Protein AF-0000000077091545 (afdb_homodimer)

Secondary structure (DSSP, 8-state):
-TTSGGGHHHHHHHHHHHHHHHHT-EEEEE--SHHHHHHHHHHHHHT-SEEEEE---B--GGGGGT-TT--GGGTTSBHHHHHHHHHHHH-TTSEEEEE-S---HHHHHHHHHSS--SEEEE----HHHHHHHHHHHHHTT-EEEEE---TT---GGGEEEEEGGG--S-HHHHHHHHHHHHTT--TTSEEEEEE-SPPPPPBP----TTS-----B----TTHHHHHHHHHHHHHHHHHH-HHHHHHHHHHHHHHHHHHHHHHHHHHHH--/-TT-GGGHHHHHHHHHHHHHHHHT-EEEEE--SHHHHHHHHHHHHHT-SEEEEE---B--GGGGGT-TT--GGGTTSBHHHHHHHHHHHH-TTSEEEEE-S---HHHHHHHHHSS--SEEEE----HHHHHHHHHHHHHTT-EEEEE---TT---GGGEEEEEGGG--S-HHHHHHHHHHHHTT--TTSEEEEEE-SPPPPPB-----TTS-----B----TTHHHHHHHHHHHHHHHHHH-HHHHHHHHHHHHHHHHHHHHHHHHHHHH--

Organism: NCBI:txid85056

Nearest PDB structures (foldseek):
  8ide-assembly1_B  TM=8.668E-01  e=9.452E-16  Pandoravirus salinus
  8ide-assembly1_A  TM=8.712E-01  e=4.465E-15  Pandoravirus salinus
  1r4m-assembly2_C  TM=7.824E-01  e=2.640E-10  Homo sapiens
  3dbr-assembly1_E  TM=8.454E-01  e=1.584E-09  Homo sapiens
  3dbh-assembly1_C  TM=7.817E-01  e=9.823E-10  Homo sapiens

Radius of gyration: 22.78 Å; Cα contacts (8 Å, |Δi|>4): 1185; chains: 2; bounding box: 59×64×58 Å

pLDDT: mean 92.62, std 12.32, range [38.78, 99.0]

Foldseek 3Di:
DCPDPLCVVLCVVQNSVLLVLQLPAAEEEEDQAQQNVLLVLLSLSNRHAEYEYEEADAADQVRVQGGPQHDPVRGGHQSQVSSQVVSCVNPVRHHYHYHNDDQDLVCQLVVPPVDPHQEYEEEDQDLRRRLSNLLNCLVVPHQYEYEFDLFQDDDCVQKDKAWLQLDPLGPSSVSSQVVNVVSVDDTLRYIYIHGNDNGDDFDFQDPDVVPDPSDGDTHHGHVRSSSRSNNRSVLVSVCSSPVPVSSVVRVVRVVVSVVVVVVVVVVVVPPD/DCPDPLCVVLCVVQNSVLLVLQLPAAEEEEDQAQQNLLLVLLSLSNRHAEYEYEEADAADQVRVQGGPQHDPVRGGHQSQVSSQVVSCVNPVRHHYHYHNDDQDLVCQLVVPPVDPHQEYEEEDQDLRRRLSNLLNCLVVVHQYEYEFDLFQDDDCVQKDKAWLQLDPLGPSSVSSQVVNVVSVDDTLRYIYIHGNDNGDDFDAQDPDVVPDPSDGDTHHGHVRSSSRSNNRSVLVSVCSSPVPVSSVVRVVRVVVSVVVVVVVVVVVVPPD

Solvent-accessible surface area (backbone atoms only — not comparable to full-atom values): 27493 Å² total; per-residue (Å²): 125,84,78,42,48,41,40,51,30,36,30,53,59,56,32,68,66,38,48,52,47,31,40,67,37,27,34,41,37,34,27,56,46,29,30,25,32,35,15,50,47,29,36,46,29,56,37,33,20,31,38,37,40,31,25,60,53,55,29,44,59,55,38,26,20,38,21,79,69,26,30,66,89,36,54,71,36,49,40,36,57,55,43,45,54,50,46,43,37,49,31,76,78,35,48,74,42,65,39,79,38,74,75,44,61,87,49,42,62,59,61,63,65,74,50,84,52,57,32,39,38,39,38,49,88,47,62,66,43,39,42,40,44,54,50,49,35,53,73,74,69,30,52,36,36,35,47,43,64,48,51,21,48,85,66,72,86,41,51,47,76,44,44,56,75,70,64,50,60,37,72,63,44,51,53,37,50,57,54,35,44,77,72,71,50,65,77,85,58,39,41,22,33,42,34,61,50,70,53,50,72,48,48,74,55,51,79,45,84,87,71,54,78,61,49,61,53,58,8,35,47,20,41,43,27,32,49,48,8,30,51,48,31,45,54,53,51,48,31,65,67,33,52,67,59,41,50,51,48,52,49,47,52,51,51,50,51,50,50,52,52,52,51,51,55,50,51,59,72,66,53,131,125,86,79,42,48,43,40,52,32,37,30,54,59,54,32,69,68,37,47,51,44,32,39,68,36,28,36,41,35,35,26,54,44,30,30,25,33,35,16,51,48,29,36,45,30,57,37,31,20,31,38,37,39,31,24,60,53,55,30,44,60,56,38,26,20,38,20,78,69,27,29,68,89,36,52,71,36,48,40,35,57,55,44,45,54,51,46,42,37,50,31,78,78,35,48,73,42,65,40,79,38,75,74,46,62,87,48,42,62,59,62,62,64,73,50,84,52,58,32,38,40,38,37,50,88,47,61,66,43,39,42,39,44,54,51,47,36,53,72,72,69,30,52,36,36,36,49,44,64,47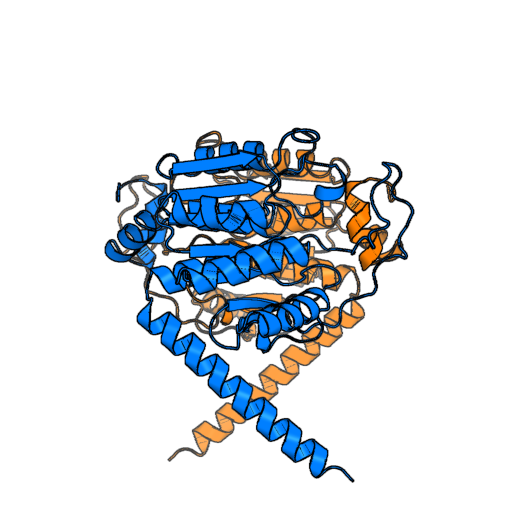,51,23,47,85,66,72,87,41,50,46,76,44,44,57,76,72,64,50,62,35,72,62,45,51,53,37,50,58,54,33,43,78,72,72,48,64,76,86,58,39,42,22,31,42,36,62,52,71,53,50,73,48,47,74,54,52,78,46,84,87,70,53,77,62,49,61,54,58,8,37,47,20,41,45,28,31,48,47,8,31,50,47,30,45,53,53,50,48,30,66,69,33,51,67,59,41,50,51,47,53,51,48,51,50,49,50,48,52,50,52,52,52,50,50,55,52,52,58,69,66,52,129

InterPro domains:
  IPR000594 THIF-type NAD/FAD binding fold [PF00899] (9-159)
  IPR035985 Ubiquitin-activating enzyme-like [SSF69572] (5-239)
  IPR045886 ThiF/MoeB/HesA family [PTHR43267] (7-268)

Structure (mmCIF, N/CA/C/O backbone):
data_AF-0000000077091545-model_v1
#
loop_
_entity.id
_entity.type
_entity.pdbx_description
1 polymer 'Ubiquitin-activating enzyme, putative'
#
loop_
_atom_site.group_PDB
_atom_site.id
_atom_site.type_symbol
_atom_site.label_atom_id
_atom_site.label_alt_id
_atom_site.label_comp_id
_atom_site.label_asym_id
_atom_site.label_entity_id
_atom_site.label_seq_id
_atom_site.pdbx_PDB_ins_code
_atom_site.Cartn_x
_atom_site.Cartn_y
_atom_site.Cartn_z
_atom_site.occupancy
_atom_site.B_iso_or_equiv
_atom_site.auth_seq_id
_atom_site.auth_comp_id
_atom_site.auth_asym_id
_atom_site.auth_atom_id
_atom_site.pdbx_PDB_model_num
ATOM 1 N N . MET A 1 1 ? -21.516 15.031 -2.164 1 63.88 1 MET A N 1
ATOM 2 C CA . MET A 1 1 ? -22.516 14.234 -2.875 1 63.88 1 MET A CA 1
ATOM 3 C C . MET A 1 1 ? -22.328 12.75 -2.59 1 63.88 1 MET A C 1
ATOM 5 O O . MET A 1 1 ? -21.344 12.148 -3.023 1 63.88 1 MET A O 1
ATOM 9 N N . LEU A 1 2 ? -23.188 12.242 -1.733 1 72.62 2 LEU A N 1
ATOM 10 C CA . LEU A 1 2 ? -23.188 10.898 -1.17 1 72.62 2 LEU A CA 1
ATOM 11 C C . LEU A 1 2 ? -23.5 9.859 -2.246 1 72.62 2 LEU A C 1
ATOM 13 O O . LEU A 1 2 ? -23.125 8.688 -2.104 1 72.62 2 LEU A O 1
ATOM 17 N N . ASN A 1 3 ? -23.906 10.352 -3.426 1 76.31 3 ASN A N 1
ATOM 18 C CA . ASN A 1 3 ? -24.469 9.359 -4.336 1 76.31 3 ASN A CA 1
ATOM 19 C C . ASN A 1 3 ? -23.531 9.078 -5.508 1 76.31 3 ASN A C 1
ATOM 21 O O . ASN A 1 3 ? -23.906 8.359 -6.438 1 76.31 3 ASN A O 1
ATOM 25 N N . ALA A 1 4 ? -22.469 9.508 -5.387 1 86.75 4 ALA A N 1
ATOM 26 C CA . ALA A 1 4 ? -21.547 9.227 -6.484 1 86.75 4 ALA A CA 1
ATOM 27 C C . ALA A 1 4 ? -21.016 7.797 -6.41 1 86.75 4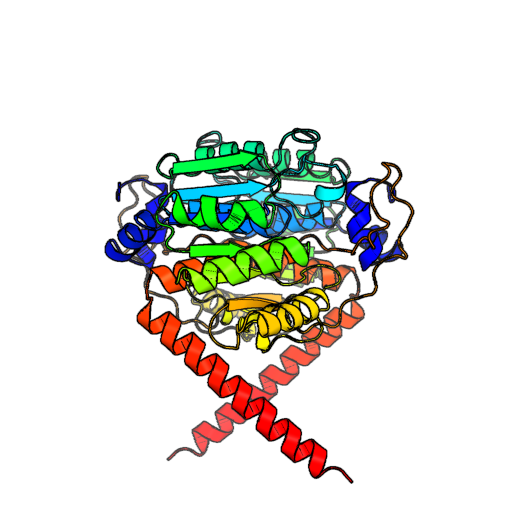 ALA A C 1
ATOM 29 O O . ALA A 1 4 ? -20.828 7.258 -5.316 1 86.75 4 ALA A O 1
ATOM 30 N N . ALA A 1 5 ? -20.75 7.219 -7.574 1 91.38 5 ALA A N 1
ATOM 31 C CA . ALA A 1 5 ? -20.359 5.82 -7.707 1 91.38 5 ALA A CA 1
ATOM 32 C C . ALA A 1 5 ? -19.062 5.539 -6.949 1 91.38 5 ALA A C 1
ATOM 34 O O . ALA A 1 5 ? -18.875 4.445 -6.41 1 91.38 5 ALA A O 1
ATOM 35 N N . ILE A 1 6 ? -18.203 6.508 -6.828 1 94.81 6 ILE A N 1
ATOM 36 C CA . ILE A 1 6 ? -16.922 6.324 -6.184 1 94.81 6 ILE A CA 1
ATOM 37 C C . ILE A 1 6 ? -17.109 6.031 -4.695 1 94.81 6 ILE A C 1
ATOM 39 O O . ILE A 1 6 ? -16.266 5.406 -4.062 1 94.81 6 ILE A O 1
ATOM 43 N N . TYR A 1 7 ? -18.25 6.371 -4.176 1 94.38 7 TYR A N 1
ATOM 44 C CA . TYR A 1 7 ? -18.484 6.242 -2.738 1 94.38 7 TYR A CA 1
ATOM 45 C C . TYR A 1 7 ? -19.219 4.953 -2.41 1 94.38 7 TYR A C 1
ATOM 47 O O . TYR A 1 7 ? -19.344 4.582 -1.241 1 94.38 7 TYR A O 1
ATOM 55 N N . GLU A 1 8 ? -19.688 4.246 -3.4 1 93.56 8 GLU A N 1
ATOM 56 C CA . GLU A 1 8 ? -20.609 3.127 -3.227 1 93.56 8 GLU A CA 1
ATOM 57 C C . GLU A 1 8 ? -20.016 2.064 -2.305 1 93.56 8 GLU A C 1
ATOM 59 O O . GLU A 1 8 ? -20.641 1.673 -1.318 1 93.56 8 GLU A O 1
ATOM 64 N N . ARG A 1 9 ? -18.844 1.664 -2.643 1 94.31 9 ARG A N 1
ATOM 65 C CA . ARG A 1 9 ? -18.234 0.58 -1.878 1 94.31 9 ARG A CA 1
ATOM 66 C C . ARG A 1 9 ? -17.828 1.052 -0.485 1 94.31 9 ARG A C 1
ATOM 68 O O . ARG A 1 9 ? -17.953 0.307 0.489 1 94.31 9 ARG A O 1
ATOM 75 N N . THR A 1 10 ? -17.328 2.262 -0.381 1 96.69 10 THR A N 1
ATOM 76 C CA . THR A 1 10 ? -16.953 2.846 0.903 1 96.69 10 THR A CA 1
ATOM 77 C C . THR A 1 10 ? -18.188 2.998 1.802 1 96.69 10 THR A C 1
ATOM 79 O O . THR A 1 10 ? -18.125 2.715 3 1 96.69 10 THR A O 1
ATOM 82 N N . GLN A 1 11 ? -19.297 3.373 1.232 1 95.06 11 GLN A N 1
ATOM 83 C CA . GLN A 1 11 ? -20.547 3.584 1.958 1 95.06 11 GLN A CA 1
ATOM 84 C C . GLN A 1 11 ? -21.016 2.293 2.615 1 95.06 11 GLN A C 1
ATOM 86 O O . GLN A 1 11 ? -21.562 2.318 3.721 1 95.06 11 GLN A O 1
ATOM 91 N N . ILE A 1 12 ? -20.844 1.227 1.939 1 93.81 12 ILE A N 1
ATOM 92 C CA . ILE A 1 12 ? -21.234 -0.07 2.471 1 93.81 12 ILE A CA 1
ATOM 93 C C . ILE A 1 12 ? -20.453 -0.371 3.748 1 93.81 12 ILE A C 1
ATOM 95 O O . ILE A 1 12 ? -21 -0.938 4.699 1 93.81 12 ILE A O 1
ATOM 99 N N . LEU A 1 13 ? -19.281 0.072 3.807 1 95 13 LEU A N 1
ATOM 100 C CA . LEU A 1 13 ? -18.375 -0.28 4.898 1 95 13 LEU A CA 1
ATOM 101 C C . LEU A 1 13 ? -18.562 0.662 6.082 1 95 13 LEU A C 1
ATOM 103 O O . LEU A 1 13 ? -18.641 0.216 7.23 1 95 13 LEU A O 1
ATOM 107 N N . ILE A 1 14 ? -18.703 1.98 5.805 1 95.81 14 ILE A N 1
ATOM 108 C CA . ILE A 1 14 ? -18.641 2.924 6.914 1 95.81 14 ILE A CA 1
ATOM 109 C C . ILE A 1 14 ? -19.953 3.699 7.02 1 95.81 14 ILE A C 1
ATOM 111 O O . ILE A 1 14 ? -20.094 4.566 7.883 1 95.81 14 ILE A O 1
ATOM 115 N N . GLY A 1 15 ? -20.922 3.461 6.148 1 94.19 15 GLY A N 1
ATOM 116 C CA . GLY A 1 15 ? -22.234 4.094 6.184 1 94.19 15 GLY A CA 1
ATOM 117 C C . GLY A 1 15 ? -22.219 5.512 5.648 1 94.19 15 GLY A C 1
ATOM 118 O O . GLY A 1 15 ? -21.156 6.062 5.348 1 94.19 15 GLY A O 1
ATOM 119 N N . ASP A 1 16 ? -23.391 6.098 5.574 1 95.25 16 ASP A N 1
ATOM 120 C CA . ASP A 1 16 ? -23.562 7.457 5.078 1 95.25 16 ASP A CA 1
ATOM 121 C C . ASP A 1 16 ? -22.828 8.461 5.961 1 95.25 16 ASP A C 1
ATOM 123 O O . ASP A 1 16 ? -22.219 9.414 5.457 1 95.25 16 ASP A O 1
ATOM 127 N N . GLU A 1 17 ? -22.922 8.25 7.211 1 96.19 17 GLU A N 1
ATOM 128 C CA . GLU A 1 17 ? -22.281 9.164 8.148 1 96.19 17 GLU A CA 1
ATOM 129 C C . GLU A 1 17 ? -20.766 9.172 7.977 1 96.19 17 GLU A C 1
ATOM 131 O O . GLU A 1 17 ? -20.141 10.227 8.023 1 96.19 17 GLU A O 1
ATOM 136 N N . GLY A 1 18 ? -20.219 7.996 7.793 1 97.06 18 GLY A N 1
ATOM 137 C CA . GLY A 1 18 ? -18.797 7.906 7.559 1 97.06 18 GLY A CA 1
ATOM 138 C C . GLY A 1 18 ? -18.344 8.633 6.309 1 97.06 18 GLY A C 1
ATOM 139 O O . GLY A 1 18 ? -17.344 9.352 6.324 1 97.06 18 GLY A O 1
ATOM 140 N N . VAL A 1 19 ? -19.109 8.484 5.27 1 97.56 19 VAL A N 1
ATOM 141 C CA . VAL A 1 19 ? -18.781 9.141 4.008 1 97.56 19 VAL A CA 1
ATOM 142 C C . VAL A 1 19 ? -18.875 10.656 4.176 1 97.56 19 VAL A C 1
ATOM 144 O O . VAL A 1 19 ? -17.984 11.391 3.723 1 97.56 19 VAL A O 1
ATOM 147 N N . ARG A 1 20 ? -19.859 11.117 4.848 1 97.44 20 ARG A N 1
ATOM 148 C CA . ARG A 1 20 ? -20.016 12.547 5.086 1 97.44 20 ARG A CA 1
ATOM 149 C C . ARG A 1 20 ? -18.859 13.102 5.898 1 97.44 20 ARG A C 1
ATOM 151 O O . ARG A 1 20 ? -18.359 14.195 5.613 1 97.44 20 ARG A O 1
ATOM 158 N N . LYS A 1 21 ? -18.484 12.344 6.895 1 97.75 21 LYS A N 1
ATOM 159 C CA . LYS A 1 21 ? -17.344 12.766 7.703 1 97.75 21 LYS A CA 1
ATOM 160 C C . LYS A 1 21 ? -16.094 12.953 6.844 1 97.75 21 LYS A C 1
ATOM 162 O O . LYS A 1 21 ? -15.406 13.969 6.949 1 97.75 21 LYS A O 1
ATOM 167 N N . LEU A 1 22 ? -15.844 12.023 5.992 1 98.38 22 LEU A N 1
ATOM 168 C CA . LEU A 1 22 ? -14.656 12.094 5.145 1 98.38 22 LEU A CA 1
ATOM 169 C C . LEU A 1 22 ? -14.758 13.25 4.156 1 98.38 22 LEU A C 1
ATOM 171 O O . LEU A 1 22 ? -13.773 13.938 3.9 1 98.38 22 LEU A O 1
ATOM 175 N N . GLN A 1 23 ? -15.906 13.469 3.635 1 97.94 23 GLN A N 1
ATOM 176 C CA . GLN A 1 23 ? -16.109 14.555 2.686 1 97.94 23 GLN A CA 1
ATOM 177 C C . GLN A 1 23 ? -15.867 15.906 3.34 1 97.94 23 GLN A C 1
ATOM 179 O O . GLN A 1 23 ? -15.562 16.891 2.654 1 97.94 23 GLN A O 1
ATOM 184 N N . GLY A 1 24 ? -15.945 15.93 4.609 1 97.88 24 GLY A N 1
ATOM 185 C CA . GLY A 1 24 ? -15.773 17.172 5.352 1 97.88 24 GLY A CA 1
ATOM 186 C C . GLY A 1 24 ? -14.336 17.406 5.777 1 97.88 24 GLY A C 1
ATOM 187 O O . GLY A 1 24 ? -14.008 18.469 6.305 1 97.88 24 GLY A O 1
ATOM 188 N N . VAL A 1 25 ? -13.484 16.516 5.535 1 98.5 25 VAL A N 1
ATOM 189 C CA . VAL A 1 25 ? -12.102 16.562 5.996 1 98.5 25 VAL A CA 1
ATOM 190 C C . VAL A 1 25 ? -11.266 17.422 5.055 1 98.5 25 VAL A C 1
ATOM 192 O O . VAL A 1 25 ? -11.445 17.375 3.838 1 98.5 25 VAL A O 1
ATOM 195 N N . ASN A 1 26 ? -10.383 18.266 5.609 1 98.81 26 ASN A N 1
ATOM 196 C CA . ASN A 1 26 ? -9.414 19.109 4.918 1 98.81 26 ASN A CA 1
ATOM 197 C C . ASN A 1 26 ? -7.984 18.766 5.332 1 98.81 26 ASN A C 1
ATOM 199 O O . ASN A 1 26 ? -7.598 18.984 6.48 1 98.81 26 ASN A O 1
ATOM 203 N N . VAL A 1 27 ? -7.199 18.281 4.332 1 98.94 27 VAL A N 1
ATOM 204 C CA . VAL A 1 27 ? -5.867 17.766 4.637 1 98.94 27 VAL A CA 1
ATOM 205 C C . VAL A 1 27 ? -4.809 18.656 3.99 1 98.94 27 VAL A C 1
ATOM 207 O O . VAL A 1 27 ? -4.953 19.062 2.834 1 98.94 27 VAL A O 1
ATOM 210 N N . PHE A 1 28 ? -3.779 19.031 4.75 1 98.94 28 PHE A N 1
ATOM 211 C CA . PHE A 1 28 ? -2.547 19.578 4.195 1 98.94 28 PHE A CA 1
ATOM 212 C C . PHE A 1 28 ? -1.453 18.516 4.16 1 98.94 28 PHE A C 1
ATOM 214 O O . PHE A 1 28 ? -0.997 18.047 5.207 1 98.94 28 PHE A O 1
ATOM 221 N N . LEU A 1 29 ? -1.061 18.078 2.963 1 98.94 29 LEU A N 1
ATOM 222 C CA . LEU A 1 29 ? -0.075 17.016 2.779 1 98.94 29 LEU A CA 1
ATOM 223 C C . LEU A 1 29 ? 1.183 17.562 2.105 1 98.94 29 LEU A C 1
ATOM 225 O O . LEU A 1 29 ? 1.111 18.125 1.018 1 98.94 29 LEU A O 1
ATOM 229 N N . VAL A 1 30 ? 2.375 17.344 2.75 1 98.88 30 VAL A N 1
ATOM 230 C CA . VAL A 1 30 ? 3.629 17.891 2.244 1 98.88 30 VAL A CA 1
ATOM 231 C C . VAL A 1 30 ? 4.574 16.75 1.863 1 98.88 30 VAL A C 1
ATOM 233 O O . VAL A 1 30 ? 4.828 15.844 2.67 1 98.88 30 VAL A O 1
ATOM 236 N N . GLY A 1 31 ? 5.141 16.812 0.679 1 98.56 31 GLY A N 1
ATOM 237 C CA . GLY A 1 31 ? 5.918 15.719 0.098 1 98.56 31 GLY A CA 1
ATOM 238 C C . GLY A 1 31 ? 5.066 14.719 -0.66 1 98.56 31 GLY A C 1
ATOM 239 O O . GLY A 1 31 ? 4.273 13.992 -0.061 1 98.56 31 GLY A O 1
ATOM 240 N N . VAL A 1 32 ? 5.27 14.672 -2.025 1 98.62 32 VAL A N 1
ATOM 241 C CA . VAL A 1 32 ? 4.406 13.789 -2.801 1 98.62 32 VAL A CA 1
ATOM 242 C C . VAL A 1 32 ? 5.258 12.758 -3.539 1 98.62 32 VAL A C 1
ATOM 244 O O . VAL A 1 32 ? 4.949 12.391 -4.672 1 98.62 32 VAL A O 1
ATOM 247 N N . GLY A 1 33 ? 6.359 12.352 -2.875 1 97.88 33 GLY A N 1
ATOM 248 C CA . GLY A 1 33 ? 7.184 11.281 -3.414 1 97.88 33 GLY A CA 1
ATOM 249 C C . GLY A 1 33 ? 6.559 9.906 -3.252 1 97.88 33 GLY A C 1
ATOM 250 O O . GLY A 1 33 ? 5.367 9.727 -3.51 1 97.88 33 GLY A O 1
ATOM 251 N N . GLY A 1 34 ? 7.391 8.914 -2.875 1 98.31 34 GLY A N 1
ATOM 252 C CA . GLY A 1 34 ? 6.945 7.539 -2.754 1 98.31 34 GLY A CA 1
ATOM 253 C C . GLY A 1 34 ? 5.898 7.34 -1.676 1 98.31 34 GLY A C 1
ATOM 254 O O . GLY A 1 34 ? 4.969 6.547 -1.843 1 98.31 34 GLY A O 1
ATOM 255 N N . VAL A 1 35 ? 6.023 8.047 -0.626 1 98.81 35 VAL A N 1
ATOM 256 C CA . VAL A 1 35 ? 5.09 7.902 0.486 1 98.81 35 VAL A CA 1
ATOM 257 C C . VAL A 1 35 ? 3.883 8.812 0.267 1 98.81 35 VAL A C 1
ATOM 259 O O . VAL A 1 35 ? 2.75 8.328 0.16 1 98.81 35 VAL A O 1
ATOM 262 N N . GLY A 1 36 ? 4.137 10.055 0.034 1 98.88 36 GLY A N 1
ATOM 263 C CA . GLY A 1 36 ? 3.084 11.055 0.007 1 98.88 36 GLY A CA 1
ATOM 264 C C . GLY A 1 36 ? 2.145 10.906 -1.176 1 98.88 36 GLY A C 1
ATOM 265 O O . GLY A 1 36 ? 0.947 11.172 -1.062 1 98.88 36 GLY A O 1
ATOM 266 N N . GLY A 1 37 ? 2.703 10.531 -2.312 1 98.94 37 GLY A N 1
ATOM 267 C CA . GLY A 1 37 ? 1.854 10.305 -3.471 1 98.94 37 GLY A CA 1
ATOM 268 C C . GLY A 1 37 ? 0.812 9.227 -3.24 1 98.94 37 GLY A C 1
ATOM 269 O O . GLY A 1 37 ? -0.363 9.406 -3.566 1 98.94 37 GLY A O 1
ATOM 270 N N . ASN A 1 38 ? 1.238 8.109 -2.709 1 98.94 38 ASN A N 1
ATOM 271 C CA . ASN A 1 38 ? 0.336 7 -2.426 1 98.94 38 ASN A CA 1
ATOM 272 C C . ASN A 1 38 ? -0.642 7.344 -1.306 1 98.94 38 ASN A C 1
ATOM 274 O O . ASN A 1 38 ? -1.803 6.93 -1.341 1 98.94 38 ASN A O 1
ATOM 278 N N . CYS A 1 39 ? -0.203 8.117 -0.325 1 98.94 39 CYS A N 1
ATOM 279 C CA . CYS A 1 39 ? -1.077 8.57 0.75 1 98.94 39 CYS A CA 1
ATOM 280 C C . CYS A 1 39 ? -2.184 9.469 0.209 1 98.94 39 CYS A C 1
ATOM 282 O O . CYS A 1 39 ? -3.363 9.242 0.485 1 98.94 39 CYS A O 1
ATOM 284 N N . ALA A 1 40 ? -1.792 10.406 -0.57 1 99 40 ALA A N 1
ATOM 285 C CA . ALA A 1 40 ? -2.748 11.352 -1.145 1 99 40 ALA A CA 1
ATOM 286 C C . ALA A 1 40 ? -3.799 10.625 -1.981 1 99 40 ALA A C 1
ATOM 288 O O . ALA A 1 40 ? -4.992 10.906 -1.865 1 99 40 ALA A O 1
ATOM 289 N N . GLU A 1 41 ? -3.336 9.734 -2.801 1 98.94 41 GLU A N 1
ATOM 290 C CA . GLU A 1 41 ? -4.273 9 -3.646 1 98.94 41 GLU A CA 1
ATOM 291 C C . GLU A 1 41 ? -5.262 8.195 -2.809 1 98.94 41 GLU A C 1
ATOM 293 O O . GLU A 1 41 ? -6.461 8.195 -3.078 1 98.94 41 GLU A O 1
ATOM 298 N N . ALA A 1 42 ? -4.754 7.523 -1.788 1 98.94 42 ALA A N 1
ATOM 299 C CA . ALA A 1 42 ? -5.637 6.723 -0.942 1 98.94 42 ALA A CA 1
ATOM 300 C C . ALA A 1 42 ? -6.648 7.609 -0.217 1 98.94 42 ALA A C 1
ATOM 302 O O . ALA A 1 42 ? -7.812 7.227 -0.054 1 98.94 42 ALA A O 1
ATOM 303 N N . LEU A 1 43 ? -6.234 8.773 0.209 1 98.94 43 LEU A N 1
ATOM 304 C CA . LEU A 1 43 ? -7.133 9.703 0.892 1 98.94 43 LEU A CA 1
ATOM 305 C C . LEU A 1 43 ? -8.234 10.18 -0.046 1 98.94 43 LEU A C 1
ATOM 307 O O . LEU A 1 43 ? -9.414 10.164 0.319 1 98.94 43 LEU A O 1
ATOM 311 N N . VAL A 1 44 ? -7.867 10.523 -1.227 1 98.94 44 VAL A N 1
ATOM 312 C CA . VAL A 1 44 ? -8.844 11.039 -2.188 1 98.94 44 VAL A CA 1
ATOM 313 C C . VAL A 1 44 ? -9.805 9.922 -2.586 1 98.94 44 VAL A C 1
ATOM 315 O O . VAL A 1 44 ? -11.016 10.141 -2.686 1 98.94 44 VAL A O 1
ATOM 318 N N . ARG A 1 45 ? -9.305 8.719 -2.777 1 98.88 45 ARG A N 1
ATOM 319 C CA . ARG A 1 45 ? -10.141 7.57 -3.107 1 98.88 45 ARG A CA 1
ATOM 320 C C . ARG A 1 45 ? -11.086 7.234 -1.96 1 98.88 45 ARG A C 1
ATOM 322 O O . ARG A 1 45 ? -12.172 6.695 -2.182 1 98.88 45 ARG A O 1
ATOM 329 N N . SER A 1 46 ? -10.688 7.594 -0.737 1 98.62 46 SER A N 1
ATOM 330 C CA . SER A 1 46 ? -11.516 7.289 0.423 1 98.62 46 SER A CA 1
ATOM 331 C C . SER A 1 46 ? -12.711 8.227 0.506 1 98.62 46 SER A C 1
ATOM 333 O O . SER A 1 46 ? -13.703 7.926 1.181 1 98.62 46 SER A O 1
ATOM 335 N N . GLY A 1 47 ? -12.531 9.438 -0.127 1 98.31 47 GLY A N 1
ATOM 336 C CA . GLY A 1 47 ? -13.641 10.383 -0.135 1 98.31 47 GLY A CA 1
ATOM 337 C C . GLY A 1 47 ? -13.336 11.672 0.606 1 98.31 47 GLY A C 1
ATOM 338 O O . GLY A 1 47 ? -14.242 12.461 0.873 1 98.31 47 GLY A O 1
ATOM 339 N N . VAL A 1 48 ? -12.102 11.898 0.933 1 98.44 48 VAL A N 1
ATOM 340 C CA . VAL A 1 48 ? -11.727 13.156 1.565 1 98.44 48 VAL A CA 1
ATOM 341 C C . VAL A 1 48 ? -12.172 14.328 0.695 1 98.44 48 VAL A C 1
ATOM 343 O O . VAL A 1 48 ? -12.07 14.273 -0.532 1 98.44 48 VAL A O 1
ATOM 346 N N . GLY A 1 49 ? -12.609 15.375 1.331 1 98.25 49 GLY A N 1
ATOM 347 C CA . GLY A 1 49 ? -13.242 16.469 0.603 1 98.25 49 GLY A CA 1
ATOM 348 C C . GLY A 1 49 ? -12.242 17.469 0.043 1 98.25 49 GLY A C 1
ATOM 349 O O . GLY A 1 49 ? -12.484 18.062 -1.006 1 98.25 49 GLY A O 1
ATOM 350 N N . ARG A 1 50 ? -11.195 17.703 0.814 1 98.81 50 ARG A N 1
ATOM 351 C CA . ARG A 1 50 ? -10.211 18.703 0.422 1 98.81 50 ARG A CA 1
ATOM 352 C C . ARG A 1 50 ? -8.797 18.234 0.751 1 98.81 50 ARG A C 1
ATOM 354 O O . ARG A 1 50 ? -8.562 17.641 1.801 1 98.81 50 ARG A O 1
ATOM 361 N N . ILE A 1 51 ? -7.926 18.562 -0.189 1 98.94 51 ILE A N 1
ATOM 362 C CA . ILE A 1 51 ? -6.523 18.25 0.06 1 98.94 51 ILE A CA 1
ATOM 363 C C . ILE A 1 51 ? -5.637 19.297 -0.609 1 98.94 51 ILE A C 1
ATOM 365 O O . ILE A 1 51 ? -5.867 19.672 -1.762 1 98.94 51 ILE A O 1
ATOM 369 N N . THR A 1 52 ? -4.738 19.875 0.129 1 98.88 52 THR A N 1
ATOM 370 C CA . THR A 1 52 ? -3.666 20.719 -0.376 1 98.88 52 THR A CA 1
ATOM 371 C C . THR A 1 52 ? -2.334 19.984 -0.373 1 98.88 52 THR A C 1
ATOM 373 O O . THR A 1 52 ? -1.888 19.5 0.672 1 98.88 52 THR A O 1
ATOM 376 N N . LEU A 1 53 ? -1.779 19.875 -1.557 1 98.88 53 LEU A N 1
ATOM 377 C CA . LEU A 1 53 ? -0.507 19.188 -1.752 1 98.88 53 LEU A CA 1
ATOM 378 C C . LEU A 1 53 ? 0.633 20.203 -1.903 1 98.88 53 LEU A C 1
ATOM 380 O O . LEU A 1 53 ? 0.477 21.219 -2.562 1 98.88 53 LEU A O 1
ATOM 384 N N . CYS A 1 54 ? 1.782 19.875 -1.294 1 98.69 54 CYS A N 1
ATOM 385 C CA . CYS A 1 54 ? 2.943 20.75 -1.402 1 98.69 54 CYS A CA 1
ATOM 386 C C . CYS A 1 54 ? 4.203 19.953 -1.711 1 98.69 54 CYS A C 1
ATOM 388 O O . CYS A 1 54 ? 4.539 19.016 -0.989 1 98.69 54 CYS A O 1
ATOM 390 N N . ASP A 1 55 ? 4.844 20.203 -2.713 1 98.06 55 ASP A N 1
ATOM 391 C CA . ASP A 1 55 ? 6.098 19.641 -3.188 1 98.06 55 ASP A CA 1
ATOM 392 C C . ASP A 1 55 ? 6.719 20.5 -4.281 1 98.06 55 ASP A C 1
ATOM 394 O O . ASP A 1 55 ? 6.004 21.141 -5.051 1 98.06 55 ASP A O 1
ATOM 398 N N . TYR A 1 56 ? 8.062 20.469 -4.43 1 97.25 56 TYR A N 1
ATOM 399 C CA . TYR A 1 56 ? 8.695 21.359 -5.387 1 97.25 56 TYR A CA 1
ATOM 400 C C . TYR A 1 56 ? 9.453 20.578 -6.457 1 97.25 56 TYR A C 1
ATOM 402 O O . TYR A 1 56 ? 9.984 21.156 -7.402 1 97.25 56 TYR A O 1
ATOM 410 N N . ASP A 1 57 ? 9.508 19.25 -6.363 1 97.12 57 ASP A N 1
ATOM 411 C CA . ASP A 1 57 ? 10.336 18.438 -7.242 1 97.12 57 ASP A CA 1
ATOM 412 C C . ASP A 1 57 ? 9.625 18.141 -8.555 1 97.12 57 ASP A C 1
ATOM 414 O O . ASP A 1 57 ? 8.391 18.203 -8.633 1 97.12 57 ASP A O 1
ATOM 418 N N . VAL A 1 58 ? 10.461 17.812 -9.477 1 98.44 58 VAL A N 1
ATOM 419 C CA . VAL A 1 58 ? 9.984 17.266 -10.742 1 98.44 58 VAL A CA 1
ATOM 420 C C . VAL A 1 58 ? 10.234 15.758 -10.797 1 98.44 58 VAL A C 1
ATOM 422 O O . VAL A 1 58 ? 11.102 15.25 -10.086 1 98.44 58 VAL A O 1
ATOM 425 N N . VAL A 1 59 ? 9.5 15.078 -11.625 1 98.62 59 VAL A N 1
ATOM 426 C CA . VAL A 1 59 ? 9.633 13.633 -11.742 1 98.62 59 VAL A CA 1
ATOM 427 C C . VAL A 1 59 ? 10.961 13.289 -12.414 1 98.62 59 VAL A C 1
ATOM 429 O O . VAL A 1 59 ? 11.305 13.852 -13.453 1 98.62 59 VAL A O 1
ATOM 432 N N . SER A 1 60 ? 11.688 12.414 -11.781 1 97.56 60 SER A N 1
ATOM 433 C CA . SER A 1 60 ? 12.914 11.891 -12.359 1 97.56 60 SER A CA 1
ATOM 434 C C . SER A 1 60 ? 12.805 10.391 -12.625 1 97.56 60 SER A C 1
ATOM 436 O O . SER A 1 60 ? 11.938 9.719 -12.078 1 97.56 60 SER A O 1
ATOM 438 N N . ALA A 1 61 ? 13.688 9.891 -13.461 1 96.94 61 ALA A N 1
ATOM 439 C CA . ALA A 1 61 ? 13.664 8.484 -13.836 1 96.94 61 ALA A CA 1
ATOM 440 C C . ALA A 1 61 ? 13.914 7.586 -12.633 1 96.94 61 ALA A C 1
ATOM 442 O O . ALA A 1 61 ? 13.359 6.488 -12.539 1 96.94 61 ALA A O 1
ATOM 443 N N . SER A 1 62 ? 14.727 8.094 -11.688 1 95.56 62 SER A N 1
ATOM 444 C CA . SER A 1 62 ? 15.078 7.297 -10.516 1 95.56 62 SER A CA 1
ATOM 445 C C . SER A 1 62 ? 13.883 7.145 -9.578 1 95.56 62 SER A C 1
ATOM 447 O O . SER A 1 62 ? 13.906 6.312 -8.664 1 95.56 62 SER A O 1
ATOM 449 N N . ASN A 1 63 ? 12.797 7.949 -9.82 1 97.81 63 ASN A N 1
ATOM 450 C CA . ASN A 1 63 ? 11.594 7.891 -8.992 1 97.81 63 ASN A CA 1
ATOM 451 C C . ASN A 1 63 ? 10.711 6.703 -9.367 1 97.81 63 ASN A C 1
ATOM 453 O O . ASN A 1 63 ? 9.828 6.32 -8.609 1 97.81 63 ASN A O 1
ATOM 457 N N . LYS A 1 64 ? 10.945 6.043 -10.508 1 98.5 64 LYS A N 1
ATOM 458 C CA . LYS A 1 64 ? 10.008 5.105 -11.125 1 98.5 64 LYS A CA 1
ATOM 459 C C . LYS A 1 64 ? 9.898 3.82 -10.312 1 98.5 64 LYS A C 1
ATOM 461 O O . LYS A 1 64 ? 8.898 3.104 -10.398 1 98.5 64 LYS A O 1
ATOM 466 N N . ASN A 1 65 ? 10.828 3.574 -9.477 1 98 65 ASN A N 1
ATOM 467 C CA . ASN A 1 65 ? 10.758 2.322 -8.727 1 98 65 ASN A CA 1
ATOM 468 C C . ASN A 1 65 ? 9.75 2.404 -7.59 1 98 65 ASN A C 1
ATOM 470 O O . ASN A 1 65 ? 9.414 1.39 -6.98 1 98 65 ASN A O 1
ATOM 474 N N . ARG A 1 66 ? 9.211 3.715 -7.332 1 98.31 66 ARG A N 1
ATOM 475 C CA . ARG A 1 66 ? 8.406 3.689 -6.117 1 98.31 66 ARG A CA 1
ATOM 476 C C . ARG A 1 66 ? 7.344 4.785 -6.141 1 98.31 66 ARG A C 1
ATOM 478 O O . ARG A 1 66 ? 6.406 4.766 -5.34 1 98.31 66 ARG A O 1
ATOM 485 N N . GLN A 1 67 ? 7.43 5.797 -6.938 1 98.81 67 GLN A N 1
ATOM 486 C CA . GLN A 1 67 ? 6.52 6.934 -6.867 1 98.81 67 GLN A CA 1
ATOM 487 C C . GLN A 1 67 ? 5.359 6.777 -7.844 1 98.81 67 GLN A C 1
ATOM 489 O O . GLN A 1 67 ? 5.574 6.523 -9.031 1 98.81 67 GLN A O 1
ATOM 494 N N . ILE A 1 68 ? 4.172 7.004 -7.418 1 98.81 68 ILE A N 1
ATOM 495 C CA . ILE A 1 68 ? 2.941 6.723 -8.148 1 98.81 68 ILE A CA 1
ATOM 496 C C . ILE A 1 68 ? 2.893 7.574 -9.422 1 98.81 68 ILE A C 1
ATOM 498 O O . ILE A 1 68 ? 2.365 7.137 -10.445 1 98.81 68 ILE A O 1
ATOM 502 N N . VAL A 1 69 ? 3.51 8.727 -9.445 1 98.69 69 VAL A N 1
ATOM 503 C CA . VAL A 1 69 ? 3.391 9.641 -10.578 1 98.69 69 VAL A CA 1
ATOM 504 C C . VAL A 1 69 ? 4.547 9.414 -11.555 1 98.69 69 VAL A C 1
ATOM 506 O O . VAL A 1 69 ? 4.59 10.016 -12.625 1 98.69 69 VAL A O 1
ATOM 509 N N . ALA A 1 70 ? 5.5 8.609 -11.156 1 98.81 70 ALA A N 1
ATOM 510 C CA . ALA A 1 70 ? 6.707 8.453 -11.969 1 98.81 70 ALA A CA 1
ATOM 511 C C . ALA A 1 70 ? 6.492 7.434 -13.078 1 98.81 70 ALA A C 1
ATOM 513 O O . ALA A 1 70 ? 6.512 6.227 -12.828 1 98.81 70 ALA A O 1
ATOM 514 N N . LEU A 1 71 ? 6.246 7.879 -14.203 1 98.75 71 LEU A N 1
ATOM 515 C CA . LEU A 1 71 ? 6.125 7.164 -15.469 1 98.75 71 LEU A CA 1
ATOM 516 C C . LEU A 1 71 ? 7.066 7.75 -16.516 1 98.75 71 LEU A C 1
ATOM 518 O O . LEU A 1 71 ? 7.551 8.875 -16.359 1 98.75 71 LEU A O 1
ATOM 522 N N . ASN A 1 72 ? 7.359 6.926 -17.516 1 98.62 72 ASN A N 1
ATOM 523 C CA . ASN A 1 72 ? 8.133 7.48 -18.609 1 98.62 72 ASN A CA 1
ATOM 524 C C . ASN A 1 72 ? 7.465 8.719 -19.203 1 98.62 72 ASN A C 1
ATOM 526 O O . ASN A 1 72 ? 8.141 9.695 -19.531 1 98.62 72 ASN A O 1
ATOM 530 N N . SER A 1 73 ? 6.172 8.82 -19.234 1 98.69 73 SER A N 1
ATOM 531 C CA . SER A 1 73 ? 5.402 9.883 -19.875 1 98.69 73 SER A CA 1
ATOM 532 C C . SER A 1 73 ? 5.34 11.125 -18.984 1 98.69 73 SER A C 1
ATOM 534 O O . SER A 1 73 ? 4.93 12.195 -19.453 1 98.69 73 SER A O 1
ATOM 536 N N . THR A 1 74 ? 5.793 11.031 -17.719 1 98.75 74 THR A N 1
ATOM 537 C CA . THR A 1 74 ? 5.648 12.18 -16.828 1 98.75 74 THR A CA 1
ATOM 538 C C . THR A 1 74 ? 7.016 12.711 -16.406 1 98.75 74 THR A C 1
ATOM 540 O O . THR A 1 74 ? 7.102 13.688 -15.656 1 98.75 74 THR A O 1
ATOM 543 N N . ILE A 1 75 ? 8.094 12.07 -16.859 1 98.62 75 ILE A N 1
ATOM 544 C CA . ILE A 1 75 ? 9.438 12.523 -16.516 1 98.62 75 ILE A CA 1
ATOM 545 C C . ILE A 1 75 ? 9.594 14 -16.859 1 98.62 75 ILE A C 1
ATOM 547 O O . ILE A 1 75 ? 9.195 14.43 -17.953 1 98.62 75 ILE A O 1
ATOM 551 N N . GLY A 1 76 ? 10.078 14.82 -15.898 1 98.62 76 GLY A N 1
ATOM 552 C CA . GLY A 1 76 ? 10.344 16.234 -16.125 1 98.62 76 GLY A CA 1
ATOM 553 C C . GLY A 1 76 ? 9.195 17.141 -15.719 1 98.62 76 GLY A C 1
ATOM 554 O O . GLY A 1 76 ? 9.344 18.359 -15.672 1 98.62 76 GLY A O 1
ATOM 555 N N . LYS A 1 77 ? 8.07 16.562 -15.406 1 98.81 77 LYS A N 1
ATOM 556 C CA . LYS A 1 77 ? 6.891 17.328 -15.016 1 98.81 77 LYS A CA 1
ATOM 557 C C . LYS A 1 77 ? 6.859 17.547 -13.5 1 98.81 77 LYS A C 1
ATOM 559 O O . LYS A 1 77 ? 7.477 16.797 -12.75 1 98.81 77 LYS A O 1
ATOM 564 N N . SER A 1 78 ? 6.152 18.547 -13.078 1 98.81 78 SER A N 1
ATOM 565 C CA . SER A 1 78 ? 5.957 18.812 -11.656 1 98.81 78 SER A CA 1
ATOM 566 C C . SER A 1 78 ? 5.238 17.656 -10.969 1 98.81 78 SER A C 1
ATOM 568 O O . SER A 1 78 ? 4.141 17.281 -11.375 1 98.81 78 SER A O 1
ATOM 570 N N . LYS A 1 79 ? 5.871 17.109 -9.883 1 98.69 79 LYS A N 1
ATOM 571 C CA . LYS A 1 79 ? 5.262 15.984 -9.18 1 98.69 79 LYS A CA 1
ATOM 572 C C . LYS A 1 79 ? 3.871 16.344 -8.664 1 98.69 79 LYS A C 1
ATOM 574 O O . LYS A 1 79 ? 2.924 15.578 -8.82 1 98.69 79 LYS A O 1
ATOM 579 N N . VAL A 1 80 ? 3.789 17.5 -8.094 1 98.75 80 VAL A N 1
ATOM 580 C CA . VAL A 1 80 ? 2.553 17.875 -7.418 1 98.75 80 VAL A CA 1
ATOM 581 C C . VAL A 1 80 ? 1.46 18.141 -8.445 1 98.75 80 VAL A C 1
ATOM 583 O O . VAL A 1 80 ? 0.288 17.844 -8.211 1 98.75 80 VAL A O 1
ATOM 586 N N . GLU A 1 81 ? 1.799 18.688 -9.594 1 98.81 81 GLU A N 1
ATOM 587 C CA . GLU A 1 81 ? 0.815 18.953 -10.641 1 98.81 81 GLU A CA 1
ATOM 588 C C . GLU A 1 81 ? 0.329 17.641 -11.273 1 98.81 81 GLU A C 1
ATOM 590 O O . GLU A 1 81 ? -0.867 17.484 -11.523 1 98.81 81 GLU A O 1
ATOM 595 N N . VAL A 1 82 ? 1.271 16.766 -11.562 1 98.88 82 VAL A N 1
ATOM 596 C CA . VAL A 1 82 ? 0.909 15.469 -12.117 1 98.88 82 VAL A CA 1
ATOM 597 C C . VAL A 1 82 ? -0.021 14.734 -11.148 1 98.88 82 VAL A C 1
ATOM 599 O O . VAL A 1 82 ? -1.025 14.148 -11.57 1 98.88 82 VAL A O 1
ATOM 602 N N . LEU A 1 83 ? 0.277 14.805 -9.875 1 98.94 83 LEU A N 1
ATOM 603 C CA . LEU A 1 83 ? -0.542 14.125 -8.883 1 98.94 83 LEU A CA 1
ATOM 604 C C . LEU A 1 83 ? -1.921 14.766 -8.781 1 98.94 83 LEU A C 1
ATOM 606 O O . LEU A 1 83 ? -2.934 14.062 -8.719 1 98.94 83 LEU A O 1
ATOM 610 N N . ALA A 1 84 ? -1.918 16.062 -8.766 1 98.94 84 ALA A N 1
ATOM 611 C CA . ALA A 1 84 ? -3.193 16.766 -8.672 1 98.94 84 ALA A CA 1
ATOM 612 C C . ALA A 1 84 ? -4.117 16.375 -9.82 1 98.94 84 ALA A C 1
ATOM 614 O O . ALA A 1 84 ? -5.309 16.141 -9.617 1 98.94 84 ALA A O 1
ATOM 615 N N . GLN A 1 85 ? -3.578 16.328 -11.008 1 98.88 85 GLN A N 1
ATOM 616 C CA . GLN A 1 85 ? -4.363 15.938 -12.172 1 98.88 85 GLN A CA 1
ATOM 617 C C . GLN A 1 85 ? -4.91 14.523 -12.023 1 98.88 85 GLN A C 1
ATOM 619 O O . GLN A 1 85 ? -6.074 14.266 -12.328 1 98.88 85 GLN A O 1
ATOM 624 N N . ARG A 1 86 ? -4.094 13.656 -11.523 1 98.88 86 ARG A N 1
ATOM 625 C CA . ARG A 1 86 ? -4.516 12.273 -11.32 1 98.88 86 ARG A CA 1
ATOM 626 C C . ARG A 1 86 ? -5.617 12.188 -10.266 1 98.88 86 ARG A C 1
ATOM 628 O O . ARG A 1 86 ? -6.621 11.5 -10.461 1 98.88 86 ARG A O 1
ATOM 635 N N . LEU A 1 87 ? -5.426 12.898 -9.203 1 98.94 87 LEU A N 1
ATOM 636 C CA . LEU A 1 87 ? -6.395 12.852 -8.117 1 98.94 87 LEU A CA 1
ATOM 637 C C . LEU A 1 87 ? -7.75 13.383 -8.578 1 98.94 87 LEU A C 1
ATOM 639 O O . LEU A 1 87 ? -8.789 12.82 -8.227 1 98.94 87 LEU A O 1
ATOM 643 N N . LEU A 1 88 ? -7.719 14.398 -9.391 1 98.81 88 LEU A N 1
ATOM 644 C CA . LEU A 1 88 ? -8.961 14.945 -9.93 1 98.81 88 LEU A CA 1
ATOM 645 C C . LEU A 1 88 ? -9.609 13.969 -10.898 1 98.81 88 LEU A C 1
ATOM 647 O O . LEU A 1 88 ? -10.844 13.914 -10.992 1 98.81 88 LEU A O 1
ATOM 651 N N . ASP A 1 89 ? -8.773 13.211 -11.617 1 98.81 89 ASP A N 1
ATOM 652 C CA . ASP A 1 89 ? -9.273 12.18 -12.523 1 98.81 89 ASP A CA 1
ATOM 653 C C . ASP A 1 89 ? -9.891 11.023 -11.75 1 98.81 89 ASP A C 1
ATOM 655 O O . ASP A 1 89 ? -10.688 10.258 -12.297 1 98.81 89 ASP A O 1
ATOM 659 N N . ILE A 1 90 ? -9.602 10.914 -10.477 1 98.69 90 ILE A N 1
ATOM 660 C CA . ILE A 1 90 ? -10.141 9.875 -9.609 1 98.69 90 ILE A CA 1
ATOM 661 C C . ILE A 1 90 ? -11.438 10.359 -8.969 1 98.69 90 ILE A C 1
ATOM 663 O O . ILE A 1 90 ? -12.461 9.68 -9.039 1 98.69 90 ILE A O 1
ATOM 667 N N . ASN A 1 91 ? -11.391 11.531 -8.391 1 98.5 91 ASN A N 1
ATOM 668 C CA . ASN A 1 91 ? -12.531 12.062 -7.652 1 98.5 91 ASN A CA 1
ATOM 669 C C . ASN A 1 91 ? -12.758 13.539 -7.957 1 98.5 91 ASN A C 1
ATOM 671 O O . ASN A 1 91 ? -12.133 14.406 -7.34 1 98.5 91 ASN A O 1
ATOM 675 N N . THR A 1 92 ? -13.695 13.82 -8.75 1 97.56 92 THR A N 1
ATOM 676 C CA . THR A 1 92 ? -13.969 15.18 -9.188 1 97.56 92 THR A CA 1
ATOM 677 C C . THR A 1 92 ? -14.594 16 -8.062 1 97.56 92 THR A C 1
ATOM 679 O O . THR A 1 92 ? -14.664 17.234 -8.148 1 97.56 92 THR A O 1
ATOM 682 N N . HIS A 1 93 ? -15 15.312 -7.039 1 97.31 93 HIS A N 1
ATOM 683 C CA . HIS A 1 93 ? -15.68 16 -5.941 1 97.31 93 HIS A CA 1
ATOM 684 C C . HIS A 1 93 ? -14.68 16.469 -4.887 1 97.31 93 HIS A C 1
ATOM 686 O O . HIS A 1 93 ? -15.031 17.25 -4.004 1 97.31 93 HIS A O 1
ATOM 692 N N . CYS A 1 94 ? -13.5 15.992 -4.953 1 98.31 94 CYS A N 1
ATOM 693 C CA . CYS A 1 94 ? -12.461 16.438 -4.031 1 98.31 94 CYS A CA 1
ATOM 694 C C . CYS A 1 94 ? -11.82 17.734 -4.516 1 98.31 94 CYS A C 1
ATOM 696 O O . CYS A 1 94 ? -11.414 17.828 -5.676 1 98.31 94 CYS A O 1
ATOM 698 N N . ARG A 1 95 ? -11.758 18.719 -3.652 1 98.62 95 ARG A N 1
ATOM 699 C CA . ARG A 1 95 ? -11.008 19.938 -3.984 1 98.62 95 ARG A CA 1
ATOM 700 C C . ARG A 1 95 ? -9.508 19.719 -3.785 1 98.62 95 ARG A C 1
ATOM 702 O O . ARG A 1 95 ? -9.039 19.594 -2.652 1 98.62 95 ARG A O 1
ATOM 709 N N . VAL A 1 96 ? -8.789 19.734 -4.898 1 98.88 96 VAL A N 1
ATOM 710 C CA . VAL A 1 96 ? -7.355 19.484 -4.855 1 98.88 96 VAL A CA 1
ATOM 711 C C . VAL A 1 96 ? -6.594 20.766 -5.172 1 98.88 96 VAL A C 1
ATOM 713 O O . VAL A 1 96 ? -6.812 21.391 -6.215 1 98.88 96 VAL A O 1
ATOM 716 N N . THR A 1 97 ? -5.754 21.188 -4.254 1 98.75 97 THR A N 1
ATOM 717 C CA . THR A 1 97 ? -4.875 22.328 -4.449 1 98.75 97 THR A CA 1
ATOM 718 C C . THR A 1 97 ? -3.414 21.891 -4.496 1 98.75 97 THR A C 1
ATOM 720 O O . THR A 1 97 ? -2.953 21.156 -3.621 1 98.75 97 THR A O 1
ATOM 723 N N . ALA A 1 98 ? -2.744 22.312 -5.531 1 98.75 98 ALA A N 1
ATOM 724 C CA . ALA A 1 98 ? -1.327 22 -5.691 1 98.75 98 ALA A CA 1
ATOM 725 C C . ALA A 1 98 ? -0.458 23.219 -5.434 1 98.75 98 ALA A C 1
ATOM 727 O O . ALA A 1 98 ? -0.656 24.281 -6.051 1 98.75 98 ALA A O 1
ATOM 728 N N . LEU A 1 99 ? 0.412 23.094 -4.488 1 98.38 99 LEU A N 1
ATOM 729 C CA . LEU A 1 99 ? 1.442 24.109 -4.242 1 98.38 99 LEU A CA 1
ATOM 730 C C . LEU A 1 99 ? 2.803 23.625 -4.73 1 98.38 99 LEU A C 1
ATOM 732 O O . LEU A 1 99 ? 3.475 22.844 -4.043 1 98.38 99 LEU A O 1
ATOM 736 N N . ASP A 1 100 ? 3.201 24.078 -5.871 1 98.12 100 ASP A N 1
ATOM 737 C CA . ASP A 1 100 ? 4.5 23.734 -6.441 1 98.12 100 ASP A CA 1
ATOM 738 C C . ASP A 1 100 ? 5.605 24.609 -5.867 1 98.12 100 ASP A C 1
ATOM 740 O O . ASP A 1 100 ? 6.156 25.469 -6.57 1 98.12 100 ASP A O 1
ATOM 744 N N . THR A 1 101 ? 5.941 24.375 -4.609 1 96.19 101 THR A N 1
ATOM 745 C CA . THR A 1 101 ? 6.918 25.188 -3.889 1 96.19 101 THR A CA 1
ATOM 746 C C . THR A 1 101 ? 7.602 24.359 -2.799 1 96.19 101 THR A C 1
ATOM 748 O O . THR A 1 101 ? 7.07 23.344 -2.35 1 96.19 101 THR A O 1
ATOM 751 N N . LEU A 1 102 ? 8.742 24.75 -2.541 1 93.62 102 LEU A N 1
ATOM 752 C CA . LEU A 1 102 ? 9.445 24.203 -1.379 1 93.62 102 LEU A CA 1
ATOM 753 C C . LEU A 1 102 ? 8.906 24.812 -0.089 1 93.62 102 LEU A C 1
ATOM 755 O O . LEU A 1 102 ? 8.836 26.047 0.035 1 93.62 102 LEU A O 1
ATOM 759 N N . LEU A 1 103 ? 8.477 23.984 0.785 1 94.19 103 LEU A N 1
ATOM 760 C CA . LEU A 1 103 ? 8.023 24.5 2.072 1 94.19 103 LEU A CA 1
ATOM 761 C C . LEU A 1 103 ? 9.203 24.875 2.955 1 94.19 103 LEU A C 1
ATOM 763 O O . LEU A 1 103 ? 9.922 24.016 3.447 1 94.19 103 LEU A O 1
ATOM 767 N N . LEU A 1 104 ? 9.359 26.125 3.207 1 94.69 104 LEU A N 1
ATOM 768 C CA . LEU A 1 104 ? 10.414 26.609 4.094 1 94.69 104 LEU A CA 1
ATOM 769 C C . LEU A 1 104 ? 9.867 26.859 5.5 1 94.69 104 LEU A C 1
ATOM 771 O O . LEU A 1 104 ? 8.68 27.125 5.672 1 94.69 104 LEU A O 1
ATOM 775 N N . PRO A 1 105 ? 10.734 26.719 6.461 1 95.62 105 PRO A N 1
ATOM 776 C CA . PRO A 1 105 ? 10.297 26.906 7.848 1 95.62 105 PRO A CA 1
ATOM 777 C C . PRO A 1 105 ? 9.562 28.219 8.062 1 95.62 105 PRO A C 1
ATOM 779 O O . PRO A 1 105 ? 8.57 28.266 8.797 1 95.62 105 PRO A O 1
ATOM 782 N N . GLU A 1 106 ? 9.969 29.25 7.383 1 95.06 106 GLU A N 1
ATOM 783 C CA . GLU A 1 106 ? 9.398 30.578 7.594 1 95.06 106 GLU A CA 1
ATOM 784 C C . GLU A 1 106 ? 7.988 30.672 7.02 1 95.06 106 GLU A C 1
ATOM 786 O O . GLU A 1 106 ? 7.219 31.562 7.391 1 95.06 106 GLU A O 1
ATOM 791 N N . ASP A 1 107 ? 7.637 29.719 6.145 1 95.25 107 ASP A N 1
ATOM 792 C CA . ASP A 1 107 ? 6.355 29.781 5.449 1 95.25 107 ASP A CA 1
ATOM 793 C C . ASP A 1 107 ? 5.305 28.938 6.16 1 95.25 107 ASP A C 1
ATOM 795 O O . ASP A 1 107 ? 4.109 29.062 5.891 1 95.25 107 ASP A O 1
ATOM 799 N N . VAL A 1 108 ? 5.656 28.109 7.039 1 97.5 108 VAL A N 1
ATOM 800 C CA . VAL A 1 108 ? 4.828 27.031 7.566 1 97.5 108 VAL A CA 1
ATOM 801 C C . VAL A 1 108 ? 3.635 27.609 8.32 1 97.5 108 VAL A C 1
ATOM 803 O O . VAL A 1 108 ? 2.49 27.234 8.07 1 97.5 108 VAL A O 1
ATOM 806 N N . ASP A 1 109 ? 3.885 28.594 9.172 1 97.25 109 ASP A N 1
ATOM 807 C CA . ASP A 1 109 ? 2.816 29.172 9.977 1 97.25 109 ASP A CA 1
ATOM 808 C C . ASP A 1 109 ? 1.761 29.844 9.094 1 97.25 109 ASP A C 1
ATOM 810 O O . ASP A 1 109 ? 0.561 29.703 9.344 1 97.25 109 ASP A O 1
ATOM 814 N N . ASP A 1 110 ? 2.252 30.547 8.156 1 96.81 110 ASP A N 1
ATOM 815 C CA . ASP A 1 110 ? 1.349 31.234 7.238 1 96.81 110 ASP A CA 1
ATOM 816 C C . ASP A 1 110 ? 0.449 30.25 6.504 1 96.81 110 ASP A C 1
ATOM 818 O O . ASP A 1 110 ? -0.763 30.453 6.41 1 96.81 110 ASP A O 1
ATOM 822 N N . ILE A 1 111 ? 0.961 29.188 6.031 1 96.94 111 ILE A N 1
ATOM 823 C CA . ILE A 1 111 ? 0.215 28.203 5.262 1 96.94 111 ILE A CA 1
ATOM 824 C C . ILE A 1 111 ? -0.804 27.516 6.168 1 96.94 111 ILE A C 1
ATOM 826 O O . ILE A 1 111 ? -1.954 27.297 5.773 1 96.94 111 ILE A O 1
ATOM 830 N N . LEU A 1 112 ? -0.415 27.188 7.379 1 97.88 112 LEU A N 1
ATOM 831 C CA . LEU A 1 112 ? -1.259 26.422 8.289 1 97.88 112 LEU A CA 1
ATOM 832 C C . LEU A 1 112 ? -2.404 27.281 8.82 1 97.88 112 LEU A C 1
ATOM 834 O O . LEU A 1 112 ? -3.391 26.75 9.336 1 97.88 112 LEU A O 1
ATOM 838 N N . THR A 1 113 ? -2.258 28.609 8.641 1 97.06 113 THR A N 1
ATOM 839 C CA . THR A 1 113 ? -3.281 29.484 9.211 1 97.06 113 THR A CA 1
ATOM 840 C C . THR A 1 113 ? -4.133 30.109 8.109 1 97.06 113 THR A C 1
ATOM 842 O O . THR A 1 113 ? -5.094 30.828 8.391 1 97.06 113 THR A O 1
ATOM 845 N N . ARG A 1 114 ? -3.816 29.828 6.84 1 94.81 114 ARG A N 1
ATOM 846 C CA . ARG A 1 114 ? -4.535 30.406 5.703 1 94.81 114 ARG A CA 1
ATOM 847 C C . ARG A 1 114 ? -5.957 29.859 5.625 1 94.81 114 ARG A C 1
ATOM 849 O O . ARG A 1 114 ? -6.84 30.5 5.051 1 94.81 114 ARG A O 1
ATOM 856 N N . GLN A 1 115 ? -6.125 28.656 6.098 1 96.38 115 GLN A N 1
ATOM 857 C CA . GLN A 1 115 ? -7.414 27.984 6.184 1 96.38 115 GLN A CA 1
ATOM 858 C C . GLN A 1 115 ? -7.422 26.953 7.305 1 96.38 115 GLN A C 1
ATOM 860 O O . GLN A 1 115 ? -6.387 26.672 7.914 1 96.38 115 GLN A O 1
ATOM 865 N N . ARG A 1 116 ? -8.539 26.516 7.539 1 97.19 116 ARG A N 1
ATOM 866 C CA . ARG A 1 116 ? -8.633 25.484 8.57 1 97.19 116 ARG A CA 1
ATOM 867 C C . ARG A 1 116 ? -8.297 24.109 8 1 97.19 116 ARG A C 1
ATOM 869 O O . ARG A 1 116 ? -8.938 23.656 7.059 1 97.19 116 ARG A O 1
ATOM 876 N N . TYR A 1 117 ? -7.316 23.547 8.547 1 98.62 117 TYR A N 1
ATOM 877 C CA . TYR A 1 117 ? -6.992 22.156 8.242 1 98.62 117 TYR A CA 1
ATOM 878 C C . TYR A 1 117 ? -7.379 21.234 9.398 1 98.62 117 TYR A C 1
ATOM 880 O O . TYR A 1 117 ? -7.203 21.594 10.562 1 98.62 117 TYR A O 1
ATOM 888 N N . ASP A 1 118 ? -7.945 20.094 9.055 1 98.62 118 ASP A N 1
ATOM 889 C CA . ASP A 1 118 ? -8.203 19.078 10.078 1 98.62 118 ASP A CA 1
ATOM 890 C C . ASP A 1 118 ? -6.945 18.281 10.383 1 98.62 118 ASP A C 1
ATOM 892 O O . ASP A 1 118 ? -6.707 17.906 11.531 1 98.62 118 ASP A O 1
ATOM 896 N N . TYR A 1 119 ? -6.168 18.047 9.352 1 98.81 119 TYR A N 1
ATOM 897 C CA . TYR A 1 119 ? -5.008 17.172 9.484 1 98.81 119 TYR A CA 1
ATOM 898 C C . TYR A 1 119 ? -3.816 17.719 8.719 1 98.81 119 TYR A C 1
ATOM 900 O O . TYR A 1 119 ? -3.979 18.281 7.625 1 98.81 119 TYR A O 1
ATOM 908 N N . VAL A 1 120 ? -2.648 17.547 9.281 1 98.94 120 VAL A N 1
ATOM 909 C CA . VAL A 1 120 ? -1.375 17.688 8.586 1 98.94 120 VAL A CA 1
ATOM 910 C C . VAL A 1 120 ? -0.729 16.312 8.391 1 98.94 120 VAL A C 1
ATOM 912 O O . VAL A 1 120 ? -0.651 15.523 9.328 1 98.94 120 VAL A O 1
ATOM 915 N N . VAL A 1 121 ? -0.344 16.031 7.176 1 98.94 121 VAL A N 1
ATOM 916 C CA . VAL A 1 121 ? 0.351 14.789 6.848 1 98.94 121 VAL A CA 1
ATOM 917 C C . VAL A 1 121 ? 1.729 15.109 6.273 1 98.94 121 VAL A C 1
ATOM 919 O O . VAL A 1 121 ? 1.841 15.664 5.18 1 98.94 121 VAL A O 1
ATOM 922 N N . ASP A 1 122 ? 2.723 14.656 7.02 1 98.88 122 ASP A N 1
ATOM 923 C CA . ASP A 1 122 ? 4.105 14.961 6.668 1 98.88 122 ASP A CA 1
ATOM 924 C C . ASP A 1 122 ? 4.781 13.773 6 1 98.88 122 ASP A C 1
ATOM 926 O O . ASP A 1 122 ? 4.848 12.68 6.578 1 98.88 122 ASP A O 1
ATOM 930 N N . CYS A 1 123 ? 5.246 14.023 4.789 1 98.69 123 CYS A N 1
ATOM 931 C CA . CYS A 1 123 ? 6.027 13.031 4.059 1 98.69 123 CYS A CA 1
ATOM 932 C C . CYS A 1 123 ? 7.328 13.641 3.539 1 98.69 123 CYS A C 1
ATOM 934 O O . CYS A 1 123 ? 7.789 13.289 2.451 1 98.69 123 CYS A O 1
ATOM 936 N N . ILE A 1 124 ? 7.895 14.57 4.266 1 95.81 124 ILE A N 1
ATOM 937 C CA . ILE A 1 124 ? 9.125 15.273 3.924 1 95.81 124 ILE A CA 1
ATOM 938 C C . ILE A 1 124 ? 10.336 14.445 4.352 1 95.81 124 ILE A C 1
ATOM 940 O O . ILE A 1 124 ? 10.297 13.773 5.383 1 95.81 124 ILE A O 1
ATOM 944 N N . ASP A 1 125 ? 11.453 14.508 3.631 1 90.69 125 ASP A N 1
ATOM 945 C CA . ASP A 1 125 ? 12.633 13.734 3.99 1 90.69 125 ASP A CA 1
ATOM 946 C C . ASP A 1 125 ? 13.727 14.633 4.559 1 90.69 125 ASP A C 1
ATOM 948 O O . ASP A 1 125 ? 14.758 14.148 5.035 1 90.69 125 ASP A O 1
ATOM 952 N N . SER A 1 126 ? 13.547 15.938 4.59 1 90.44 126 SER A N 1
ATOM 953 C CA . SER A 1 126 ? 14.477 16.875 5.207 1 90.44 126 SER A CA 1
ATOM 954 C C . SER A 1 126 ? 14.133 17.109 6.676 1 90.44 126 SER A C 1
ATOM 956 O O . SER A 1 126 ? 13.016 17.5 7.004 1 90.44 126 SER A O 1
ATOM 958 N N . VAL A 1 127 ? 15.141 16.969 7.496 1 94.38 127 VAL A N 1
ATOM 959 C CA . VAL A 1 127 ? 14.914 17.094 8.93 1 94.38 127 VAL A CA 1
ATOM 960 C C . VAL A 1 127 ? 14.438 18.516 9.25 1 94.38 127 VAL A C 1
ATOM 962 O O . VAL A 1 127 ? 13.461 18.688 9.992 1 94.38 127 VAL A O 1
ATOM 965 N N . GLU A 1 128 ? 15.016 19.484 8.648 1 95.44 128 GLU A N 1
ATOM 966 C CA . GLU A 1 128 ? 14.727 20.875 8.977 1 95.44 128 GLU A CA 1
ATOM 967 C C . GLU A 1 128 ? 13.289 21.25 8.625 1 95.44 128 GLU A C 1
ATOM 969 O O . GLU A 1 128 ? 12.547 21.766 9.461 1 95.44 128 GLU A O 1
ATOM 974 N N . CYS A 1 129 ? 12.922 20.938 7.434 1 96.12 129 CYS A N 1
ATOM 975 C CA . CYS A 1 129 ? 11.578 21.266 6.969 1 96.12 129 CYS A CA 1
ATOM 976 C C . CYS A 1 129 ? 10.531 20.422 7.695 1 96.12 129 CYS A C 1
ATOM 978 O O . CYS A 1 129 ? 9.461 20.922 8.039 1 96.12 129 CYS A O 1
ATOM 980 N N . LYS A 1 130 ? 10.852 19.203 7.898 1 97.62 130 LYS A N 1
ATOM 981 C CA . LYS A 1 130 ? 9.977 18.281 8.609 1 97.62 130 LYS A CA 1
ATOM 982 C C . LYS A 1 130 ? 9.695 18.766 10.023 1 97.62 130 LYS A C 1
ATOM 984 O O . LYS A 1 130 ? 8.531 18.859 10.43 1 97.62 130 LYS A O 1
ATOM 989 N N . VAL A 1 131 ? 10.719 19.109 10.742 1 98.25 131 VAL A N 1
ATOM 990 C CA . VAL A 1 131 ? 10.594 19.547 12.125 1 98.25 131 VAL A CA 1
ATOM 991 C C . VAL A 1 131 ? 9.789 20.844 12.195 1 98.25 131 VAL A C 1
ATOM 993 O O . VAL A 1 131 ? 8.93 21 13.062 1 98.25 131 VAL A O 1
ATOM 996 N N . ALA A 1 132 ? 10.055 21.766 11.305 1 98.38 132 ALA A N 1
ATOM 997 C CA . ALA A 1 132 ? 9.32 23.031 11.273 1 98.38 132 ALA A CA 1
ATOM 998 C C . ALA A 1 132 ? 7.824 22.781 11.086 1 98.38 132 ALA A C 1
ATOM 1000 O O . ALA A 1 132 ? 7 23.391 11.773 1 98.38 132 ALA A O 1
ATOM 1001 N N . LEU A 1 133 ? 7.48 21.906 10.195 1 98.69 133 LEU A N 1
ATOM 1002 C CA . LEU A 1 133 ? 6.086 21.594 9.906 1 98.69 133 LEU A CA 1
ATOM 1003 C C . LEU A 1 133 ? 5.418 20.922 11.102 1 98.69 133 LEU A C 1
ATOM 1005 O O . LEU A 1 133 ? 4.332 21.328 11.523 1 98.69 133 LEU A O 1
ATOM 1009 N N . LEU A 1 134 ? 6.066 19.891 11.625 1 98.75 134 LEU A N 1
ATOM 1010 C CA . LEU A 1 134 ? 5.508 19.141 12.742 1 98.75 134 LEU A CA 1
ATOM 1011 C C . LEU A 1 134 ? 5.312 20.031 13.961 1 98.75 134 LEU A C 1
ATOM 1013 O O . LEU A 1 134 ? 4.25 20.016 14.586 1 98.75 134 LEU A O 1
ATOM 1017 N N . ALA A 1 135 ? 6.324 20.828 14.258 1 98.69 135 ALA A N 1
ATOM 1018 C CA . ALA A 1 135 ? 6.254 21.719 15.414 1 98.69 135 ALA A CA 1
ATOM 1019 C C . ALA A 1 135 ? 5.121 22.734 15.258 1 98.69 135 ALA A C 1
ATOM 1021 O O . ALA A 1 135 ? 4.332 22.938 16.188 1 98.69 135 ALA A O 1
ATOM 1022 N N . ALA A 1 136 ? 5.031 23.344 14.133 1 98.56 136 ALA A N 1
ATOM 1023 C CA . ALA A 1 136 ? 3.992 24.344 13.875 1 98.56 136 ALA A CA 1
ATOM 1024 C C . ALA A 1 136 ? 2.604 23.703 13.922 1 98.56 136 ALA A C 1
ATOM 1026 O O . ALA A 1 136 ? 1.669 24.297 14.477 1 98.56 136 ALA A O 1
ATOM 1027 N N . SER A 1 137 ? 2.467 22.531 13.289 1 98.69 137 SER A N 1
ATOM 1028 C CA . SER A 1 137 ? 1.19 21.828 13.281 1 98.69 137 SER A CA 1
ATOM 1029 C C . SER A 1 137 ? 0.693 21.562 14.703 1 98.69 137 SER A C 1
ATOM 1031 O O . SER A 1 137 ? -0.46 21.859 15.023 1 98.69 137 SER A O 1
ATOM 1033 N N . VAL A 1 138 ? 1.578 21.047 15.539 1 98.19 138 VAL A N 1
ATOM 1034 C CA . VAL A 1 138 ? 1.239 20.75 16.922 1 98.19 138 VAL A CA 1
ATOM 1035 C C . VAL A 1 138 ? 0.898 22.047 17.672 1 98.19 138 VAL A C 1
ATOM 1037 O O . VAL A 1 138 ? -0.078 22.094 18.422 1 98.19 138 VAL A O 1
ATOM 1040 N N . ARG A 1 139 ? 1.678 23.078 17.453 1 97.62 139 ARG A N 1
ATOM 1041 C CA . ARG A 1 139 ? 1.454 24.359 18.109 1 97.62 139 ARG A CA 1
ATOM 1042 C C . ARG A 1 139 ? 0.081 24.922 17.75 1 97.62 139 ARG A C 1
ATOM 1044 O O . ARG A 1 139 ? -0.582 25.531 18.594 1 97.62 139 ARG A O 1
ATOM 1051 N N . HIS A 1 140 ? -0.372 24.734 16.547 1 97.88 140 HIS A N 1
ATOM 1052 C CA . HIS A 1 140 ? -1.651 25.266 16.094 1 97.88 140 HIS A CA 1
ATOM 1053 C C . HIS A 1 140 ? -2.795 24.312 16.438 1 97.88 140 HIS A C 1
ATOM 1055 O O . HIS A 1 140 ? -3.943 24.562 16.062 1 97.88 140 HIS A O 1
ATOM 1061 N N . GLY A 1 141 ? -2.502 23.188 17.062 1 97.19 141 GLY A N 1
ATOM 1062 C CA . GLY A 1 141 ? -3.521 22.266 17.531 1 97.19 141 GLY A CA 1
ATOM 1063 C C . GLY A 1 141 ? -4.09 21.391 16.438 1 97.19 141 GLY A C 1
ATOM 1064 O O . GLY A 1 141 ? -5.211 20.891 16.562 1 97.19 141 GLY A O 1
ATOM 1065 N N . ILE A 1 142 ? -3.393 21.203 15.367 1 98.31 142 ILE A N 1
ATOM 1066 C CA . ILE A 1 142 ? -3.852 20.375 14.25 1 98.31 142 ILE A CA 1
ATOM 1067 C C . ILE A 1 142 ? -3.391 18.938 14.453 1 98.31 142 ILE A C 1
ATOM 1069 O O . ILE A 1 142 ? -2.242 18.688 14.828 1 98.31 142 ILE A O 1
ATOM 1073 N N . GLN A 1 143 ? -4.297 17.938 14.273 1 98.06 143 GLN A N 1
ATOM 1074 C CA . GLN A 1 143 ? -3.896 16.547 14.344 1 98.06 143 GLN A CA 1
ATOM 1075 C C . GLN A 1 143 ? -2.826 16.219 13.305 1 98.06 143 GLN A C 1
ATOM 1077 O O . GLN A 1 143 ? -3.02 16.453 12.109 1 98.06 143 GLN A O 1
ATOM 1082 N N . THR A 1 144 ? -1.699 15.641 13.781 1 98.62 144 THR A N 1
ATOM 1083 C CA . THR A 1 144 ? -0.498 15.578 12.953 1 98.62 144 THR A CA 1
ATOM 1084 C C . THR A 1 144 ? -0.077 14.133 12.727 1 98.62 144 THR A C 1
ATOM 1086 O O . THR A 1 144 ? 0.026 13.352 13.672 1 98.62 144 THR A O 1
ATOM 1089 N N . PHE A 1 145 ? 0.151 13.797 11.461 1 98.81 145 PHE A N 1
ATOM 1090 C CA . PHE A 1 145 ? 0.648 12.5 11.016 1 98.81 145 PHE A CA 1
ATOM 1091 C C . PHE A 1 145 ? 1.945 12.664 10.234 1 98.81 145 PHE A C 1
ATOM 1093 O O . PHE A 1 145 ? 2.113 13.633 9.492 1 98.81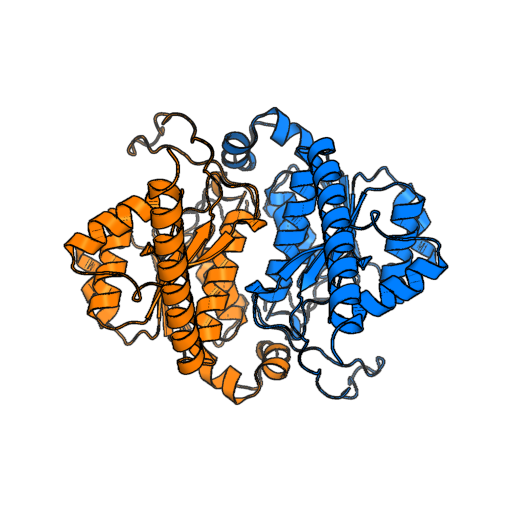 145 PHE A O 1
ATOM 1100 N N . SER A 1 146 ? 2.846 11.695 10.359 1 98.88 146 SER A N 1
ATOM 1101 C CA . SER A 1 146 ? 4.129 11.836 9.68 1 98.88 146 SER A CA 1
ATOM 1102 C C . SER A 1 146 ? 4.695 10.477 9.281 1 98.88 146 SER A C 1
ATOM 1104 O O . SER A 1 146 ? 4.445 9.477 9.961 1 98.88 146 SER A O 1
ATOM 1106 N N . SER A 1 147 ? 5.379 10.469 8.172 1 98.81 147 SER A N 1
ATOM 1107 C CA . SER A 1 147 ? 6.125 9.281 7.766 1 98.81 147 SER A CA 1
ATOM 1108 C C . SER A 1 147 ? 7.574 9.352 8.234 1 98.81 147 SER A C 1
ATOM 1110 O O . SER A 1 147 ? 8.258 10.352 8.008 1 98.81 147 SER A O 1
ATOM 1112 N N . CYS A 1 148 ? 8.008 8.289 8.875 1 98.06 148 CYS A N 1
ATOM 1113 C CA . CYS A 1 148 ? 9.445 8.148 9.109 1 98.06 148 CYS A CA 1
ATOM 1114 C C . CYS A 1 148 ? 10.141 7.586 7.875 1 98.06 148 CYS A C 1
ATOM 1116 O O . CYS A 1 148 ? 9.648 7.734 6.754 1 98.06 148 CYS A O 1
ATOM 1118 N N . GLY A 1 149 ? 11.359 7.121 8.016 1 95.88 149 GLY A N 1
ATOM 1119 C CA . GLY A 1 149 ? 12.125 6.688 6.855 1 95.88 149 GLY A CA 1
ATOM 1120 C C . GLY A 1 149 ? 11.688 5.336 6.328 1 95.88 149 GLY A C 1
ATOM 1121 O O . GLY A 1 149 ? 11.789 4.328 7.031 1 95.88 149 GLY A O 1
ATOM 1122 N N . ALA A 1 150 ? 11.297 5.301 5.066 1 96.38 150 ALA A N 1
ATOM 1123 C CA . ALA A 1 150 ? 10.898 4.055 4.414 1 96.38 150 ALA A CA 1
ATOM 1124 C C . ALA A 1 150 ? 12.078 3.428 3.67 1 96.38 150 ALA A C 1
ATOM 1126 O O . ALA A 1 150 ? 12.023 2.254 3.295 1 96.38 150 ALA A O 1
ATOM 1127 N N . GLY A 1 151 ? 13.102 4.207 3.375 1 95.31 151 GLY A N 1
ATOM 1128 C CA . GLY A 1 151 ? 14.273 3.713 2.664 1 95.31 151 GLY A CA 1
ATOM 1129 C C . GLY A 1 151 ? 15.109 2.752 3.486 1 95.31 151 GLY A C 1
ATOM 1130 O O . GLY A 1 151 ? 15.047 2.766 4.719 1 95.31 151 GLY A O 1
ATOM 1131 N N . GLY A 1 152 ? 15.812 1.938 2.824 1 95.5 152 GLY A N 1
ATOM 1132 C CA . GLY A 1 152 ? 16.75 1.035 3.48 1 95.5 152 GLY A CA 1
ATOM 1133 C C . GLY A 1 152 ? 16.062 -0.153 4.133 1 95.5 152 GLY A C 1
ATOM 1134 O O . GLY A 1 152 ? 16.688 -0.875 4.918 1 95.5 152 GLY A O 1
ATOM 1135 N N . ARG A 1 153 ? 14.805 -0.339 3.822 1 96.38 153 ARG A N 1
ATOM 1136 C CA . ARG A 1 153 ? 14.016 -1.405 4.434 1 96.38 153 ARG A CA 1
ATOM 1137 C C . ARG A 1 153 ? 13.547 -2.41 3.385 1 96.38 153 ARG A C 1
ATOM 1139 O O . ARG A 1 153 ? 13.312 -2.047 2.23 1 96.38 153 ARG A O 1
ATOM 1146 N N . LEU A 1 154 ? 13.359 -3.658 3.834 1 96.19 154 LEU A N 1
ATOM 1147 C CA . LEU A 1 154 ? 12.938 -4.695 2.9 1 96.19 154 LEU A CA 1
ATOM 1148 C C . LEU A 1 154 ? 11.703 -5.43 3.424 1 96.19 154 LEU A C 1
ATOM 1150 O O . LEU A 1 154 ? 10.852 -5.848 2.641 1 96.19 154 LEU A O 1
ATOM 1154 N N . ASP A 1 155 ? 11.617 -5.574 4.73 1 96.44 155 ASP A N 1
ATOM 1155 C CA . ASP A 1 155 ? 10.602 -6.438 5.332 1 96.44 155 ASP A CA 1
ATOM 1156 C C . ASP A 1 155 ? 9.391 -5.625 5.789 1 96.44 155 ASP A C 1
ATOM 1158 O O . ASP A 1 155 ? 9.461 -4.898 6.781 1 96.44 155 ASP A O 1
ATOM 1162 N N . PRO A 1 156 ? 8.281 -5.801 5.145 1 97.88 156 PRO A N 1
ATOM 1163 C CA . PRO A 1 156 ? 7.113 -4.992 5.484 1 97.88 156 PRO A CA 1
ATOM 1164 C C . PRO A 1 156 ? 6.52 -5.352 6.844 1 97.88 156 PRO A C 1
ATOM 1166 O O . PRO A 1 156 ? 5.711 -4.594 7.391 1 97.88 156 PRO A O 1
ATOM 1169 N N . SER A 1 157 ? 6.879 -6.512 7.426 1 94.88 157 SER A N 1
ATOM 1170 C CA . SER A 1 157 ? 6.285 -6.973 8.68 1 94.88 157 SER A CA 1
ATOM 1171 C C . SER A 1 157 ? 6.746 -6.117 9.852 1 94.88 157 SER A C 1
ATOM 1173 O O . SER A 1 157 ? 6.152 -6.164 10.93 1 94.88 157 SER A O 1
ATOM 1175 N N . PHE A 1 158 ? 7.758 -5.293 9.641 1 97.12 158 PHE A N 1
ATOM 1176 C CA . PHE A 1 158 ? 8.297 -4.465 10.711 1 97.12 158 PHE A CA 1
ATOM 1177 C C . PHE A 1 158 ? 7.652 -3.082 10.711 1 97.12 158 PHE A C 1
ATOM 1179 O O . PHE A 1 158 ? 7.938 -2.256 11.578 1 97.12 158 PHE A O 1
ATOM 1186 N N . VAL A 1 159 ? 6.781 -2.826 9.758 1 98.38 159 VAL A N 1
ATOM 1187 C CA . VAL A 1 159 ? 6.18 -1.505 9.617 1 98.38 159 VAL A CA 1
ATOM 1188 C C . VAL A 1 159 ? 4.93 -1.409 10.492 1 98.38 159 VAL A C 1
ATOM 1190 O O . VAL A 1 159 ? 4.129 -2.344 10.547 1 98.38 159 VAL A O 1
ATOM 1193 N N . SER A 1 160 ? 4.773 -0.312 11.18 1 96.38 160 SER A N 1
ATOM 1194 C CA . SER A 1 160 ? 3.613 -0.115 12.039 1 96.38 160 SER A CA 1
ATOM 1195 C C . SER A 1 160 ? 3.303 1.367 12.219 1 96.38 160 SER A C 1
ATOM 1197 O O . SER A 1 160 ? 4.086 2.225 11.812 1 96.38 160 SER A O 1
ATOM 1199 N N . ILE A 1 161 ? 2.16 1.617 12.758 1 97.06 161 ILE A N 1
ATOM 1200 C CA . ILE A 1 161 ? 1.749 2.953 13.18 1 97.06 161 ILE A CA 1
ATOM 1201 C C . ILE A 1 161 ? 1.999 3.125 14.672 1 97.06 161 ILE A C 1
ATOM 1203 O O . ILE A 1 161 ? 1.73 2.217 15.461 1 97.06 161 ILE A O 1
ATOM 1207 N N . GLY A 1 162 ? 2.537 4.242 15.047 1 96.06 162 GLY A N 1
ATOM 1208 C CA . GLY A 1 162 ? 2.783 4.516 16.453 1 96.06 162 GLY A CA 1
ATOM 1209 C C . GLY A 1 162 ? 3.166 5.961 16.719 1 96.06 162 GLY A C 1
ATOM 1210 O O . GLY A 1 162 ? 3.061 6.809 15.836 1 96.06 162 GLY A O 1
ATOM 1211 N N . ASP A 1 163 ? 3.543 6.203 17.953 1 97.19 163 ASP A N 1
ATOM 1212 C CA . ASP A 1 163 ? 3.977 7.539 18.344 1 97.19 163 ASP A CA 1
ATOM 1213 C C . ASP A 1 163 ? 5.406 7.812 17.875 1 97.19 163 ASP A C 1
ATOM 1215 O O . ASP A 1 163 ? 6.27 6.934 17.969 1 97.19 163 ASP A O 1
ATOM 1219 N N . LEU A 1 164 ? 5.641 8.992 17.438 1 97.88 164 LEU A N 1
ATOM 1220 C CA . LEU A 1 164 ? 6.965 9.367 16.969 1 97.88 164 LEU A CA 1
ATOM 1221 C C . LEU A 1 164 ? 8.031 9.047 18 1 97.88 164 LEU A C 1
ATOM 1223 O O . LEU A 1 164 ? 9.117 8.562 17.656 1 97.88 164 LEU A O 1
ATOM 1227 N N . PHE A 1 165 ? 7.746 9.195 19.234 1 96.56 165 PHE A N 1
ATOM 1228 C CA . PHE A 1 165 ? 8.758 9.117 20.266 1 96.56 165 PHE A CA 1
ATOM 1229 C C . PHE A 1 165 ? 8.969 7.676 20.703 1 96.56 165 PHE A C 1
ATOM 1231 O O . PHE A 1 165 ? 9.828 7.395 21.547 1 96.56 165 PHE A O 1
ATOM 1238 N N . GLU A 1 166 ? 8.297 6.738 20.078 1 94.62 166 GLU A N 1
ATOM 1239 C CA . GLU A 1 166 ? 8.516 5.32 20.344 1 94.62 166 GLU A CA 1
ATOM 1240 C C . GLU A 1 166 ? 9.297 4.66 19.219 1 94.62 166 GLU A C 1
ATOM 1242 O O . GLU A 1 166 ? 9.562 3.457 19.266 1 94.62 166 GLU A O 1
ATOM 1247 N N . THR A 1 167 ? 9.586 5.41 18.219 1 96.5 167 THR A N 1
ATOM 1248 C CA . THR A 1 167 ? 10.242 4.863 17.047 1 96.5 167 THR A CA 1
ATOM 1249 C C . THR A 1 167 ? 11.664 4.41 17.375 1 96.5 167 THR A C 1
ATOM 1251 O O . THR A 1 167 ? 12.281 4.926 18.312 1 96.5 167 THR A O 1
ATOM 1254 N N . GLU A 1 168 ? 12.125 3.492 16.641 1 94.81 168 GLU A N 1
ATOM 1255 C CA . GLU A 1 168 ? 13.484 2.961 16.766 1 94.81 168 GLU A CA 1
ATOM 1256 C C . GLU A 1 168 ? 14.086 2.645 15.406 1 94.81 168 GLU A C 1
ATOM 1258 O O . GLU A 1 168 ? 13.359 2.553 14.406 1 94.81 168 GLU A O 1
ATOM 1263 N N . ASN A 1 169 ? 15.375 2.623 15.328 1 95 169 ASN A N 1
ATOM 1264 C CA . ASN A 1 169 ? 16.141 2.193 14.164 1 95 169 ASN A CA 1
ATOM 1265 C C . ASN A 1 169 ? 15.875 3.086 12.961 1 95 169 ASN A C 1
ATOM 1267 O O . ASN A 1 169 ? 15.789 2.602 11.828 1 95 169 ASN A O 1
ATOM 1271 N N . ASP A 1 170 ? 15.602 4.32 13.203 1 95.19 170 ASP A N 1
ATOM 1272 C CA . ASP A 1 170 ? 15.328 5.301 12.164 1 95.19 170 ASP A CA 1
ATOM 1273 C C . ASP A 1 170 ? 16.047 6.617 12.438 1 95.19 170 ASP A C 1
ATOM 1275 O O . ASP A 1 170 ? 15.656 7.379 13.32 1 95.19 170 ASP A O 1
ATOM 1279 N N . ALA A 1 171 ? 17.062 6.895 11.68 1 93.31 171 ALA A N 1
ATOM 1280 C CA . ALA A 1 171 ? 17.891 8.07 11.891 1 93.31 171 ALA A CA 1
ATOM 1281 C C . ALA A 1 171 ? 17.094 9.359 11.68 1 93.31 171 ALA A C 1
ATOM 1283 O O . ALA A 1 171 ? 17.281 10.328 12.414 1 93.31 171 ALA A O 1
ATOM 1284 N N . LEU A 1 172 ? 16.25 9.352 10.711 1 94.69 172 LEU A N 1
ATOM 1285 C CA . LEU A 1 172 ? 15.414 10.516 10.461 1 94.69 172 LEU A CA 1
ATOM 1286 C C . LEU A 1 172 ? 14.516 10.805 11.656 1 94.69 172 LEU A C 1
ATOM 1288 O O . LEU A 1 172 ? 14.445 11.945 12.125 1 94.69 172 LEU A O 1
ATOM 1292 N N . ALA A 1 173 ? 13.859 9.781 12.125 1 97.06 173 ALA A N 1
ATOM 1293 C CA . ALA A 1 173 ? 12.969 9.922 13.273 1 97.06 173 ALA A CA 1
ATOM 1294 C C . ALA A 1 173 ? 13.742 10.383 14.508 1 97.06 173 ALA A C 1
ATOM 1296 O O . ALA A 1 173 ? 13.258 11.219 15.273 1 97.06 173 ALA A O 1
ATOM 1297 N N . ARG A 1 174 ? 14.891 9.805 14.672 1 97.19 174 ARG A N 1
ATOM 1298 C CA . ARG A 1 174 ? 15.727 10.156 15.82 1 97.19 174 ARG A CA 1
ATOM 1299 C C . ARG A 1 174 ? 16.062 11.641 15.805 1 97.19 174 ARG A C 1
ATOM 1301 O O . ARG A 1 174 ? 15.93 12.328 16.812 1 97.19 174 ARG A O 1
ATOM 1308 N N . ARG A 1 175 ? 16.484 12.094 14.719 1 97.62 175 ARG A N 1
ATOM 1309 C CA . ARG A 1 175 ? 16.859 13.5 14.594 1 97.62 175 ARG A CA 1
ATOM 1310 C C . ARG A 1 175 ? 15.641 14.406 14.805 1 97.62 175 ARG A C 1
ATOM 1312 O O . ARG A 1 175 ? 15.75 15.453 15.453 1 97.62 175 ARG A O 1
ATOM 1319 N N . CYS A 1 176 ? 14.523 14 14.281 1 98.12 176 CYS A N 1
ATOM 1320 C CA . CYS A 1 176 ? 13.305 14.773 14.445 1 98.12 176 CYS A CA 1
ATOM 1321 C C . CYS A 1 176 ? 12.883 14.836 15.914 1 98.12 176 CYS A C 1
ATOM 1323 O O . CYS A 1 176 ? 12.508 15.898 16.406 1 98.12 176 CYS A O 1
ATOM 1325 N N . ARG A 1 177 ? 12.938 13.695 16.578 1 98.06 177 ARG A N 1
ATOM 1326 C CA . ARG A 1 177 ? 12.586 13.664 18 1 98.06 177 ARG A CA 1
ATOM 1327 C C . ARG A 1 177 ? 13.461 14.617 18.797 1 98.06 177 ARG A C 1
ATOM 1329 O O . ARG A 1 177 ? 12.961 15.367 19.641 1 98.06 177 ARG A O 1
ATOM 1336 N N . ASN A 1 178 ? 14.75 14.57 18.516 1 98.06 178 ASN A N 1
ATOM 1337 C CA . ASN A 1 178 ? 15.68 15.438 19.219 1 98.06 178 ASN A CA 1
ATOM 1338 C C . ASN A 1 178 ? 15.359 16.906 19 1 98.06 178 ASN A C 1
ATOM 1340 O O . ASN A 1 178 ? 15.336 17.703 19.953 1 98.06 178 ASN A O 1
ATOM 1344 N N . GLU A 1 179 ? 15.102 17.266 17.844 1 98.25 179 GLU A N 1
ATOM 1345 C CA . GLU A 1 179 ? 14.812 18.656 17.516 1 98.25 179 GLU A CA 1
ATOM 1346 C C . GLU A 1 179 ? 13.461 19.078 18.094 1 98.25 179 GLU A C 1
ATOM 1348 O O . GLU A 1 179 ? 13.312 20.203 18.578 1 98.25 179 GLU A O 1
ATOM 1353 N N . LEU A 1 180 ? 12.516 18.203 18.031 1 98.44 180 LEU A N 1
ATOM 1354 C CA . LEU A 1 180 ? 11.172 18.516 18.484 1 98.44 180 LEU A CA 1
ATOM 1355 C C . LEU A 1 180 ? 11.148 18.719 20 1 98.44 180 LEU A C 1
ATOM 1357 O O . LEU A 1 180 ? 10.375 19.547 20.516 1 98.44 180 LEU A O 1
ATOM 1361 N N . ARG A 1 181 ? 11.953 18.016 20.688 1 97.62 181 ARG A N 1
ATOM 1362 C CA . ARG A 1 181 ? 12.07 18.203 22.125 1 97.62 181 ARG A CA 1
ATOM 1363 C C . ARG A 1 181 ? 12.484 19.641 22.453 1 97.62 181 ARG A C 1
ATOM 1365 O O . ARG A 1 181 ? 12.016 20.219 23.438 1 97.62 181 ARG A O 1
ATOM 1372 N N . LYS A 1 182 ? 13.336 20.172 21.641 1 97.44 182 LYS A N 1
ATOM 1373 C CA . LYS A 1 182 ? 13.781 21.547 21.828 1 97.44 182 LYS A CA 1
ATOM 1374 C C . LYS A 1 182 ? 12.625 22.531 21.641 1 97.44 182 LYS A C 1
ATOM 1376 O O . LYS A 1 182 ? 12.656 23.656 22.156 1 97.44 182 LYS A O 1
ATOM 1381 N N . HIS A 1 183 ? 11.648 22.094 20.938 1 96.69 183 HIS A N 1
ATOM 1382 C CA . HIS A 1 183 ? 10.461 22.906 20.703 1 96.69 183 HIS A CA 1
ATOM 1383 C C . HIS A 1 183 ? 9.383 22.641 21.75 1 96.69 183 HIS A C 1
ATOM 1385 O O . HIS A 1 183 ? 8.258 23.109 21.625 1 96.69 183 HIS A O 1
ATOM 1391 N N . GLY A 1 184 ? 9.711 21.734 22.703 1 97 184 GLY A N 1
ATOM 1392 C CA . GLY A 1 184 ? 8.781 21.422 23.781 1 97 184 GLY A CA 1
ATOM 1393 C C . GLY A 1 184 ? 7.742 20.391 23.391 1 97 184 GLY A C 1
ATOM 1394 O O . GLY A 1 184 ? 6.684 20.297 24.016 1 97 184 GLY A O 1
ATOM 1395 N N . ILE A 1 185 ? 7.992 19.688 22.359 1 97.69 185 ILE A N 1
ATOM 1396 C CA . ILE A 1 185 ? 7.047 18.688 21.891 1 97.69 185 ILE A CA 1
ATOM 1397 C C . ILE A 1 185 ? 7.512 17.297 22.312 1 97.69 185 ILE A C 1
ATOM 1399 O O . ILE A 1 185 ? 8.656 16.906 22.062 1 97.69 185 ILE A O 1
ATOM 1403 N N . GLY A 1 186 ? 6.535 16.562 22.984 1 95.31 186 GLY A N 1
ATOM 1404 C CA . GLY A 1 186 ? 6.832 15.227 23.469 1 95.31 186 GLY A CA 1
ATOM 1405 C C . GLY A 1 186 ? 5.871 14.172 22.953 1 95.31 186 GLY A C 1
ATOM 1406 O O . GLY A 1 186 ? 5.188 14.391 21.953 1 95.31 186 GLY A O 1
ATOM 1407 N N . PRO A 1 187 ? 5.871 13.047 23.609 1 95.5 187 PRO A N 1
ATOM 1408 C CA . PRO A 1 187 ? 5.008 11.945 23.172 1 95.5 187 PRO A CA 1
ATOM 1409 C C . PRO A 1 187 ? 3.531 12.328 23.156 1 95.5 187 PRO A C 1
ATOM 1411 O O . PRO A 1 187 ? 3.107 13.203 23.906 1 95.5 187 PRO A O 1
ATOM 1414 N N . GLY A 1 188 ? 2.816 11.688 22.188 1 94.88 188 GLY A N 1
ATOM 1415 C CA . GLY A 1 188 ? 1.366 11.781 22.219 1 94.88 188 GLY A CA 1
ATOM 1416 C C . GLY A 1 188 ? 0.822 12.828 21.25 1 94.88 188 GLY A C 1
ATOM 1417 O O . GLY A 1 188 ? -0.393 13.008 21.156 1 94.88 188 GLY A O 1
ATOM 1418 N N . LYS A 1 189 ? 1.698 13.445 20.5 1 95.69 189 LYS A N 1
ATOM 1419 C CA . LYS A 1 189 ? 1.249 14.562 19.672 1 95.69 189 LYS A CA 1
ATOM 1420 C C . LYS A 1 189 ? 1.296 14.211 18.188 1 95.69 189 LYS A C 1
ATOM 1422 O O . LYS A 1 189 ? 0.553 14.773 17.391 1 95.69 189 LYS A O 1
ATOM 1427 N N . ILE A 1 190 ? 2.188 13.336 17.844 1 98.06 190 ILE A N 1
ATOM 1428 C CA . ILE A 1 190 ? 2.432 13.031 16.438 1 98.06 190 ILE A CA 1
ATOM 1429 C C . ILE A 1 190 ? 2.369 11.523 16.219 1 98.06 190 ILE A C 1
ATOM 1431 O O . ILE A 1 190 ? 3.131 10.766 16.828 1 98.06 190 ILE A O 1
ATOM 1435 N N . LEU A 1 191 ? 1.437 11.094 15.398 1 97.88 191 LEU A N 1
ATOM 1436 C CA . LEU A 1 191 ? 1.343 9.703 14.984 1 97.88 191 LEU A CA 1
ATOM 1437 C C . LEU A 1 191 ? 2.158 9.453 13.719 1 97.88 191 LEU A C 1
ATOM 1439 O O . LEU A 1 191 ? 2.088 10.227 12.766 1 97.88 191 LEU A O 1
ATOM 1443 N N . VAL A 1 192 ? 2.928 8.352 13.727 1 98.62 192 VAL A N 1
ATOM 1444 C CA . VAL A 1 192 ? 3.834 8.141 12.602 1 98.62 192 VAL A CA 1
ATOM 1445 C C . VAL A 1 192 ? 3.701 6.711 12.094 1 98.62 192 VAL A C 1
ATOM 1447 O O . VAL A 1 192 ? 3.17 5.844 12.789 1 98.62 192 VAL A O 1
ATOM 1450 N N . VAL A 1 193 ? 4.059 6.523 10.891 1 98.69 193 VAL A N 1
ATOM 1451 C CA . VAL A 1 193 ? 4.375 5.211 10.336 1 98.69 193 VAL A CA 1
ATOM 1452 C C . VAL A 1 193 ? 5.887 5.004 10.32 1 98.69 193 VAL A C 1
ATOM 1454 O O . VAL A 1 193 ? 6.633 5.871 9.852 1 98.69 193 VAL A O 1
ATOM 1457 N N . TYR A 1 194 ? 6.363 3.912 10.852 1 98.12 194 TYR A N 1
ATOM 1458 C CA . TYR A 1 194 ? 7.793 3.629 10.945 1 98.12 194 TYR A CA 1
ATOM 1459 C C . TYR A 1 194 ? 8.055 2.131 10.859 1 98.12 194 TYR A C 1
ATOM 1461 O O . TYR A 1 194 ? 7.129 1.323 10.938 1 98.12 194 TYR A O 1
ATOM 1469 N N . SER A 1 195 ? 9.289 1.814 10.555 1 98.19 195 SER A N 1
ATOM 1470 C CA . SER A 1 195 ? 9.734 0.425 10.555 1 98.19 195 SER A CA 1
ATOM 1471 C C . SER A 1 195 ? 10.75 0.167 11.664 1 98.19 195 SER A C 1
ATOM 1473 O O . SER A 1 195 ? 11.656 0.974 11.883 1 98.19 195 SER A O 1
ATOM 1475 N N . LYS A 1 196 ? 10.625 -0.961 12.305 1 96.88 196 LYS A N 1
ATOM 1476 C CA . LYS A 1 196 ? 11.586 -1.348 13.328 1 96.88 196 LYS A CA 1
ATOM 1477 C C . LYS A 1 196 ? 12.781 -2.072 12.711 1 96.88 196 LYS A C 1
ATOM 1479 O O . LYS A 1 196 ? 13.742 -2.404 13.414 1 96.88 196 LYS A O 1
ATOM 1484 N N . GLU A 1 197 ? 12.688 -2.34 11.422 1 96.44 197 GLU A N 1
ATOM 1485 C CA . GLU A 1 197 ? 13.812 -2.957 10.727 1 96.44 197 GLU A CA 1
ATOM 1486 C C . GLU A 1 197 ? 15.047 -2.057 10.766 1 96.44 197 GLU A C 1
ATOM 1488 O O . GLU A 1 197 ? 14.945 -0.848 10.539 1 96.44 197 GLU A O 1
ATOM 1493 N N . LYS A 1 198 ? 16.234 -2.664 11.086 1 93 198 LYS A N 1
ATOM 1494 C CA . LYS A 1 198 ? 17.469 -1.894 10.961 1 93 198 LYS A CA 1
ATOM 1495 C C . LYS A 1 198 ? 17.75 -1.539 9.508 1 93 198 LYS A C 1
ATOM 1497 O O . LYS A 1 198 ? 17.797 -2.422 8.648 1 93 198 LYS A O 1
ATOM 1502 N N . ALA A 1 199 ? 17.891 -0.318 9.273 1 88.44 199 ALA A N 1
ATOM 1503 C CA . ALA A 1 199 ? 18.078 0.153 7.906 1 88.44 199 ALA A CA 1
ATOM 1504 C C . ALA A 1 199 ? 19.422 -0.316 7.344 1 88.44 199 ALA A C 1
ATOM 1506 O O . ALA A 1 199 ? 20.422 -0.305 8.047 1 88.44 199 ALA A O 1
ATOM 1507 N N . ARG A 1 200 ? 19.328 -0.742 6.156 1 85.06 200 ARG A N 1
ATOM 1508 C CA . ARG A 1 200 ? 20.562 -1.028 5.438 1 85.06 200 ARG A CA 1
ATOM 1509 C C . ARG A 1 200 ? 21.297 0.26 5.062 1 85.06 200 ARG A C 1
ATOM 1511 O O . ARG A 1 200 ? 20.656 1.279 4.785 1 85.06 200 ARG A O 1
ATOM 1518 N N . GLN A 1 201 ? 22.531 0.189 5.035 1 76 201 GLN A N 1
ATOM 1519 C CA . GLN A 1 201 ? 23.359 1.379 4.855 1 76 201 GLN A CA 1
ATOM 1520 C C . GLN A 1 201 ? 23.219 1.937 3.441 1 76 201 GLN A C 1
ATOM 1522 O O . GLN A 1 201 ? 23.172 1.178 2.471 1 76 201 GLN A O 1
ATOM 1527 N N . PRO A 1 202 ? 23.109 3.211 3.43 1 71.25 202 PRO A N 1
ATOM 1528 C CA . PRO A 1 202 ? 23.062 3.865 2.121 1 71.25 202 PRO A CA 1
ATOM 1529 C C . PRO A 1 202 ? 24.406 3.805 1.386 1 71.25 202 PRO A C 1
ATOM 1531 O O . PRO A 1 202 ? 25.406 3.393 1.965 1 71.25 202 PRO A O 1
ATOM 1534 N N . LEU A 1 203 ? 24.328 3.928 0.112 1 66.12 203 LEU A N 1
ATOM 1535 C CA . LEU A 1 203 ? 25.578 4.082 -0.625 1 66.12 203 LEU A CA 1
ATOM 1536 C C . LEU A 1 203 ? 26.328 5.328 -0.172 1 66.12 203 LEU A C 1
ATOM 1538 O O . LEU A 1 203 ? 25.703 6.297 0.285 1 66.12 203 LEU A O 1
ATOM 1542 N N . GLU A 1 204 ? 27.578 5.195 -0.055 1 59.25 204 GLU A N 1
ATOM 1543 C CA . GLU A 1 204 ? 28.406 6.352 0.25 1 59.25 204 GLU A CA 1
ATOM 1544 C C . GLU A 1 204 ? 28.047 7.543 -0.631 1 59.25 204 GLU A C 1
ATOM 1546 O O . GLU A 1 204 ? 27.656 7.371 -1.785 1 59.25 204 GLU A O 1
ATOM 1551 N N . PRO A 1 205 ? 27.828 8.719 -0.022 1 55.47 205 PRO A N 1
ATOM 1552 C CA . PRO A 1 205 ? 27.453 9.93 -0.755 1 55.47 205 PRO A CA 1
ATOM 1553 C C . PRO A 1 205 ? 28.188 10.055 -2.092 1 55.47 205 PRO A C 1
ATOM 1555 O O . PRO A 1 205 ? 29.391 9.789 -2.176 1 55.47 205 PRO A O 1
ATOM 1558 N N . GLN A 1 206 ? 27.609 9.727 -3.123 1 50.66 206 GLN A N 1
ATOM 1559 C CA . GLN A 1 206 ? 28.281 10.062 -4.371 1 50.66 206 GLN A CA 1
ATOM 1560 C C . GLN A 1 206 ? 27.969 11.492 -4.801 1 50.66 206 GLN A C 1
ATOM 1562 O O . GLN A 1 206 ? 26.891 12.008 -4.5 1 50.66 206 GLN A O 1
ATOM 1567 N N . ARG A 1 207 ? 28.984 12.211 -5.172 1 44.69 207 ARG A N 1
ATOM 1568 C CA . ARG A 1 207 ? 28.875 13.586 -5.652 1 44.69 207 ARG A CA 1
ATOM 1569 C C . ARG A 1 207 ? 27.734 13.719 -6.66 1 44.69 207 ARG A C 1
ATOM 1571 O O . ARG A 1 207 ? 27.625 12.922 -7.59 1 44.69 207 ARG A O 1
ATOM 1578 N N . GLN A 1 208 ? 26.594 14.211 -6.18 1 42.34 208 GLN A N 1
ATOM 1579 C CA . GLN A 1 208 ? 25.562 14.438 -7.18 1 42.34 208 GLN A CA 1
ATOM 1580 C C . GLN A 1 208 ? 26.047 15.398 -8.258 1 42.34 208 GLN A C 1
ATOM 1582 O O . GLN A 1 208 ? 26.875 16.281 -7.996 1 42.34 208 GLN A O 1
ATOM 1587 N N . GLU A 1 209 ? 25.953 14.938 -9.438 1 39.91 209 GLU A N 1
ATOM 1588 C CA . GLU A 1 209 ? 26.406 15.805 -10.523 1 39.91 209 GLU A CA 1
ATOM 1589 C C . GLU A 1 209 ? 25.891 17.234 -10.344 1 39.91 209 GLU A C 1
ATOM 1591 O O . GLU A 1 209 ? 26.531 18.188 -10.797 1 39.91 209 GLU A O 1
ATOM 1596 N N . SER A 1 210 ? 24.594 17.344 -10.117 1 39.12 210 SER A N 1
ATOM 1597 C CA . SER A 1 210 ? 24.031 18.672 -10.336 1 39.12 210 SER A CA 1
ATOM 1598 C C . SER A 1 210 ? 24.312 19.594 -9.164 1 39.12 210 SER A C 1
ATOM 1600 O O . SER A 1 210 ? 23.719 20.656 -9.047 1 39.12 210 SER A O 1
ATOM 1602 N N . GLY A 1 211 ? 25.453 19.453 -8.398 1 39.16 211 GLY A N 1
ATOM 1603 C CA . GLY A 1 211 ? 25.891 20.453 -7.438 1 39.16 211 GLY A CA 1
ATOM 1604 C C . GLY A 1 211 ? 25.25 20.297 -6.07 1 39.16 211 GLY A C 1
ATOM 1605 O O . GLY A 1 211 ? 25.422 21.156 -5.195 1 39.16 211 GLY A O 1
ATOM 1606 N N . GLY A 1 212 ? 24.188 19.578 -5.945 1 39.75 212 GLY A N 1
ATOM 1607 C CA . GLY A 1 212 ? 23.562 19.578 -4.637 1 39.75 212 GLY A CA 1
ATOM 1608 C C . GLY A 1 212 ? 24.328 18.797 -3.602 1 39.75 212 GLY A C 1
ATOM 1609 O O . GLY A 1 212 ? 25.359 18.172 -3.92 1 39.75 212 GLY A O 1
ATOM 1610 N N . ARG A 1 213 ? 24.297 19.141 -2.24 1 41.75 213 ARG A N 1
ATOM 1611 C CA . ARG A 1 213 ? 24.953 18.438 -1.132 1 41.75 213 ARG A CA 1
ATOM 1612 C C . ARG A 1 213 ? 24.953 16.938 -1.352 1 41.75 213 ARG A C 1
ATOM 1614 O O . ARG A 1 213 ? 24.031 16.391 -1.968 1 41.75 213 ARG A O 1
ATOM 1621 N N . ASP A 1 214 ? 26.062 16.375 -1.098 1 44.41 214 ASP A N 1
ATOM 1622 C CA . ASP A 1 214 ? 26.25 14.93 -1.114 1 44.41 214 ASP A CA 1
ATOM 1623 C C . ASP A 1 214 ? 25.172 14.227 -0.284 1 44.41 214 ASP A C 1
ATOM 1625 O O . ASP A 1 214 ? 24.938 14.594 0.87 1 44.41 214 ASP A O 1
ATOM 1629 N N . ARG A 1 215 ? 24.203 14.109 -0.718 1 52.12 215 ARG A N 1
ATOM 1630 C CA . ARG A 1 215 ? 23.234 13.391 0.096 1 52.12 215 ARG A CA 1
ATOM 1631 C C . ARG A 1 215 ? 23.328 11.883 -0.132 1 52.12 215 ARG A C 1
ATOM 1633 O O . ARG A 1 215 ? 23.625 11.438 -1.244 1 52.12 215 ARG A O 1
ATOM 1640 N N . SER A 1 216 ? 23.531 11.203 0.947 1 63.09 216 SER A N 1
ATOM 1641 C CA . SER A 1 216 ? 23.453 9.75 0.871 1 63.09 216 SER A CA 1
ATOM 1642 C C . SER A 1 216 ? 22.141 9.297 0.254 1 63.09 216 SER A C 1
ATOM 1644 O O . SER A 1 216 ? 21.094 9.906 0.486 1 63.09 216 SER A O 1
ATOM 1646 N N . ILE A 1 217 ? 22.234 8.633 -0.798 1 80.62 217 ILE A N 1
ATOM 1647 C CA . ILE A 1 217 ? 21.078 8.125 -1.523 1 80.62 217 ILE A CA 1
ATOM 1648 C C . ILE A 1 217 ? 20.672 6.77 -0.958 1 80.62 217 ILE A C 1
ATOM 1650 O O . ILE A 1 217 ? 21.438 5.805 -1.038 1 80.62 217 ILE A O 1
ATOM 1654 N N . ASN A 1 218 ? 19.5 6.785 -0.261 1 87.75 218 ASN A N 1
ATOM 1655 C CA . ASN A 1 218 ? 18.984 5.535 0.298 1 87.75 218 ASN A CA 1
ATOM 1656 C C . ASN A 1 218 ? 18.438 4.613 -0.789 1 87.75 218 ASN A C 1
ATOM 1658 O O . ASN A 1 218 ? 17.844 5.078 -1.757 1 87.75 218 ASN A O 1
ATOM 1662 N N . GLY A 1 219 ? 18.75 3.322 -0.622 1 94.44 219 GLY A N 1
ATOM 1663 C CA . GLY A 1 219 ? 18.047 2.33 -1.417 1 94.44 219 GLY A CA 1
ATOM 1664 C C . GLY A 1 219 ? 16.609 2.137 -0.99 1 94.44 219 GLY A C 1
ATOM 1665 O O . GLY A 1 219 ? 16.266 2.35 0.175 1 94.44 219 GLY A O 1
ATOM 1666 N N . THR A 1 220 ? 15.828 1.825 -1.938 1 96.56 220 THR A N 1
ATOM 1667 C CA . THR A 1 220 ? 14.414 1.589 -1.652 1 96.56 220 THR A CA 1
ATOM 1668 C C . THR A 1 220 ? 13.867 0.459 -2.521 1 96.56 220 THR A C 1
ATOM 1670 O O . THR A 1 220 ? 14.438 0.142 -3.566 1 96.56 220 THR A O 1
ATOM 1673 N N . ILE A 1 221 ? 12.906 -0.18 -2.025 1 98.06 221 ILE A N 1
ATOM 1674 C CA . ILE A 1 221 ? 12.195 -1.202 -2.793 1 98.06 221 ILE A CA 1
ATOM 1675 C C . ILE A 1 221 ? 10.781 -0.726 -3.109 1 98.06 221 ILE A C 1
ATOM 1677 O O . ILE A 1 221 ? 10.203 0.066 -2.361 1 98.06 221 ILE A O 1
ATOM 1681 N N . SER A 1 222 ? 10.227 -1.194 -4.117 1 98.81 222 SER A N 1
ATOM 1682 C CA . SER A 1 222 ? 9.047 -0.667 -4.781 1 98.81 222 SER A CA 1
ATOM 1683 C C . SER A 1 222 ? 7.852 -0.612 -3.832 1 98.81 222 SER A C 1
ATOM 1685 O O . SER A 1 222 ? 7.047 0.318 -3.891 1 98.81 222 SER A O 1
ATOM 1687 N N . TYR A 1 223 ? 7.668 -1.551 -2.904 1 98.88 223 TYR A N 1
ATOM 1688 C CA . TYR A 1 223 ? 6.438 -1.682 -2.129 1 98.88 223 TYR A CA 1
ATOM 1689 C C . TYR A 1 223 ? 6.547 -0.936 -0.805 1 98.88 223 TYR A C 1
ATOM 1691 O O . TYR A 1 223 ? 5.539 -0.7 -0.134 1 98.88 223 TYR A O 1
ATOM 1699 N N . MET A 1 224 ? 7.676 -0.488 -0.391 1 98.81 224 MET A N 1
ATOM 1700 C CA . MET A 1 224 ? 7.859 -0.023 0.981 1 98.81 224 MET A CA 1
ATOM 1701 C C . MET A 1 224 ? 7.348 1.403 1.146 1 98.81 224 MET A C 1
ATOM 1703 O O . MET A 1 224 ? 6.5 1.668 2.002 1 98.81 224 MET A O 1
ATOM 1707 N N . PRO A 1 225 ? 7.809 2.348 0.286 1 98.81 225 PRO A N 1
ATOM 1708 C CA . PRO A 1 225 ? 7.266 3.695 0.464 1 98.81 225 PRO A CA 1
ATOM 1709 C C . PRO A 1 225 ? 5.75 3.752 0.266 1 98.81 225 PRO A C 1
ATOM 1711 O O . PRO A 1 225 ? 5.039 4.352 1.078 1 98.81 225 PRO A O 1
ATOM 1714 N N . PRO A 1 226 ? 5.199 3.051 -0.753 1 98.94 226 PRO A N 1
ATOM 1715 C CA . PRO A 1 226 ? 3.74 3.031 -0.876 1 98.94 226 PRO A CA 1
ATOM 1716 C C . PRO A 1 226 ? 3.053 2.428 0.347 1 98.94 226 PRO A C 1
ATOM 1718 O O . PRO A 1 226 ? 1.98 2.889 0.747 1 98.94 226 PRO A O 1
ATOM 1721 N N . LEU A 1 227 ? 3.648 1.399 0.906 1 98.94 227 LEU A N 1
ATOM 1722 C CA . LEU A 1 227 ? 3.102 0.803 2.119 1 98.94 227 LEU A CA 1
ATOM 1723 C C . LEU A 1 227 ? 2.996 1.839 3.234 1 98.94 227 LEU A C 1
ATOM 1725 O O . LEU A 1 227 ? 1.962 1.938 3.898 1 98.94 227 LEU A O 1
ATOM 1729 N N . PHE A 1 228 ? 4.051 2.619 3.432 1 98.88 228 PHE A N 1
ATOM 1730 C CA . PHE A 1 228 ? 4.027 3.703 4.406 1 98.88 228 PHE A CA 1
ATOM 1731 C C . PHE A 1 228 ? 2.893 4.676 4.109 1 98.88 228 PHE A C 1
ATOM 1733 O O . PHE A 1 228 ? 2.178 5.102 5.016 1 98.88 228 PHE A O 1
ATOM 1740 N N . GLY A 1 229 ? 2.721 4.988 2.834 1 98.94 229 GLY A N 1
ATOM 1741 C CA . GLY A 1 229 ? 1.68 5.918 2.42 1 98.94 229 GLY A CA 1
ATOM 1742 C C . GLY A 1 229 ? 0.28 5.414 2.719 1 98.94 229 GLY A C 1
ATOM 1743 O O . GLY A 1 229 ? -0.57 6.172 3.189 1 98.94 229 GLY A O 1
ATOM 1744 N N . LEU A 1 230 ? 0.083 4.164 2.436 1 98.94 230 LEU A N 1
ATOM 1745 C CA . LEU A 1 230 ? -1.229 3.574 2.686 1 98.94 230 LEU A CA 1
ATOM 1746 C C . LEU A 1 230 ? -1.538 3.551 4.18 1 98.94 230 LEU A C 1
ATOM 1748 O O . LEU A 1 230 ? -2.666 3.838 4.59 1 98.94 230 LEU A O 1
ATOM 1752 N N . LEU A 1 231 ? -0.543 3.248 4.957 1 98.88 231 LEU A N 1
ATOM 1753 C CA . LEU A 1 231 ? -0.754 3.195 6.398 1 98.88 231 LEU A CA 1
ATOM 1754 C C . LEU A 1 231 ? -1.003 4.59 6.961 1 98.88 231 LEU A C 1
ATOM 1756 O O . LEU A 1 231 ? -1.812 4.758 7.875 1 98.88 231 LEU A O 1
ATOM 1760 N N . LEU A 1 232 ? -0.327 5.586 6.445 1 98.81 232 LEU A N 1
ATOM 1761 C CA . LEU A 1 232 ? -0.594 6.965 6.848 1 98.81 232 LEU A CA 1
ATOM 1762 C C . LEU A 1 232 ? -2.033 7.355 6.527 1 98.81 232 LEU A C 1
ATOM 1764 O O . LEU A 1 232 ? -2.721 7.945 7.363 1 98.81 232 LEU A O 1
ATOM 1768 N N . SER A 1 233 ? -2.467 7.027 5.32 1 98.94 233 SER A N 1
ATOM 1769 C CA . SER A 1 233 ? -3.84 7.328 4.926 1 98.94 233 SER A CA 1
ATOM 1770 C C . SER A 1 233 ? -4.844 6.621 5.832 1 98.94 233 SER A C 1
ATOM 1772 O O . SER A 1 233 ? -5.879 7.188 6.188 1 98.94 233 SER A O 1
ATOM 1774 N N . ALA A 1 234 ? -4.535 5.402 6.211 1 98.75 234 ALA A N 1
ATOM 1775 C CA . ALA A 1 234 ? -5.406 4.645 7.109 1 98.75 234 ALA A CA 1
ATOM 1776 C C . ALA A 1 234 ? -5.527 5.336 8.461 1 98.75 234 ALA A C 1
ATOM 1778 O O . ALA A 1 234 ? -6.621 5.43 9.023 1 98.75 234 ALA A O 1
ATOM 1779 N N . ALA A 1 235 ? -4.402 5.801 8.977 1 98.25 235 ALA A N 1
ATOM 1780 C CA . ALA A 1 235 ? -4.41 6.496 10.258 1 98.25 235 ALA A CA 1
ATOM 1781 C C . ALA A 1 235 ? -5.305 7.734 10.203 1 98.25 235 ALA A C 1
ATOM 1783 O O . ALA A 1 235 ? -6.09 7.98 11.125 1 98.25 235 ALA A O 1
ATOM 1784 N N . VAL A 1 236 ? -5.215 8.5 9.133 1 98.75 236 VAL A N 1
ATOM 1785 C CA . VAL A 1 236 ? -6.004 9.711 8.961 1 98.75 236 VAL A CA 1
ATOM 1786 C C . VAL A 1 236 ? -7.488 9.352 8.859 1 98.75 236 VAL A C 1
ATOM 1788 O O . VAL A 1 236 ? -8.32 9.938 9.562 1 98.75 236 VAL A O 1
ATOM 1791 N N . VAL A 1 237 ? -7.816 8.391 8.047 1 98.75 237 VAL A N 1
ATOM 1792 C CA . VAL A 1 237 ? -9.203 7.996 7.797 1 98.75 237 VAL A CA 1
ATOM 1793 C C . VAL A 1 237 ? -9.828 7.461 9.086 1 98.75 237 VAL A C 1
ATOM 1795 O O . VAL A 1 237 ? -10.953 7.824 9.43 1 98.75 237 VAL A O 1
ATOM 1798 N N . GLN A 1 238 ? -9.102 6.633 9.773 1 97.56 238 GLN A N 1
ATOM 1799 C CA . GLN A 1 238 ? -9.633 6.066 11.008 1 97.56 238 GLN A CA 1
ATOM 1800 C C . GLN A 1 238 ? -9.867 7.152 12.055 1 97.56 238 GLN A C 1
ATOM 1802 O O . GLN A 1 238 ? -10.859 7.113 12.789 1 97.56 238 GLN A O 1
ATOM 1807 N N . HIS A 1 239 ? -8.953 8.109 12.141 1 98.06 239 HIS A N 1
ATOM 1808 C CA . HIS A 1 239 ? -9.156 9.227 13.062 1 98.06 239 HIS A CA 1
ATOM 1809 C C . HIS A 1 239 ? -10.383 10.039 12.68 1 98.06 239 HIS A C 1
ATOM 1811 O O . HIS A 1 239 ? -11.156 10.445 13.547 1 98.06 239 HIS A O 1
ATOM 1817 N N . ALA A 1 240 ? -10.555 10.289 11.383 1 98.5 240 ALA A N 1
ATOM 1818 C CA . ALA A 1 240 ? -11.688 11.07 10.906 1 98.5 240 ALA A CA 1
ATOM 1819 C C . ALA A 1 240 ? -13.008 10.367 11.219 1 98.5 240 ALA A C 1
ATOM 1821 O O . ALA A 1 240 ? -14 11.016 11.562 1 98.5 240 ALA A O 1
ATOM 1822 N N . LEU A 1 241 ? -13.023 9.078 11.125 1 97.75 241 LEU A N 1
ATOM 1823 C CA . LEU A 1 241 ? -14.242 8.297 11.305 1 97.75 241 LEU A CA 1
ATOM 1824 C C . LEU A 1 241 ? -14.594 8.172 12.781 1 97.75 241 LEU A C 1
ATOM 1826 O O . LEU A 1 241 ? -15.766 8.109 13.141 1 97.75 241 LEU A O 1
ATOM 1830 N N . ASP A 1 242 ? -13.539 8.07 13.586 1 96.44 242 ASP A N 1
ATOM 1831 C CA . ASP A 1 242 ? -13.734 7.906 15.023 1 96.44 242 ASP A CA 1
ATOM 1832 C C . ASP A 1 242 ? -12.625 8.617 15.805 1 96.44 242 ASP A C 1
ATOM 1834 O O . ASP A 1 242 ? -11.766 7.965 16.406 1 96.44 242 ASP A O 1
ATOM 1838 N N . PRO A 1 243 ? -12.789 9.898 15.914 1 93.88 243 PRO A N 1
ATOM 1839 C CA . PRO A 1 243 ? -11.742 10.68 16.578 1 93.88 243 PRO A CA 1
ATOM 1840 C C . PRO A 1 243 ? -11.539 10.273 18.031 1 93.88 243 PRO A C 1
ATOM 1842 O O . PRO A 1 243 ? -10.398 10.219 18.516 1 93.88 243 PRO A O 1
ATOM 1845 N N . VAL A 1 244 ? -12.57 9.93 18.719 1 91.75 244 VAL A N 1
ATOM 1846 C CA . VAL A 1 244 ? -12.492 9.562 20.125 1 91.75 244 VAL A CA 1
ATOM 1847 C C . VAL A 1 244 ? -11.789 8.211 20.266 1 91.75 244 VAL A C 1
ATOM 1849 O O . VAL A 1 244 ? -10.867 8.07 21.078 1 91.75 244 VAL A O 1
ATOM 1852 N N . GLY A 1 245 ? -12.211 7.285 19.438 1 90.69 245 GLY A N 1
ATOM 1853 C CA . GLY A 1 245 ? -11.57 5.98 19.453 1 90.69 245 GLY A CA 1
ATOM 1854 C C . GLY A 1 245 ? -10.109 6.023 19.047 1 90.69 245 GLY A C 1
ATOM 1855 O O . GLY A 1 245 ? -9.273 5.344 19.656 1 90.69 245 GLY A O 1
ATOM 1856 N N . ALA A 1 246 ? -9.883 6.863 18.078 1 88 246 ALA A N 1
ATOM 1857 C CA . ALA A 1 246 ? -8.508 6.996 17.594 1 88 246 ALA A CA 1
ATOM 1858 C C . ALA A 1 246 ? -7.605 7.598 18.672 1 88 246 ALA A C 1
ATOM 1860 O O . ALA A 1 246 ? -6.461 7.176 18.844 1 88 246 ALA A O 1
ATOM 1861 N N . GLN A 1 247 ? -8.133 8.508 19.391 1 87.25 247 GLN A N 1
ATOM 1862 C CA . GLN A 1 247 ? -7.371 9.133 20.453 1 87.25 247 GLN A CA 1
ATOM 1863 C C . GLN A 1 247 ? -7.133 8.156 21.609 1 87.25 247 GLN A C 1
ATOM 1865 O O . GLN A 1 247 ? -6.047 8.125 22.188 1 87.25 247 GLN A O 1
ATOM 1870 N N . ALA A 1 248 ? -8.125 7.41 21.875 1 89.12 248 ALA A N 1
ATOM 1871 C CA . ALA A 1 248 ? -8 6.402 22.922 1 89.12 248 ALA A CA 1
ATOM 1872 C C . ALA A 1 248 ? -6.957 5.352 22.562 1 89.12 248 ALA A C 1
ATOM 1874 O O . ALA A 1 248 ? -6.156 4.938 23.406 1 89.12 248 ALA A O 1
ATOM 1875 N N . GLU A 1 249 ? -6.969 5.016 21.312 1 86.56 249 GLU A N 1
ATOM 1876 C CA . GLU A 1 249 ? -6 4.035 20.828 1 86.56 249 GLU A CA 1
ATOM 1877 C C . GLU A 1 249 ? -4.578 4.586 20.891 1 86.56 249 GLU A C 1
ATOM 1879 O O . GLU A 1 249 ? -3.646 3.875 21.266 1 86.56 249 GLU A O 1
ATOM 1884 N N . ALA A 1 250 ? -4.496 5.77 20.531 1 84.25 250 ALA A N 1
ATOM 1885 C CA . ALA A 1 250 ? -3.186 6.41 20.594 1 84.25 250 ALA A CA 1
ATOM 1886 C C . ALA A 1 250 ? -2.658 6.477 22.016 1 84.25 250 ALA A C 1
ATOM 1888 O O . ALA A 1 250 ? -1.48 6.207 22.266 1 84.25 250 ALA A O 1
ATOM 1889 N N . LYS A 1 251 ? -3.553 6.727 22.922 1 86.62 251 LYS A N 1
ATOM 1890 C CA . LYS A 1 251 ? -3.176 6.785 24.328 1 86.62 251 LYS A CA 1
ATOM 1891 C C . LYS A 1 251 ? -2.809 5.402 24.859 1 86.62 251 LYS A C 1
ATOM 1893 O O . LYS A 1 251 ? -1.85 5.258 25.625 1 86.62 251 LYS A O 1
ATOM 1898 N N . ARG A 1 252 ? -3.521 4.5 24.422 1 87.38 252 ARG A N 1
ATOM 1899 C CA . ARG A 1 252 ? -3.256 3.125 24.828 1 87.38 252 ARG A CA 1
ATOM 1900 C C . ARG A 1 252 ? -1.904 2.648 24.312 1 87.38 252 ARG A C 1
ATOM 1902 O O . ARG A 1 252 ? -1.146 2.004 25.031 1 87.38 252 ARG A O 1
ATOM 1909 N N . ARG A 1 253 ? -1.658 2.975 23.094 1 82.75 253 ARG A N 1
ATOM 1910 C CA . ARG A 1 253 ? -0.389 2.586 22.484 1 82.75 253 ARG A CA 1
ATOM 1911 C C . ARG A 1 253 ? 0.786 3.225 23.219 1 82.75 253 ARG A C 1
ATOM 1913 O O . ARG A 1 253 ? 1.811 2.578 23.453 1 82.75 253 ARG A O 1
ATOM 1920 N N . LEU A 1 254 ? 0.576 4.395 23.609 1 84.69 254 LEU A N 1
ATOM 1921 C CA . LEU A 1 254 ? 1.625 5.125 24.312 1 84.69 254 LEU A CA 1
ATOM 1922 C C . LEU A 1 254 ? 1.861 4.535 25.703 1 84.69 254 LEU A C 1
ATOM 1924 O O . LEU A 1 254 ? 3.008 4.387 26.125 1 84.69 254 LEU A O 1
ATOM 1928 N N . LYS A 1 255 ? 0.782 4.215 26.328 1 86.94 255 LYS A N 1
ATOM 1929 C CA . LYS A 1 255 ? 0.884 3.615 27.641 1 86.94 255 LYS A CA 1
ATOM 1930 C C . LYS A 1 255 ? 1.563 2.25 27.578 1 86.94 255 LYS A C 1
ATOM 1932 O O . LYS A 1 255 ? 2.414 1.935 28.422 1 86.94 255 LYS A O 1
ATOM 1937 N N . SER A 1 256 ? 1.197 1.548 26.594 1 83.94 256 SER A N 1
ATOM 1938 C CA . SER A 1 256 ? 1.786 0.226 26.406 1 83.94 256 SER A CA 1
ATOM 1939 C C . SER A 1 256 ? 3.277 0.324 26.109 1 83.94 256 SER A C 1
ATOM 1941 O O . SER A 1 256 ? 4.074 -0.469 26.609 1 83.94 256 SER A O 1
ATOM 1943 N N . ALA A 1 257 ? 3.594 1.273 25.359 1 78.88 257 ALA A N 1
ATOM 1944 C CA . ALA A 1 257 ? 5 1.476 25 1 78.88 257 ALA A CA 1
ATOM 1945 C C . ALA A 1 257 ? 5.812 1.883 26.234 1 78.88 257 ALA A C 1
ATOM 1947 O O . ALA A 1 257 ? 6.941 1.423 26.422 1 78.88 257 ALA A O 1
ATOM 1948 N N . LYS A 1 258 ? 5.23 2.637 27.047 1 82.88 258 LYS A N 1
ATOM 1949 C CA . LYS A 1 258 ? 5.895 3.062 28.266 1 82.88 258 LYS A CA 1
ATOM 1950 C C . LYS A 1 258 ? 6.105 1.885 29.219 1 82.88 258 LYS A C 1
ATOM 1952 O O . LYS A 1 258 ? 7.164 1.763 29.844 1 82.88 258 LYS A O 1
ATOM 1957 N N . LYS A 1 259 ? 5.082 1.101 29.219 1 84.62 259 LYS A N 1
ATOM 1958 C CA . LYS A 1 259 ? 5.164 -0.077 30.078 1 84.62 259 LYS A CA 1
ATOM 1959 C C . LYS A 1 259 ? 6.234 -1.044 29.578 1 84.62 259 LYS A C 1
ATOM 1961 O O . LYS A 1 259 ? 7.02 -1.572 30.375 1 84.62 259 LYS A O 1
ATOM 1966 N N . LYS A 1 260 ? 6.25 -1.229 28.312 1 80.81 260 LYS A N 1
ATOM 1967 C CA . LYS A 1 260 ? 7.234 -2.129 27.734 1 80.81 260 LYS A CA 1
ATOM 1968 C C . LYS A 1 260 ? 8.656 -1.604 27.938 1 80.81 260 LYS A C 1
ATOM 1970 O O . LYS A 1 260 ? 9.57 -2.375 28.234 1 80.81 260 LYS A O 1
ATOM 1975 N N . ALA A 1 261 ? 8.844 -0.351 27.844 1 78.31 261 ALA A N 1
ATOM 1976 C CA . ALA A 1 261 ? 10.141 0.287 28.047 1 78.31 261 ALA A CA 1
ATOM 1977 C C . ALA A 1 261 ? 10.586 0.175 29.5 1 78.31 261 ALA A C 1
ATOM 1979 O O . ALA A 1 261 ? 11.758 -0.077 29.781 1 78.31 261 ALA A O 1
ATOM 1980 N N . ALA A 1 262 ? 9.648 0.303 30.359 1 84.06 262 ALA A N 1
ATOM 1981 C CA . ALA A 1 262 ? 9.953 0.179 31.781 1 84.06 262 ALA A CA 1
ATOM 1982 C C . ALA A 1 262 ? 10.352 -1.249 32.125 1 84.06 262 ALA A C 1
ATOM 1984 O O . ALA A 1 262 ? 11.289 -1.463 32.906 1 84.06 262 ALA A O 1
ATOM 1985 N N . GLN A 1 263 ? 9.664 -2.178 31.578 1 82.5 263 GLN A N 1
ATOM 1986 C CA . GLN A 1 263 ? 9.969 -3.584 31.812 1 82.5 263 GLN A CA 1
ATOM 1987 C C . GLN A 1 263 ? 11.328 -3.957 31.234 1 82.5 263 GLN A C 1
ATOM 1989 O O . GLN A 1 263 ? 12.094 -4.711 31.844 1 82.5 263 GLN A O 1
ATOM 1994 N N . ALA A 1 264 ? 11.602 -3.5 30.062 1 77.31 264 ALA A N 1
ATOM 1995 C CA . ALA A 1 264 ? 12.891 -3.762 29.422 1 77.31 264 ALA A CA 1
ATOM 1996 C C . ALA A 1 264 ? 14.039 -3.186 30.25 1 77.31 264 ALA A C 1
ATOM 1998 O O . ALA A 1 264 ? 15.07 -3.832 30.422 1 77.31 264 ALA A O 1
ATOM 1999 N N . LYS A 1 265 ? 13.867 -1.983 30.766 1 77.88 265 LYS A N 1
ATOM 2000 C CA . LYS A 1 265 ? 14.867 -1.359 31.625 1 77.88 265 LYS A CA 1
ATOM 2001 C C . LYS A 1 265 ? 15.086 -2.174 32.906 1 77.88 265 LYS A C 1
ATOM 2003 O O . LYS A 1 265 ? 16.219 -2.332 33.344 1 77.88 265 LYS A O 1
ATOM 2008 N N . LYS A 1 266 ? 14.039 -2.84 33.375 1 83.31 266 LYS A N 1
ATOM 2009 C CA . LYS A 1 266 ? 14.133 -3.67 34.594 1 83.31 266 LYS A CA 1
ATOM 2010 C C . LYS A 1 266 ? 14.891 -4.961 34.281 1 83.31 266 LYS A C 1
ATOM 2012 O O . LYS A 1 266 ? 15.727 -5.391 35.094 1 83.31 266 LYS A O 1
ATOM 2017 N N . ARG A 1 267 ? 14.711 -5.57 33.156 1 79.44 267 ARG A N 1
ATOM 2018 C CA . ARG A 1 267 ? 15.383 -6.805 32.75 1 79.44 267 ARG A CA 1
ATOM 2019 C C . ARG A 1 267 ? 16.875 -6.559 32.5 1 79.44 267 ARG A C 1
ATOM 2021 O O . ARG A 1 267 ? 17.703 -7.391 32.875 1 79.44 267 ARG A O 1
ATOM 2028 N N . GLN A 1 268 ? 17.203 -5.473 31.938 1 77.75 268 GLN A N 1
ATOM 2029 C CA . GLN A 1 268 ? 18.594 -5.105 31.672 1 77.75 268 GLN A CA 1
ATOM 2030 C C . GLN A 1 268 ? 19.359 -4.852 32.969 1 77.75 268 GLN A C 1
ATOM 2032 O O . GLN A 1 268 ? 20.547 -5.156 33.062 1 77.75 268 GLN A O 1
ATOM 2037 N N . ARG A 1 269 ? 18.688 -4.25 33.875 1 77.31 269 ARG A N 1
ATOM 2038 C CA . ARG A 1 269 ? 19.297 -3.979 35.188 1 77.31 269 ARG A CA 1
ATOM 2039 C C . ARG A 1 269 ? 19.531 -5.27 35.969 1 77.31 269 ARG A C 1
ATOM 2041 O O . ARG A 1 269 ? 20.453 -5.352 36.781 1 77.31 269 ARG A O 1
ATOM 2048 N N . LEU A 1 270 ? 18.688 -6.23 35.688 1 77.75 270 LEU A N 1
ATOM 2049 C CA . LEU A 1 270 ? 18.781 -7.508 36.406 1 77.75 270 LEU A CA 1
ATOM 2050 C C . LEU A 1 270 ? 19.797 -8.422 35.719 1 77.75 270 LEU A C 1
ATOM 2052 O O . LEU A 1 270 ? 20.203 -9.438 36.281 1 77.75 270 LEU A O 1
ATOM 2056 N N . GLU A 1 271 ? 20.047 -8.281 34.406 1 66.81 271 GLU A N 1
ATOM 2057 C CA . GLU A 1 271 ? 21.078 -9.078 33.75 1 66.81 271 GLU A CA 1
ATOM 2058 C C . GLU A 1 271 ? 22.469 -8.734 34.281 1 66.81 271 GLU A C 1
ATOM 2060 O O . GLU A 1 271 ? 22.828 -7.559 34.375 1 66.81 271 GLU A O 1
ATOM 2065 N N . PRO A 1 272 ? 23.281 -9.758 34.875 1 64.19 272 PRO A N 1
ATOM 2066 C CA . PRO A 1 272 ? 24.609 -9.562 35.469 1 64.19 272 PRO A CA 1
ATOM 2067 C C . PRO A 1 272 ? 25.641 -9.086 34.438 1 64.19 272 PRO A C 1
ATOM 2069 O O . PRO A 1 272 ? 25.516 -9.375 33.25 1 64.19 272 PRO A O 1
ATOM 2072 N N . MET B 1 1 ? 18.828 -5.176 -18.266 1 64 1 MET B N 1
ATOM 2073 C CA . MET B 1 1 ? 19.781 -4.062 -18.281 1 64 1 MET B CA 1
ATOM 2074 C C . MET B 1 1 ? 19.844 -3.402 -16.906 1 64 1 MET B C 1
ATOM 2076 O O . MET B 1 1 ? 18.875 -2.795 -16.453 1 64 1 MET B O 1
ATOM 2080 N N . LEU B 1 2 ? 20.938 -3.689 -16.219 1 72.12 2 LEU B N 1
ATOM 2081 C CA . LEU B 1 2 ? 21.234 -3.314 -14.836 1 72.12 2 LEU B CA 1
ATOM 2082 C C . LEU B 1 2 ? 21.391 -1.803 -14.711 1 72.12 2 LEU B C 1
ATOM 2084 O O . LEU B 1 2 ? 21.219 -1.244 -13.625 1 72.12 2 LEU B O 1
ATOM 2088 N N . ASN B 1 3 ? 21.469 -1.125 -15.867 1 75.88 3 ASN B N 1
ATOM 2089 C CA . ASN B 1 3 ? 21.906 0.259 -15.742 1 75.88 3 ASN B CA 1
ATOM 2090 C C . ASN B 1 3 ? 20.766 1.24 -15.984 1 75.88 3 ASN B C 1
ATOM 2092 O O . ASN B 1 3 ? 20.984 2.451 -16.047 1 75.88 3 ASN B O 1
ATOM 2096 N N . ALA B 1 4 ? 19.703 0.76 -15.977 1 86.69 4 ALA B N 1
ATOM 2097 C CA . ALA B 1 4 ? 18.594 1.686 -16.172 1 86.69 4 ALA B CA 1
ATOM 2098 C C . ALA B 1 4 ? 18.281 2.436 -14.883 1 86.69 4 ALA B C 1
ATOM 2100 O O . ALA B 1 4 ? 18.422 1.888 -13.781 1 86.69 4 ALA B O 1
ATOM 2101 N N . ALA B 1 5 ? 17.828 3.67 -15.031 1 91.5 5 ALA B N 1
ATOM 2102 C CA . ALA B 1 5 ? 17.578 4.582 -13.914 1 91.5 5 ALA B CA 1
ATOM 2103 C C . ALA B 1 5 ? 16.531 4.004 -12.953 1 91.5 5 ALA B C 1
ATOM 2105 O O . ALA B 1 5 ? 16.609 4.227 -11.742 1 91.5 5 ALA B O 1
ATOM 2106 N N . ILE B 1 6 ? 15.609 3.217 -13.438 1 94.94 6 ILE B N 1
ATOM 2107 C CA . ILE B 1 6 ? 14.531 2.67 -12.625 1 94.94 6 ILE B CA 1
ATOM 2108 C C . ILE B 1 6 ? 15.109 1.706 -11.586 1 94.94 6 ILE B C 1
ATOM 2110 O O . ILE B 1 6 ? 14.508 1.489 -10.531 1 94.94 6 ILE B O 1
ATOM 2114 N N . TYR B 1 7 ? 16.297 1.224 -11.82 1 94.44 7 TYR B N 1
ATOM 2115 C CA . TYR B 1 7 ? 16.844 0.194 -10.953 1 94.44 7 TYR B CA 1
ATOM 2116 C C . TYR B 1 7 ? 17.797 0.804 -9.922 1 94.44 7 TYR B C 1
ATOM 2118 O O . TYR B 1 7 ? 18.234 0.124 -8.992 1 94.44 7 TYR B O 1
ATOM 2126 N N . GLU B 1 8 ? 18.094 2.064 -10.039 1 93.56 8 GLU B N 1
ATOM 2127 C CA . GLU B 1 8 ? 19.156 2.711 -9.273 1 93.56 8 GLU B CA 1
ATOM 2128 C C . GLU B 1 8 ? 18.922 2.561 -7.77 1 93.56 8 GLU B C 1
ATOM 2130 O O . GLU B 1 8 ? 19.797 2.098 -7.043 1 93.56 8 GLU B O 1
ATOM 2135 N N . ARG B 1 9 ? 17.766 2.934 -7.367 1 94.38 9 ARG B N 1
ATOM 2136 C CA . ARG B 1 9 ? 17.484 2.916 -5.938 1 94.38 9 ARG B CA 1
ATOM 2137 C C . ARG B 1 9 ? 17.359 1.488 -5.418 1 94.38 9 ARG B C 1
ATOM 2139 O O . ARG B 1 9 ? 17.797 1.187 -4.305 1 94.38 9 ARG B O 1
ATOM 2146 N N . THR B 1 10 ? 16.75 0.615 -6.203 1 96.75 10 THR B N 1
ATOM 2147 C CA . THR B 1 10 ? 16.625 -0.793 -5.84 1 96.75 10 THR B CA 1
ATOM 2148 C C . THR B 1 10 ? 18 -1.452 -5.73 1 96.75 10 THR B C 1
ATOM 2150 O O . THR B 1 10 ? 18.25 -2.229 -4.805 1 96.75 10 THR B O 1
ATOM 2153 N N . GLN B 1 11 ? 18.891 -1.104 -6.605 1 95.12 11 GLN B N 1
ATOM 2154 C CA . GLN B 1 11 ? 20.234 -1.66 -6.645 1 95.12 11 GLN B CA 1
ATOM 2155 C C . GLN B 1 11 ? 21 -1.338 -5.367 1 95.12 11 GLN B C 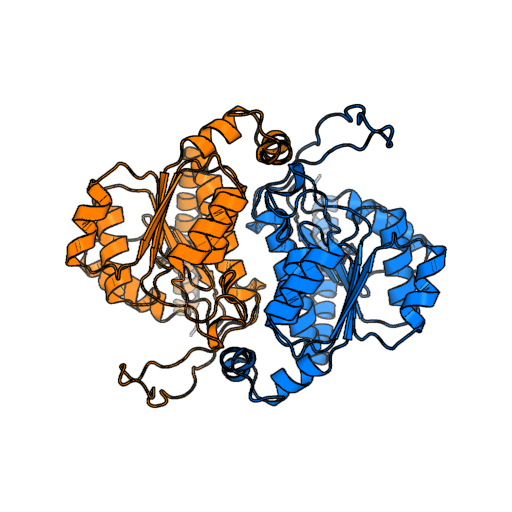1
ATOM 2157 O O . GLN B 1 11 ? 21.781 -2.16 -4.879 1 95.12 11 GLN B O 1
ATOM 2162 N N . ILE B 1 12 ? 20.797 -0.178 -4.875 1 93.88 12 ILE B N 1
ATOM 2163 C CA . ILE B 1 12 ? 21.469 0.238 -3.643 1 93.88 12 ILE B CA 1
ATOM 2164 C C . ILE B 1 12 ? 21.031 -0.675 -2.494 1 93.88 12 ILE B C 1
ATOM 2166 O O . ILE B 1 12 ? 21.859 -1.019 -1.633 1 93.88 12 ILE B O 1
ATOM 2170 N N . LEU B 1 13 ? 19.859 -1.127 -2.537 1 95.06 13 LEU B N 1
ATOM 2171 C CA . LEU B 1 13 ? 19.281 -1.878 -1.427 1 95.06 13 LEU B CA 1
ATOM 2172 C C . LEU B 1 13 ? 19.625 -3.357 -1.532 1 95.06 13 LEU B C 1
ATOM 2174 O O . LEU B 1 13 ? 20.016 -3.982 -0.54 1 95.06 13 LEU B O 1
ATOM 2178 N N . ILE B 1 14 ? 19.547 -3.918 -2.768 1 95.81 14 ILE B N 1
ATOM 2179 C CA . ILE B 1 14 ? 19.625 -5.371 -2.857 1 95.81 14 ILE B CA 1
ATOM 2180 C C . ILE B 1 14 ? 20.828 -5.773 -3.709 1 95.81 14 ILE B C 1
ATOM 2182 O O . ILE B 1 14 ? 21.078 -6.961 -3.926 1 95.81 14 ILE B O 1
ATOM 2186 N N . GLY B 1 15 ? 21.594 -4.836 -4.254 1 94.25 15 GLY B N 1
ATOM 2187 C CA . GLY B 1 15 ? 22.797 -5.094 -5.031 1 94.25 15 GLY B CA 1
ATOM 2188 C C . GLY B 1 15 ? 22.5 -5.535 -6.453 1 94.25 15 GLY B C 1
ATOM 2189 O O . GLY B 1 15 ? 21.344 -5.754 -6.812 1 94.25 15 GLY B O 1
ATOM 2190 N N . ASP B 1 16 ? 23.531 -5.695 -7.215 1 95.19 16 ASP B N 1
ATOM 2191 C CA . ASP B 1 16 ? 23.438 -6.109 -8.609 1 95.19 16 ASP B CA 1
ATOM 2192 C C . ASP B 1 16 ? 22.812 -7.5 -8.727 1 95.19 16 ASP B C 1
ATOM 2194 O O . ASP B 1 16 ? 22 -7.746 -9.617 1 95.19 16 ASP B O 1
ATOM 2198 N N . GLU B 1 17 ? 23.219 -8.344 -7.871 1 96.12 17 GLU B N 1
ATOM 2199 C CA . GLU B 1 17 ? 22.719 -9.711 -7.91 1 96.12 17 GLU B CA 1
ATOM 2200 C C . GLU B 1 17 ? 21.203 -9.75 -7.66 1 96.12 17 GLU B C 1
ATOM 2202 O O . GLU B 1 17 ? 20.484 -10.508 -8.32 1 96.12 17 GLU B O 1
ATOM 2207 N N . GLY B 1 18 ? 20.781 -8.953 -6.715 1 97.12 18 GLY B N 1
ATOM 2208 C CA . GLY B 1 18 ? 19.344 -8.875 -6.449 1 97.12 18 GLY B CA 1
ATOM 2209 C C . GLY B 1 18 ? 18.547 -8.383 -7.633 1 97.12 18 GLY B C 1
ATOM 2210 O O . GLY B 1 18 ? 17.5 -8.953 -7.957 1 97.12 18 GLY B O 1
ATOM 2211 N N . VAL B 1 19 ? 19.062 -7.391 -8.289 1 97.56 19 VAL B N 1
ATOM 2212 C CA . VAL B 1 19 ? 18.375 -6.832 -9.453 1 97.56 19 VAL B CA 1
ATOM 2213 C C . VAL B 1 19 ? 18.328 -7.875 -10.562 1 97.56 19 VAL B C 1
ATOM 2215 O O . VAL B 1 19 ? 17.281 -8.062 -11.195 1 97.56 19 VAL B O 1
ATOM 2218 N N . ARG B 1 20 ? 19.375 -8.57 -10.766 1 97.44 20 ARG B N 1
ATOM 2219 C CA . ARG B 1 20 ? 19.422 -9.609 -11.789 1 97.44 20 ARG B CA 1
ATOM 2220 C C . ARG B 1 20 ? 18.422 -10.719 -11.492 1 97.44 20 ARG B C 1
ATOM 2222 O O . ARG B 1 20 ? 17.75 -11.219 -12.398 1 97.44 20 ARG B O 1
ATOM 2229 N N . LYS B 1 21 ? 18.375 -11.086 -10.242 1 97.75 21 LYS B N 1
ATOM 2230 C CA . LYS B 1 21 ? 17.422 -12.109 -9.844 1 97.75 21 LYS B CA 1
ATOM 2231 C C . LYS B 1 21 ? 15.992 -11.688 -10.203 1 97.75 21 LYS B C 1
ATOM 2233 O O . LYS B 1 21 ? 15.234 -12.469 -10.781 1 97.75 21 LYS B O 1
ATOM 2238 N N . LEU B 1 22 ? 15.656 -10.492 -9.898 1 98.38 22 LEU B N 1
ATOM 2239 C CA . LEU B 1 22 ? 14.305 -10 -10.164 1 98.38 22 LEU B CA 1
ATOM 2240 C C . LEU B 1 22 ? 14.047 -9.914 -11.664 1 98.38 22 LEU B C 1
ATOM 2242 O O . LEU B 1 22 ? 12.953 -10.25 -12.125 1 98.38 22 LEU B O 1
ATOM 2246 N N . GLN B 1 23 ? 15.016 -9.5 -12.391 1 97.94 23 GLN B N 1
ATOM 2247 C CA . GLN B 1 23 ? 14.875 -9.383 -13.836 1 97.94 23 GLN B CA 1
ATOM 2248 C C . GLN B 1 23 ? 14.633 -10.75 -14.477 1 97.94 23 GLN B C 1
ATOM 2250 O O . GLN B 1 23 ? 14.07 -10.844 -15.57 1 97.94 23 GLN B O 1
ATOM 2255 N N . GLY B 1 24 ? 14.992 -11.758 -13.773 1 97.88 24 GLY B N 1
ATOM 2256 C CA . GLY B 1 24 ? 14.852 -13.109 -14.281 1 97.88 24 GLY B CA 1
ATOM 2257 C C . GLY B 1 24 ? 13.539 -13.758 -13.898 1 97.88 24 GLY B C 1
ATOM 2258 O O . GLY B 1 24 ? 13.219 -14.859 -14.359 1 97.88 24 GLY B O 1
ATOM 2259 N N . VAL B 1 25 ? 12.758 -13.125 -13.141 1 98.5 25 VAL B N 1
ATOM 2260 C CA . VAL B 1 25 ? 11.523 -13.672 -12.594 1 98.5 25 VAL B CA 1
ATOM 2261 C C . VAL B 1 25 ? 10.398 -13.562 -13.625 1 98.5 25 VAL B C 1
ATOM 2263 O O . VAL B 1 25 ? 10.297 -12.555 -14.328 1 98.5 25 VAL B O 1
ATOM 2266 N N . ASN B 1 26 ? 9.578 -14.602 -13.75 1 98.81 26 ASN B N 1
ATOM 2267 C CA . ASN B 1 26 ? 8.383 -14.68 -14.586 1 98.81 26 ASN B CA 1
ATOM 2268 C C . ASN B 1 26 ? 7.137 -14.969 -13.758 1 98.81 26 ASN B C 1
ATOM 2270 O O . ASN B 1 26 ? 7.004 -16.047 -13.18 1 98.81 26 ASN B O 1
ATOM 2274 N N . VAL B 1 27 ? 6.203 -13.977 -13.766 1 98.94 27 VAL B N 1
ATOM 2275 C CA . VAL B 1 27 ? 5.047 -14.062 -12.883 1 98.94 27 VAL B CA 1
ATOM 2276 C C . VAL B 1 27 ? 3.771 -14.219 -13.711 1 98.94 27 VAL B C 1
ATOM 2278 O O . VAL B 1 27 ? 3.598 -13.539 -14.727 1 98.94 27 VAL B O 1
ATOM 2281 N N . PHE B 1 28 ? 2.914 -15.148 -13.328 1 98.94 28 PHE B N 1
ATOM 2282 C CA . PHE B 1 28 ? 1.532 -15.188 -13.797 1 98.94 28 PHE B CA 1
ATOM 2283 C C . PHE B 1 28 ? 0.59 -14.648 -12.727 1 98.94 28 PHE B C 1
ATOM 2285 O O . PHE B 1 28 ? 0.446 -15.234 -11.656 1 98.94 28 PHE B O 1
ATOM 2292 N N . LEU B 1 29 ? -0.027 -13.492 -12.984 1 98.94 29 LEU B N 1
ATOM 2293 C CA . LEU B 1 29 ? -0.899 -12.82 -12.023 1 98.94 29 LEU B CA 1
ATOM 2294 C C . LEU B 1 29 ? -2.332 -12.758 -12.547 1 98.94 29 LEU B C 1
ATOM 2296 O O . LEU B 1 29 ? -2.58 -12.25 -13.641 1 98.94 29 LEU B O 1
ATOM 2300 N N . VAL B 1 30 ? -3.309 -13.266 -11.727 1 98.81 30 VAL B N 1
ATOM 2301 C CA . VAL B 1 30 ? -4.703 -13.344 -12.156 1 98.81 30 VAL B CA 1
ATOM 2302 C C . VAL B 1 30 ? -5.57 -12.461 -11.266 1 98.81 30 VAL B C 1
ATOM 2304 O O . VAL B 1 30 ? -5.531 -12.586 -10.039 1 98.81 30 VAL B O 1
ATOM 2307 N N . GLY B 1 31 ? -6.398 -11.641 -11.859 1 98.56 31 GLY B N 1
ATOM 2308 C CA . GLY B 1 31 ? -7.156 -10.617 -11.164 1 98.56 31 GLY B CA 1
ATOM 2309 C C . GLY B 1 31 ? -6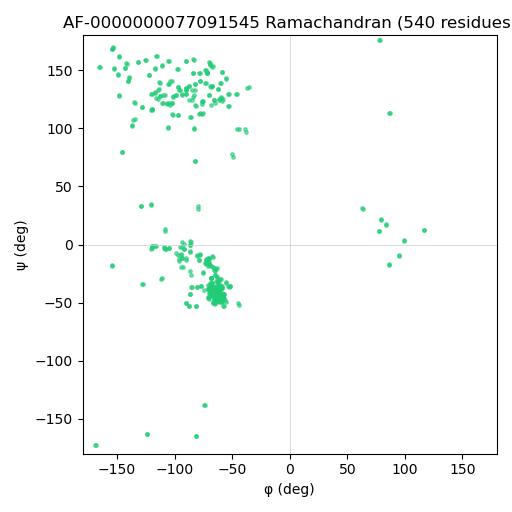.395 -9.312 -11 1 98.56 31 GLY B C 1
ATOM 2310 O O . GLY B 1 31 ? -5.402 -9.25 -10.273 1 98.56 31 GLY B O 1
ATOM 2311 N N . VAL B 1 32 ? -6.895 -8.227 -11.695 1 98.69 32 VAL B N 1
ATOM 2312 C CA . VAL B 1 32 ? -6.141 -6.984 -11.641 1 98.69 32 VAL B CA 1
ATOM 2313 C C . VAL B 1 32 ? -7.012 -5.875 -11.055 1 98.69 32 VAL B C 1
ATOM 2315 O O . VAL B 1 32 ? -6.934 -4.719 -11.484 1 98.69 32 VAL B O 1
ATOM 2318 N N . GLY B 1 33 ? -7.887 -6.281 -10.102 1 97.94 33 GLY B N 1
ATOM 2319 C CA . GLY B 1 33 ? -8.68 -5.305 -9.375 1 97.94 33 GLY B CA 1
ATOM 2320 C C . GLY B 1 33 ? -7.883 -4.527 -8.352 1 97.94 33 GLY B C 1
ATOM 2321 O O . GLY B 1 33 ? -6.766 -4.082 -8.633 1 97.94 33 GLY B O 1
ATOM 2322 N N . GLY B 1 34 ? -8.484 -4.324 -7.164 1 98.31 34 GLY B N 1
ATOM 2323 C CA . GLY B 1 34 ? -7.867 -3.531 -6.113 1 98.31 34 GLY B CA 1
ATOM 2324 C C . GLY B 1 34 ? -6.582 -4.137 -5.586 1 98.31 34 GLY B C 1
ATOM 2325 O O . GLY B 1 34 ? -5.629 -3.414 -5.277 1 98.31 34 GLY B O 1
ATOM 2326 N N . VAL B 1 35 ? -6.543 -5.41 -5.512 1 98.81 35 VAL B N 1
ATOM 2327 C CA . VAL B 1 35 ? -5.367 -6.086 -4.977 1 98.81 35 VAL B CA 1
ATOM 2328 C C . VAL B 1 35 ? -4.355 -6.32 -6.094 1 98.81 35 VAL B C 1
ATOM 2330 O O . VAL B 1 35 ? -3.23 -5.812 -6.043 1 98.81 35 VAL B O 1
ATOM 2333 N N . GLY B 1 36 ? -4.793 -6.918 -7.152 1 98.88 36 GLY B N 1
ATOM 2334 C CA . GLY B 1 36 ? -3.896 -7.383 -8.203 1 98.88 36 GLY B CA 1
ATOM 2335 C C . GLY B 1 36 ? -3.25 -6.25 -8.977 1 98.88 36 GLY B C 1
ATOM 2336 O O . GLY B 1 36 ? -2.098 -6.363 -9.406 1 98.88 36 GLY B O 1
ATOM 2337 N N . GLY B 1 37 ? -4.004 -5.199 -9.211 1 98.94 37 GLY B N 1
ATOM 2338 C CA . GLY B 1 37 ? -3.428 -4.051 -9.891 1 98.94 37 GLY B CA 1
ATOM 2339 C C . GLY B 1 37 ? -2.244 -3.453 -9.148 1 98.94 37 GLY B C 1
ATOM 2340 O O . GLY B 1 37 ? -1.208 -3.17 -9.75 1 98.94 37 GLY B O 1
ATOM 2341 N N . ASN B 1 38 ? -2.402 -3.246 -7.863 1 98.94 38 ASN B N 1
ATOM 2342 C CA . ASN B 1 38 ? -1.337 -2.689 -7.035 1 98.94 38 ASN B CA 1
ATOM 2343 C C . ASN B 1 38 ? -0.173 -3.666 -6.891 1 98.94 38 ASN B C 1
ATOM 2345 O O . ASN B 1 38 ? 0.988 -3.252 -6.852 1 98.94 38 ASN B O 1
ATOM 2349 N N . CYS B 1 39 ? -0.458 -4.949 -6.836 1 98.94 39 CYS B N 1
ATOM 2350 C CA . CYS B 1 39 ? 0.582 -5.973 -6.781 1 98.94 39 CYS B CA 1
ATOM 2351 C C . CYS B 1 39 ? 1.423 -5.965 -8.047 1 98.94 39 CYS B C 1
ATOM 2353 O O . CYS B 1 39 ? 2.652 -5.906 -7.984 1 98.94 39 CYS B O 1
ATOM 2355 N N . ALA B 1 40 ? 0.757 -5.969 -9.141 1 99 40 ALA B N 1
ATOM 2356 C CA . ALA B 1 40 ? 1.437 -5.98 -10.438 1 99 40 ALA B CA 1
ATOM 2357 C C . ALA B 1 40 ? 2.342 -4.758 -10.586 1 99 40 ALA B C 1
ATOM 2359 O O . ALA B 1 40 ? 3.49 -4.883 -11.023 1 99 40 ALA B O 1
ATOM 2360 N N . GLU B 1 41 ? 1.812 -3.625 -10.25 1 98.94 41 GLU B N 1
ATOM 2361 C CA . GLU B 1 41 ? 2.607 -2.408 -10.375 1 98.94 41 GLU B CA 1
ATOM 2362 C C . GLU B 1 41 ? 3.846 -2.463 -9.484 1 98.94 41 GLU B C 1
ATOM 2364 O O . GLU B 1 41 ? 4.945 -2.113 -9.922 1 98.94 41 GLU B O 1
ATOM 2369 N N . ALA B 1 42 ? 3.672 -2.918 -8.25 1 98.94 42 ALA B N 1
ATOM 2370 C CA . ALA B 1 42 ? 4.812 -2.998 -7.34 1 98.94 42 ALA B CA 1
ATOM 2371 C C . ALA B 1 42 ? 5.855 -3.988 -7.855 1 98.94 42 ALA B C 1
ATOM 2373 O O . ALA B 1 42 ? 7.059 -3.75 -7.73 1 98.94 42 ALA B O 1
ATOM 2374 N N . LEU B 1 43 ? 5.418 -5.07 -8.445 1 98.94 43 LEU B N 1
ATOM 2375 C CA . LEU B 1 43 ? 6.34 -6.066 -8.984 1 98.94 43 LEU B CA 1
ATOM 2376 C C . LEU B 1 43 ? 7.133 -5.488 -10.148 1 98.94 43 LEU B C 1
ATOM 2378 O O . LEU B 1 43 ? 8.359 -5.637 -10.203 1 98.94 43 LEU B O 1
ATOM 2382 N N . VAL B 1 44 ? 6.469 -4.816 -11.016 1 98.94 44 VAL B N 1
ATOM 2383 C CA . VAL B 1 44 ? 7.129 -4.258 -12.188 1 98.94 44 VAL B CA 1
ATOM 2384 C C . VAL B 1 44 ? 8.094 -3.158 -11.766 1 98.94 44 VAL B C 1
ATOM 2386 O O . VAL B 1 44 ? 9.219 -3.078 -12.273 1 98.94 44 VAL B O 1
ATOM 2389 N N . ARG B 1 45 ? 7.699 -2.344 -10.812 1 98.88 45 ARG B N 1
ATOM 2390 C CA . ARG B 1 45 ? 8.562 -1.288 -10.289 1 98.88 45 ARG B CA 1
ATOM 2391 C C . ARG B 1 45 ? 9.781 -1.876 -9.586 1 98.88 45 ARG B C 1
ATOM 2393 O O . ARG B 1 45 ? 10.836 -1.249 -9.539 1 98.88 45 ARG B O 1
ATOM 2400 N N . SER B 1 46 ? 9.633 -3.1 -9.078 1 98.62 46 SER B N 1
ATOM 2401 C CA . SER B 1 46 ? 10.742 -3.73 -8.367 1 98.62 46 SER B CA 1
ATOM 2402 C C . SER B 1 46 ? 11.812 -4.23 -9.336 1 98.62 46 SER B C 1
ATOM 2404 O O . SER B 1 46 ? 12.953 -4.469 -8.938 1 98.62 46 SER B O 1
ATOM 2406 N N . GLY B 1 47 ? 11.352 -4.48 -10.609 1 98.31 47 GLY B N 1
ATOM 2407 C CA . GLY B 1 47 ? 12.312 -4.918 -11.609 1 98.31 47 GLY B CA 1
ATOM 2408 C C . GLY B 1 47 ? 12.039 -6.316 -12.125 1 98.31 47 GLY B C 1
ATOM 2409 O O . GLY B 1 47 ? 12.883 -6.91 -12.805 1 98.31 47 GLY B O 1
ATOM 2410 N N . VAL B 1 48 ? 10.891 -6.859 -11.836 1 98.44 48 VAL B N 1
ATOM 2411 C CA . VAL B 1 48 ? 10.523 -8.164 -12.367 1 98.44 48 VAL B CA 1
ATOM 2412 C C . VAL B 1 48 ? 10.625 -8.141 -13.891 1 98.44 48 VAL B C 1
ATOM 2414 O O . VAL B 1 48 ? 10.242 -7.156 -14.531 1 98.44 48 VAL B O 1
ATOM 2417 N N . GLY B 1 49 ? 11.062 -9.227 -14.453 1 98.25 49 GLY B N 1
ATOM 2418 C CA . GLY B 1 49 ? 11.383 -9.242 -15.867 1 98.25 49 GLY B CA 1
ATOM 2419 C C . GLY B 1 49 ? 10.18 -9.523 -16.75 1 98.25 49 GLY B C 1
ATOM 2420 O O . GLY B 1 49 ? 10.102 -9.039 -17.875 1 98.25 49 GLY B O 1
ATOM 2421 N N . ARG B 1 50 ? 9.32 -10.398 -16.25 1 98.75 50 ARG B N 1
ATOM 2422 C CA . ARG B 1 50 ? 8.164 -10.812 -17.031 1 98.75 50 ARG B CA 1
ATOM 2423 C C . ARG B 1 50 ? 6.926 -10.953 -16.156 1 98.75 50 ARG B C 1
ATOM 2425 O O . ARG B 1 50 ? 7.012 -11.445 -15.031 1 98.75 50 ARG B O 1
ATOM 2432 N N . ILE B 1 51 ? 5.832 -10.516 -16.75 1 98.94 51 ILE B N 1
ATOM 2433 C CA . ILE B 1 51 ? 4.566 -10.688 -16.031 1 98.94 51 ILE B CA 1
ATOM 2434 C C . ILE B 1 51 ? 3.438 -10.898 -17.047 1 98.94 51 ILE B C 1
ATOM 2436 O O . ILE B 1 51 ? 3.354 -10.188 -18.047 1 98.94 51 ILE B O 1
ATOM 2440 N N . THR B 1 52 ? 2.672 -11.922 -16.859 1 98.88 52 THR B N 1
ATOM 2441 C CA . THR B 1 52 ? 1.421 -12.164 -17.578 1 98.88 52 THR B CA 1
ATOM 2442 C C . THR B 1 52 ? 0.223 -11.867 -16.672 1 98.88 52 THR B C 1
ATOM 2444 O O . T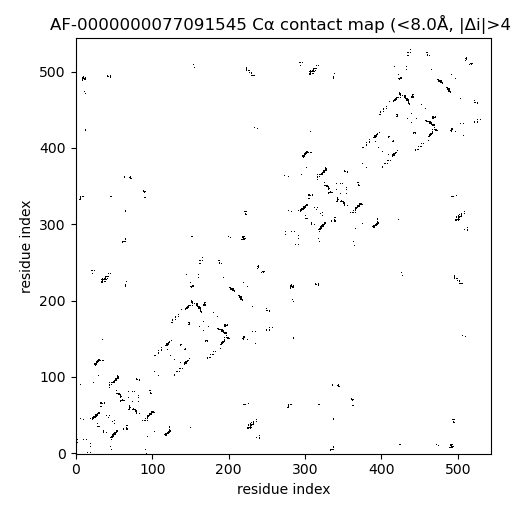HR B 1 52 ? 0.09 -12.453 -15.594 1 98.88 52 THR B O 1
ATOM 2447 N N . LEU B 1 53 ? -0.579 -10.953 -17.156 1 98.88 53 LEU B N 1
ATOM 2448 C CA . LEU B 1 53 ? -1.774 -10.531 -16.422 1 98.88 53 LEU B CA 1
ATOM 2449 C C . LEU B 1 53 ? -3.027 -11.141 -17.047 1 98.88 53 LEU B C 1
ATOM 2451 O O . LEU B 1 53 ? -3.145 -11.234 -18.266 1 98.88 53 LEU B O 1
ATOM 2455 N N . CYS B 1 54 ? -3.957 -11.547 -16.188 1 98.69 54 CYS B N 1
ATOM 2456 C CA . CYS B 1 54 ? -5.203 -12.125 -16.672 1 98.69 54 CYS B CA 1
ATOM 2457 C C . CYS B 1 54 ? -6.398 -11.547 -15.922 1 98.69 54 CYS B C 1
ATOM 2459 O O . CYS B 1 54 ? -6.449 -11.578 -14.688 1 98.69 54 CYS B O 1
ATOM 2461 N N . ASP B 1 55 ? -7.285 -10.992 -16.547 1 98.06 55 ASP B N 1
ATOM 2462 C CA . ASP B 1 55 ? -8.539 -10.422 -16.078 1 98.06 55 ASP B CA 1
ATOM 2463 C C . ASP B 1 55 ? -9.492 -10.156 -17.234 1 98.06 55 ASP B C 1
ATOM 2465 O O . ASP B 1 55 ? -9.055 -9.859 -18.359 1 98.06 55 ASP B O 1
ATOM 2469 N N . TYR B 1 56 ? -10.812 -10.164 -16.984 1 97.25 56 TYR B N 1
ATOM 2470 C CA . TYR B 1 56 ? -11.75 -10.023 -18.094 1 97.25 56 TYR B CA 1
ATOM 2471 C C . TYR B 1 56 ? -12.633 -8.797 -17.922 1 97.25 56 TYR B C 1
ATOM 2473 O O . TYR B 1 56 ? -13.438 -8.461 -18.797 1 97.25 56 TYR B O 1
ATOM 2481 N N . ASP B 1 57 ? -12.523 -8.086 -16.812 1 97.12 57 ASP B N 1
ATOM 2482 C CA . ASP B 1 57 ? -13.438 -6.996 -16.469 1 97.12 57 ASP B CA 1
ATOM 2483 C C . ASP B 1 57 ? -13.016 -5.695 -17.156 1 97.12 57 ASP B C 1
ATOM 2485 O O . ASP B 1 57 ? -11.852 -5.535 -17.531 1 97.12 57 ASP B O 1
ATOM 2489 N N . VAL B 1 58 ? -14 -4.867 -17.234 1 98.44 58 VAL B N 1
ATOM 2490 C CA . VAL B 1 58 ? -13.766 -3.486 -17.641 1 98.44 58 VAL B CA 1
ATOM 2491 C C . VAL B 1 58 ? -13.859 -2.564 -16.438 1 98.44 58 VAL B C 1
ATOM 2493 O O . VAL B 1 58 ? -14.477 -2.912 -15.422 1 98.44 58 VAL B O 1
ATOM 2496 N N . VAL B 1 59 ? -13.258 -1.412 -16.531 1 98.62 59 VAL B N 1
ATOM 2497 C CA . VAL B 1 59 ? -13.242 -0.454 -15.438 1 98.62 59 VAL B CA 1
ATOM 2498 C C . VAL B 1 59 ? -14.641 0.131 -15.242 1 98.62 59 VAL B C 1
ATOM 2500 O O . VAL B 1 59 ? -15.273 0.573 -16.203 1 98.62 59 VAL B O 1
ATOM 2503 N N . SER B 1 60 ? -15.094 0.08 -14.039 1 97.56 60 SER B N 1
ATOM 2504 C CA . SER B 1 60 ? -16.359 0.714 -13.664 1 97.56 60 SER B CA 1
ATOM 2505 C C . SER B 1 60 ? -16.141 1.847 -12.672 1 97.56 60 SER B C 1
ATOM 2507 O O . SER B 1 60 ? -15.086 1.916 -12.023 1 97.56 60 SER B O 1
ATOM 2509 N N . ALA B 1 61 ? -17.109 2.699 -12.547 1 97 61 ALA B N 1
ATOM 2510 C CA . ALA B 1 61 ? -17 3.855 -11.656 1 97 61 ALA B CA 1
ATOM 2511 C C . ALA B 1 61 ? -16.875 3.424 -10.203 1 97 61 ALA B C 1
ATOM 2513 O O . ALA B 1 61 ? -16.188 4.078 -9.414 1 97 61 ALA B O 1
ATOM 2514 N N . SER B 1 62 ? -17.5 2.279 -9.859 1 95.56 62 SER B N 1
ATOM 2515 C CA . SER B 1 62 ? -17.469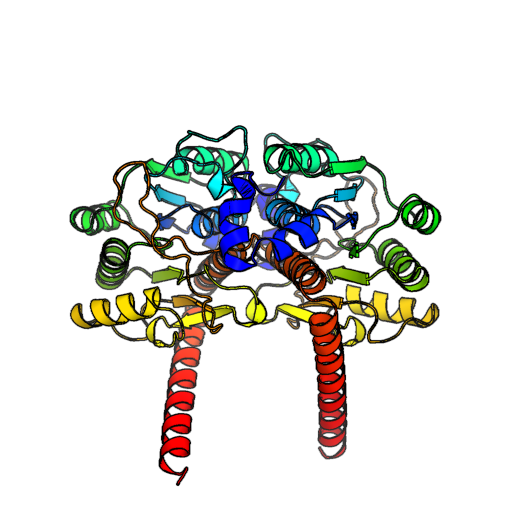 1.803 -8.484 1 95.56 62 SER B CA 1
ATOM 2516 C C . SER B 1 62 ? -16.078 1.298 -8.102 1 95.56 62 SER B C 1
ATOM 2518 O O . SER B 1 62 ? -15.797 1.083 -6.922 1 95.56 62 SER B O 1
ATOM 2520 N N . ASN B 1 63 ? -15.188 1.121 -9.133 1 97.81 63 ASN B N 1
ATOM 2521 C CA . ASN B 1 63 ? -13.836 0.645 -8.891 1 97.81 63 ASN B CA 1
ATOM 2522 C C . ASN B 1 63 ? -12.93 1.762 -8.375 1 97.81 63 ASN B C 1
ATOM 2524 O O . ASN B 1 63 ? -11.852 1.497 -7.844 1 97.81 63 ASN B O 1
ATOM 2528 N N . LYS B 1 64 ? -13.336 3.033 -8.461 1 98.5 64 LYS B N 1
ATOM 2529 C CA . LYS B 1 64 ? -12.461 4.191 -8.289 1 98.5 64 LYS B CA 1
ATOM 2530 C C . LYS B 1 64 ? -12.023 4.344 -6.836 1 98.5 64 LYS B C 1
ATOM 2532 O O . LYS B 1 64 ? -11 4.969 -6.551 1 98.5 64 LYS B O 1
ATOM 2537 N N . ASN B 1 65 ? -12.703 3.713 -5.949 1 98.06 65 ASN B N 1
ATOM 2538 C CA . ASN B 1 65 ? -12.32 3.893 -4.551 1 98.06 65 ASN B CA 1
ATOM 2539 C C . ASN B 1 65 ? -11.094 3.062 -4.195 1 98.06 65 ASN B C 1
ATOM 2541 O O . ASN B 1 65 ? -10.508 3.236 -3.123 1 98.06 65 ASN B O 1
ATOM 2545 N N . ARG B 1 66 ? -10.664 2.131 -5.207 1 98.31 66 ARG B N 1
ATOM 2546 C CA . ARG B 1 66 ? -9.602 1.283 -4.676 1 98.31 66 ARG B CA 1
ATOM 2547 C C . ARG B 1 66 ? -8.703 0.756 -5.793 1 98.31 66 ARG B C 1
ATOM 2549 O O . ARG B 1 66 ? -7.617 0.237 -5.535 1 98.31 66 ARG B O 1
ATOM 2556 N N . GLN B 1 67 ? -9.086 0.775 -7.031 1 98.81 67 GLN B N 1
ATOM 2557 C CA . GLN B 1 67 ? -8.328 0.13 -8.094 1 98.81 67 GLN B CA 1
ATOM 2558 C C . GLN B 1 67 ? -7.414 1.128 -8.805 1 98.81 67 GLN B C 1
ATOM 2560 O O . GLN B 1 67 ? -7.863 2.191 -9.234 1 98.81 67 GLN B O 1
ATOM 2565 N N . ILE B 1 68 ? -6.188 0.781 -9.008 1 98.81 68 ILE B N 1
ATOM 2566 C CA . ILE B 1 68 ? -5.137 1.67 -9.492 1 98.81 68 ILE B CA 1
ATOM 2567 C C . ILE B 1 68 ? -5.484 2.16 -10.898 1 98.81 68 ILE B C 1
ATOM 2569 O O . ILE B 1 68 ? -5.16 3.293 -11.266 1 98.81 68 ILE B O 1
ATOM 2573 N N . VAL B 1 69 ? -6.219 1.422 -11.68 1 98.69 69 VAL B N 1
ATOM 2574 C CA . VAL B 1 69 ? -6.473 1.771 -13.07 1 98.69 69 VAL B CA 1
ATOM 2575 C C . VAL B 1 69 ? -7.789 2.537 -13.18 1 98.69 69 VAL B C 1
ATOM 2577 O O . VAL B 1 69 ? -8.141 3.02 -14.258 1 98.69 69 VAL B O 1
ATOM 2580 N N . ALA B 1 70 ? -8.523 2.596 -12.109 1 98.81 70 ALA B N 1
ATOM 2581 C CA . ALA B 1 70 ? -9.852 3.191 -12.172 1 98.81 70 ALA B CA 1
ATOM 2582 C C . ALA B 1 70 ? -9.781 4.711 -12.047 1 98.81 70 ALA B C 1
ATOM 2584 O O . ALA B 1 70 ? -9.602 5.246 -10.953 1 98.81 70 ALA B O 1
ATOM 2585 N N . LEU B 1 71 ? -9.859 5.355 -13.094 1 98.75 71 LEU B N 1
ATOM 2586 C CA . LEU B 1 71 ? -9.953 6.801 -13.281 1 98.75 71 LEU B CA 1
ATOM 2587 C C . LEU B 1 71 ? -11.172 7.16 -14.125 1 98.75 71 LEU B C 1
ATOM 2589 O O . LEU B 1 71 ? -11.727 6.305 -14.82 1 98.75 71 LEU B O 1
ATOM 2593 N N . ASN B 1 72 ? -11.586 8.406 -13.977 1 98.62 72 ASN B N 1
ATOM 2594 C CA . ASN B 1 72 ? -12.656 8.844 -14.867 1 98.62 72 ASN B CA 1
ATOM 2595 C C . ASN B 1 72 ? -12.289 8.641 -16.328 1 98.62 72 ASN B C 1
ATOM 2597 O O . ASN B 1 72 ? -13.125 8.234 -17.141 1 98.62 72 ASN B O 1
ATOM 2601 N N . SER B 1 73 ? -11.055 8.75 -16.734 1 98.75 73 SER B N 1
ATOM 2602 C CA . SER B 1 73 ? -10.578 8.695 -18.109 1 98.75 73 SER B CA 1
ATOM 2603 C C . SER B 1 73 ? -10.461 7.258 -18.594 1 98.75 73 SER B C 1
ATOM 2605 O O . SER B 1 73 ? -10.289 7.012 -19.797 1 98.75 73 SER B O 1
ATOM 2607 N N . THR B 1 74 ? -10.602 6.258 -17.688 1 98.81 74 THR B N 1
ATOM 2608 C CA . THR B 1 74 ? -10.391 4.883 -18.125 1 98.81 74 THR B CA 1
ATOM 2609 C C . THR B 1 74 ? -11.672 4.066 -17.984 1 98.81 74 THR B C 1
ATOM 2611 O O . THR B 1 74 ? -11.703 2.877 -18.297 1 98.81 74 THR B O 1
ATOM 2614 N N . ILE B 1 75 ? -12.742 4.691 -17.484 1 98.62 75 ILE B N 1
ATOM 2615 C CA . ILE B 1 75 ? -14.008 3.99 -17.328 1 98.62 75 ILE B CA 1
ATOM 2616 C C . ILE B 1 75 ? -14.414 3.357 -18.656 1 98.62 75 ILE B C 1
ATOM 2618 O O . ILE B 1 75 ? -14.336 3.998 -19.719 1 98.62 75 ILE B O 1
ATOM 2622 N N . GLY B 1 76 ? -14.758 2.051 -18.656 1 98.62 76 GLY B N 1
ATOM 2623 C CA . GLY B 1 76 ? -15.227 1.349 -19.828 1 98.62 76 GLY B CA 1
ATOM 2624 C C . GLY B 1 76 ? -14.125 0.612 -20.562 1 98.62 76 GLY B C 1
ATOM 2625 O O . GLY B 1 76 ? -14.398 -0.181 -21.469 1 98.62 76 GLY B O 1
ATOM 2626 N N . LYS B 1 77 ? -12.906 0.834 -20.203 1 98.81 77 LYS B N 1
ATOM 2627 C CA . LYS B 1 77 ? -11.773 0.191 -20.844 1 98.81 77 LYS B CA 1
ATOM 2628 C C . LYS B 1 77 ? -11.414 -1.124 -20.156 1 98.81 77 LYS B C 1
ATOM 2630 O O . LYS B 1 77 ? -11.758 -1.332 -19 1 98.81 77 LYS B O 1
ATOM 2635 N N . SER B 1 78 ? -10.75 -1.986 -20.875 1 98.81 78 SER B N 1
ATOM 2636 C CA . SER B 1 78 ? -10.266 -3.246 -20.312 1 98.81 78 SER B CA 1
ATOM 2637 C C . SER B 1 78 ? -9.281 -3.006 -19.172 1 98.81 78 SER B C 1
ATOM 2639 O O . SER B 1 78 ? -8.273 -2.322 -19.359 1 98.81 78 SER B O 1
ATOM 2641 N N . LYS B 1 79 ? -9.578 -3.596 -17.984 1 98.69 79 LYS B N 1
ATOM 2642 C CA . LYS B 1 79 ? -8.703 -3.398 -16.828 1 98.69 79 LYS B CA 1
ATOM 2643 C C . LYS B 1 79 ? -7.281 -3.861 -17.141 1 98.69 79 LYS B C 1
ATOM 2645 O O . LYS B 1 79 ? -6.312 -3.156 -16.844 1 98.69 79 LYS B O 1
ATOM 2650 N N . VAL B 1 80 ? -7.195 -5 -17.734 1 98.75 80 VAL B N 1
ATOM 2651 C CA . VAL B 1 80 ? -5.891 -5.621 -17.938 1 98.75 80 VAL B CA 1
ATOM 2652 C C . VAL B 1 80 ? -5.102 -4.848 -18.984 1 98.75 80 VAL B C 1
ATOM 2654 O O . VAL B 1 80 ? -3.881 -4.719 -18.891 1 98.75 80 VAL B O 1
ATOM 2657 N N . GLU B 1 81 ? -5.754 -4.316 -20 1 98.81 81 GLU B N 1
ATOM 2658 C CA . GLU B 1 81 ? -5.074 -3.541 -21.031 1 98.81 81 GLU B CA 1
ATOM 2659 C C . GLU B 1 81 ? -4.598 -2.197 -20.484 1 98.81 81 GLU B C 1
ATOM 2661 O O . GLU B 1 81 ? -3.482 -1.764 -20.781 1 98.81 81 GLU B O 1
ATOM 2666 N N . VAL B 1 82 ? -5.469 -1.545 -19.734 1 98.88 82 VAL B N 1
ATOM 2667 C CA . VAL B 1 82 ? -5.094 -0.276 -19.109 1 98.88 82 VAL B CA 1
ATOM 2668 C C . VAL B 1 82 ? -3.891 -0.482 -18.203 1 98.88 82 VAL B C 1
ATOM 2670 O O . VAL B 1 82 ? -2.947 0.312 -18.219 1 98.88 82 VAL B O 1
ATOM 2673 N N . LEU B 1 83 ? -3.9 -1.556 -17.453 1 98.94 83 LEU B N 1
ATOM 2674 C CA . LEU B 1 83 ? -2.801 -1.835 -16.531 1 98.94 83 LEU B CA 1
ATOM 2675 C C . LEU B 1 83 ? -1.52 -2.146 -17.297 1 98.94 83 LEU B C 1
ATOM 2677 O O . LEU B 1 83 ? -0.445 -1.654 -16.953 1 98.94 83 LEU B O 1
ATOM 2681 N N . ALA B 1 84 ? -1.666 -2.939 -18.312 1 98.94 84 ALA B N 1
ATOM 2682 C CA . ALA B 1 84 ? -0.494 -3.299 -19.094 1 98.94 84 ALA B CA 1
ATOM 2683 C C . ALA B 1 84 ? 0.179 -2.057 -19.672 1 98.94 84 ALA B C 1
ATOM 2685 O O . ALA B 1 84 ? 1.406 -1.934 -19.641 1 98.94 84 ALA B O 1
ATOM 2686 N N . GLN B 1 85 ? -0.603 -1.151 -20.188 1 98.88 85 GLN B N 1
ATOM 2687 C CA . GLN B 1 85 ? -0.068 0.093 -20.734 1 98.88 85 GLN B CA 1
ATOM 2688 C C . GLN B 1 85 ? 0.66 0.895 -19.656 1 98.88 85 GLN B C 1
ATOM 2690 O O . GLN B 1 85 ? 1.743 1.43 -19.906 1 98.88 85 GLN B O 1
ATOM 2695 N N . ARG B 1 86 ? 0.082 0.937 -18.5 1 98.88 86 ARG B N 1
ATOM 2696 C CA . ARG B 1 86 ? 0.695 1.666 -17.391 1 98.88 86 ARG B CA 1
ATOM 2697 C C . ARG B 1 86 ? 2.01 1.018 -16.969 1 98.88 86 ARG B C 1
ATOM 2699 O O . ARG B 1 86 ? 3.014 1.707 -16.781 1 98.88 86 ARG B O 1
ATOM 2706 N N . LEU B 1 87 ? 1.986 -0.27 -16.891 1 98.94 87 LEU B N 1
ATOM 2707 C CA . LEU B 1 87 ? 3.18 -0.989 -16.453 1 98.94 87 LEU B CA 1
ATOM 2708 C C . LEU B 1 87 ? 4.324 -0.791 -17.438 1 98.94 87 LEU B C 1
ATOM 2710 O O . LEU B 1 87 ? 5.473 -0.606 -17.031 1 98.94 87 LEU B O 1
ATOM 2714 N N . LEU B 1 88 ? 3.996 -0.767 -18.703 1 98.81 88 LEU B N 1
ATOM 2715 C CA . LEU B 1 88 ? 5.008 -0.54 -19.734 1 98.81 88 LEU B CA 1
ATOM 2716 C C . LEU B 1 88 ? 5.527 0.893 -19.672 1 98.81 88 LEU B C 1
ATOM 2718 O O . LEU B 1 88 ? 6.699 1.144 -19.969 1 98.81 88 LEU B O 1
ATOM 2722 N N . ASP B 1 89 ? 4.633 1.814 -19.297 1 98.81 89 ASP B N 1
ATOM 2723 C CA . ASP B 1 89 ? 5.027 3.209 -19.109 1 98.81 89 ASP B CA 1
ATOM 2724 C C . ASP B 1 89 ? 5.934 3.375 -17.906 1 98.81 89 ASP B C 1
ATOM 2726 O O . ASP B 1 89 ? 6.664 4.363 -17.797 1 98.81 89 ASP B O 1
ATOM 2730 N N . ILE B 1 90 ? 5.957 2.414 -17.016 1 98.69 90 ILE B N 1
ATOM 2731 C CA . ILE B 1 90 ? 6.797 2.43 -15.828 1 98.69 90 ILE B CA 1
ATOM 2732 C C . ILE B 1 90 ? 8.141 1.778 -16.141 1 98.69 90 ILE B C 1
ATOM 2734 O O . ILE B 1 90 ? 9.195 2.363 -15.875 1 98.69 90 ILE B O 1
ATOM 2738 N N . ASN B 1 91 ? 8.094 0.608 -16.719 1 98.56 91 ASN B N 1
ATOM 2739 C CA . ASN B 1 91 ? 9.305 -0.165 -16.969 1 98.56 91 ASN B CA 1
ATOM 2740 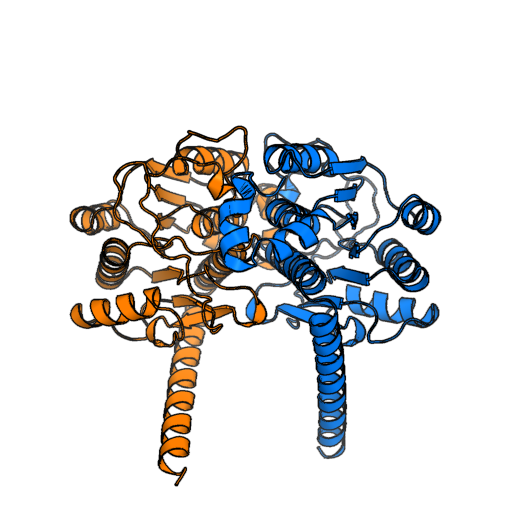C C . ASN B 1 91 ? 9.281 -0.796 -18.359 1 98.56 91 ASN B C 1
ATOM 2742 O O . ASN B 1 91 ? 8.719 -1.878 -18.547 1 98.56 91 ASN B O 1
ATOM 2746 N N . THR B 1 92 ? 9.977 -0.232 -19.25 1 97.56 92 THR B N 1
ATOM 2747 C CA . THR B 1 92 ? 9.977 -0.681 -20.641 1 97.56 92 THR B CA 1
ATOM 2748 C C . THR B 1 92 ? 10.742 -1.993 -20.781 1 97.56 92 THR B C 1
ATOM 2750 O O . THR B 1 92 ? 10.648 -2.668 -21.812 1 97.56 92 THR B O 1
ATOM 2753 N N . HIS B 1 93 ? 11.469 -2.336 -19.734 1 97.31 93 HIS B N 1
ATOM 2754 C CA . HIS B 1 93 ? 12.289 -3.537 -19.812 1 97.31 93 HIS B CA 1
ATOM 2755 C C . HIS B 1 93 ? 11.516 -4.766 -19.344 1 97.31 93 HIS B C 1
ATOM 2757 O O . HIS B 1 93 ? 11.969 -5.898 -19.531 1 97.31 93 HIS B O 1
ATOM 2763 N N . CYS B 1 94 ? 10.406 -4.562 -18.75 1 98.31 94 CYS B N 1
ATOM 2764 C CA . CYS B 1 94 ? 9.562 -5.676 -18.328 1 98.31 94 CYS B CA 1
ATOM 2765 C C . CYS B 1 94 ? 8.68 -6.156 -19.469 1 98.31 94 CYS B C 1
ATOM 2767 O O . CYS B 1 94 ? 8.016 -5.355 -20.125 1 98.31 94 CYS B O 1
ATOM 2769 N N . ARG B 1 95 ? 8.719 -7.441 -19.75 1 98.69 95 ARG B N 1
ATOM 2770 C CA . ARG B 1 95 ? 7.773 -8 -20.703 1 98.69 95 ARG B CA 1
ATOM 2771 C C . ARG B 1 95 ? 6.398 -8.203 -20.078 1 98.69 95 ARG B C 1
ATOM 2773 O O . ARG B 1 95 ? 6.223 -9.07 -19.219 1 98.69 95 ARG B O 1
ATOM 2780 N N . VAL B 1 96 ? 5.445 -7.418 -20.578 1 98.88 96 VAL B N 1
ATOM 2781 C CA . VAL B 1 96 ? 4.098 -7.461 -20.016 1 98.88 96 VAL B CA 1
ATOM 2782 C C . VAL B 1 96 ? 3.139 -8.078 -21.031 1 98.88 96 VAL B C 1
ATOM 2784 O O . VAL B 1 96 ? 3.037 -7.609 -22.172 1 98.88 96 VAL B O 1
ATOM 2787 N N . THR B 1 97 ? 2.49 -9.156 -20.641 1 98.75 97 THR B N 1
ATOM 2788 C CA . THR B 1 97 ? 1.466 -9.797 -21.453 1 98.75 97 THR B CA 1
ATOM 2789 C C . THR B 1 97 ? 0.093 -9.664 -20.797 1 98.75 97 THR B C 1
ATOM 2791 O O . THR B 1 97 ? -0.067 -9.969 -19.609 1 98.75 97 THR B O 1
ATOM 2794 N N . ALA B 1 98 ? -0.841 -9.18 -21.562 1 98.75 98 ALA B N 1
ATOM 2795 C CA . ALA B 1 98 ? -2.211 -9.031 -21.078 1 98.75 98 ALA B CA 1
ATOM 2796 C C . ALA B 1 98 ? -3.133 -10.078 -21.703 1 98.75 98 ALA B C 1
ATOM 2798 O O . ALA B 1 98 ? -3.209 -10.195 -22.922 1 98.75 98 ALA B O 1
ATOM 2799 N N . LEU B 1 99 ? -3.736 -10.844 -20.859 1 98.38 99 LEU B N 1
ATOM 2800 C CA . LEU B 1 99 ? -4.793 -11.766 -21.281 1 98.38 99 LEU B CA 1
ATOM 2801 C C . LEU B 1 99 ? -6.16 -11.242 -20.859 1 98.38 99 LEU B C 1
ATOM 2803 O O . LEU B 1 99 ? -6.562 -11.391 -19.703 1 98.38 99 LEU B O 1
ATOM 2807 N N . ASP B 1 100 ? -6.867 -10.664 -21.781 1 98.12 100 ASP B N 1
ATOM 2808 C CA . ASP B 1 100 ? -8.211 -10.156 -21.547 1 98.12 100 ASP B CA 1
ATOM 2809 C C . ASP B 1 100 ? -9.25 -11.266 -21.641 1 98.12 100 ASP B C 1
ATOM 2811 O O . ASP B 1 100 ? -10.047 -11.297 -22.594 1 98.12 100 ASP B O 1
ATOM 2815 N N . THR B 1 101 ? -9.258 -12.148 -20.641 1 96.12 101 THR B N 1
ATOM 2816 C CA . THR B 1 101 ? -10.125 -13.312 -20.641 1 96.12 101 THR B CA 1
ATOM 2817 C C . THR B 1 101 ? -10.445 -13.758 -19.219 1 96.12 101 THR B C 1
ATOM 2819 O O . THR B 1 101 ? -9.711 -13.422 -18.281 1 96.12 101 THR B O 1
ATOM 2822 N N . LEU B 1 102 ? -11.539 -14.32 -19.109 1 93.62 102 LEU B N 1
ATOM 2823 C CA . LEU B 1 102 ? -11.883 -14.984 -17.859 1 93.62 102 LEU B CA 1
ATOM 2824 C C . LEU B 1 102 ? -11.141 -16.312 -17.719 1 93.62 102 LEU B C 1
ATOM 2826 O O . LEU B 1 102 ? -11.195 -17.156 -18.625 1 93.62 102 LEU B O 1
ATOM 2830 N N . LEU B 1 103 ? -10.414 -16.453 -16.672 1 94.12 103 LEU B N 1
ATOM 2831 C CA . LEU B 1 103 ? -9.734 -17.719 -16.453 1 94.12 103 LEU B CA 1
ATOM 2832 C C . LEU B 1 103 ? -10.719 -18.781 -15.977 1 94.12 103 LEU B C 1
ATOM 2834 O O . LEU B 1 103 ? -11.219 -18.719 -14.844 1 94.12 103 LEU B O 1
ATOM 2838 N N . LEU B 1 104 ? -10.953 -19.75 -16.766 1 94.62 104 LEU B N 1
ATOM 2839 C CA . LEU B 1 104 ? -11.82 -20.875 -16.406 1 94.62 104 LEU B CA 1
ATOM 2840 C C . LEU B 1 104 ? -11 -22.062 -15.906 1 94.62 104 LEU B C 1
ATOM 2842 O O . LEU B 1 104 ? -9.844 -22.219 -16.297 1 94.62 104 LEU B O 1
ATOM 2846 N N . PRO B 1 105 ? -11.602 -22.844 -15.047 1 95.62 105 PRO B N 1
ATOM 2847 C CA . PRO B 1 105 ? -10.891 -24 -14.5 1 95.62 105 PRO B CA 1
ATOM 2848 C C . PRO B 1 105 ? -10.273 -24.891 -15.586 1 95.62 105 PRO B C 1
ATOM 2850 O O . PRO B 1 105 ? -9.148 -25.375 -15.43 1 95.62 105 PRO B O 1
ATOM 2853 N N . GLU B 1 106 ? -10.945 -25.016 -16.703 1 94.94 106 GLU B N 1
ATOM 2854 C CA . GLU B 1 106 ? -10.5 -25.922 -17.75 1 94.94 106 GLU B CA 1
ATOM 2855 C C . GLU B 1 106 ? -9.281 -25.359 -18.484 1 94.94 106 GLU B C 1
ATOM 2857 O O . GLU B 1 106 ? -8.555 -26.094 -19.141 1 94.94 106 GLU B O 1
ATOM 2862 N N . ASP B 1 107 ? -9.031 -24.047 -18.312 1 95.19 107 ASP B N 1
ATOM 2863 C CA . ASP B 1 107 ? -7.957 -23.391 -19.047 1 95.19 107 ASP B CA 1
ATOM 2864 C C . ASP B 1 107 ? -6.68 -23.312 -18.219 1 95.19 107 ASP B C 1
ATOM 2866 O O . ASP B 1 107 ? -5.602 -23.047 -18.75 1 95.19 107 ASP B O 1
ATOM 2870 N N . VAL B 1 108 ? -6.73 -23.562 -17 1 97.5 108 VAL B N 1
ATOM 2871 C CA . VAL B 1 108 ? -5.68 -23.219 -16.031 1 97.5 108 VAL B CA 1
ATOM 2872 C C . VAL B 1 108 ? -4.422 -24.031 -16.344 1 97.5 108 VAL B C 1
ATOM 2874 O O . VAL B 1 108 ? -3.328 -23.469 -16.453 1 97.5 108 VAL B O 1
ATOM 2877 N N . ASP B 1 109 ? -4.578 -25.328 -16.562 1 97.19 109 ASP B N 1
ATOM 2878 C CA . ASP B 1 109 ? -3.426 -26.188 -16.797 1 97.19 109 ASP B CA 1
ATOM 2879 C C . ASP B 1 109 ? -2.686 -25.781 -18.078 1 97.19 109 ASP B C 1
ATOM 2881 O O . ASP B 1 109 ? -1.453 -25.75 -18.094 1 97.19 109 ASP B O 1
ATOM 2885 N N . ASP B 1 110 ? -3.457 -25.516 -19.062 1 96.81 110 ASP B N 1
ATOM 2886 C CA . ASP B 1 110 ? -2.875 -25.109 -20.328 1 96.81 110 ASP B CA 1
ATOM 2887 C C . ASP B 1 110 ? -2.064 -23.828 -20.188 1 96.81 110 ASP B C 1
ATOM 2889 O O . ASP B 1 110 ? -0.936 -23.734 -20.672 1 96.81 110 ASP B O 1
ATOM 2893 N N . ILE B 1 111 ? -2.549 -22.875 -19.5 1 96.88 111 ILE B N 1
ATOM 2894 C CA . ILE B 1 111 ? -1.893 -21.578 -19.344 1 96.88 111 ILE B CA 1
ATOM 2895 C C . ILE B 1 111 ? -0.62 -21.75 -18.516 1 96.88 111 ILE B C 1
ATOM 2897 O O . ILE B 1 111 ? 0.423 -21.188 -18.844 1 96.88 111 ILE B O 1
ATOM 2901 N N . LEU B 1 112 ? -0.678 -22.547 -17.469 1 97.88 112 LEU B N 1
ATOM 2902 C CA . LEU B 1 112 ? 0.436 -22.703 -16.547 1 97.88 112 LEU B CA 1
ATOM 2903 C C . LEU B 1 112 ? 1.566 -23.516 -17.188 1 97.88 112 LEU B C 1
ATOM 2905 O O . LEU B 1 112 ? 2.699 -23.484 -16.703 1 97.88 112 LEU B O 1
ATOM 2909 N N . THR B 1 113 ? 1.233 -24.203 -18.297 1 97 113 THR B N 1
ATOM 2910 C CA . THR B 1 113 ? 2.254 -25.062 -18.891 1 97 113 THR B CA 1
ATOM 2911 C C . THR B 1 113 ? 2.752 -24.469 -20.203 1 97 113 THR B C 1
ATOM 2913 O O . THR B 1 113 ? 3.66 -25.016 -20.828 1 97 113 THR B O 1
ATOM 2916 N N . ARG B 1 114 ? 2.188 -23.344 -20.641 1 94.69 114 ARG B N 1
ATOM 2917 C CA . ARG B 1 114 ? 2.555 -22.719 -21.922 1 94.69 114 ARG B CA 1
ATOM 2918 C C . ARG B 1 114 ? 3.971 -22.156 -21.859 1 94.69 114 ARG B C 1
ATOM 2920 O O . ARG B 1 114 ? 4.621 -22 -22.891 1 94.69 114 ARG B O 1
ATOM 2927 N N . GLN B 1 115 ? 4.379 -21.781 -20.672 1 96.31 115 GLN B N 1
ATOM 2928 C CA . GLN B 1 115 ? 5.727 -21.281 -20.391 1 96.31 115 GLN B CA 1
ATOM 2929 C C . GLN B 1 115 ? 6.113 -21.547 -18.938 1 96.31 115 GLN B C 1
ATOM 2931 O O . GLN B 1 115 ? 5.285 -21.984 -18.141 1 96.31 115 GLN B O 1
ATOM 2936 N N . ARG B 1 116 ? 7.293 -21.344 -18.719 1 97.12 116 ARG B N 1
ATOM 2937 C CA . ARG B 1 116 ? 7.746 -21.516 -17.344 1 97.12 116 ARG B CA 1
ATOM 2938 C C . ARG B 1 116 ? 7.449 -20.281 -16.5 1 97.12 116 ARG B C 1
ATOM 2940 O O . ARG B 1 116 ? 7.914 -19.172 -16.828 1 97.12 116 ARG B O 1
ATOM 2947 N N . TYR B 1 117 ? 6.684 -20.469 -15.523 1 98.62 117 TYR B N 1
ATOM 2948 C CA . TYR B 1 117 ? 6.461 -19.422 -14.523 1 98.62 117 TYR B CA 1
ATOM 2949 C C . TYR B 1 117 ? 7.211 -19.734 -13.234 1 98.62 117 TYR B C 1
ATOM 2951 O O . TYR B 1 117 ? 7.273 -20.891 -12.805 1 98.62 117 TYR B O 1
ATOM 2959 N N . ASP B 1 118 ? 7.816 -18.703 -12.664 1 98.62 118 ASP B N 1
ATOM 2960 C CA . ASP B 1 118 ? 8.422 -18.859 -11.344 1 98.62 118 ASP B CA 1
ATOM 2961 C C . ASP B 1 118 ? 7.363 -18.766 -10.25 1 98.62 118 ASP B C 1
ATOM 2963 O O . ASP B 1 118 ? 7.445 -19.453 -9.234 1 98.62 118 ASP B O 1
ATOM 2967 N N . TYR B 1 119 ? 6.402 -17.906 -10.477 1 98.81 119 TYR B N 1
ATOM 2968 C CA . TYR B 1 119 ? 5.414 -17.609 -9.445 1 98.81 119 TYR B CA 1
ATOM 2969 C C . TYR B 1 119 ? 4.02 -17.484 -10.047 1 98.81 119 TYR B C 1
ATOM 2971 O O . TYR B 1 119 ? 3.857 -16.938 -11.141 1 98.81 119 TYR B O 1
ATOM 2979 N N . VAL B 1 120 ? 3.035 -17.938 -9.312 1 98.94 120 VAL B N 1
ATOM 2980 C CA . VAL B 1 120 ? 1.627 -17.641 -9.531 1 98.94 120 VAL B CA 1
ATOM 2981 C C . VAL B 1 120 ? 1.113 -16.734 -8.414 1 98.94 120 VAL B C 1
ATOM 2983 O O . VAL B 1 120 ? 1.344 -17 -7.234 1 98.94 120 VAL B O 1
ATOM 2986 N N . VAL B 1 121 ? 0.491 -15.648 -8.789 1 98.94 121 VAL B N 1
ATOM 2987 C CA . VAL B 1 121 ? -0.114 -14.719 -7.844 1 98.94 121 VAL B CA 1
ATOM 2988 C C . VAL B 1 121 ? -1.615 -14.617 -8.102 1 98.94 121 VAL B C 1
ATOM 2990 O O . VAL B 1 121 ? -2.039 -14.109 -9.141 1 98.94 121 VAL B O 1
ATOM 2993 N N . ASP B 1 122 ? -2.354 -15.039 -7.098 1 98.88 122 ASP B N 1
ATOM 2994 C CA . ASP B 1 122 ? -3.807 -15.109 -7.223 1 98.88 122 ASP B CA 1
ATOM 2995 C C . ASP B 1 122 ? -4.473 -13.93 -6.512 1 98.88 122 ASP B C 1
ATOM 2997 O O . ASP B 1 122 ? -4.281 -13.734 -5.312 1 98.88 122 ASP B O 1
ATOM 3001 N N . CYS B 1 123 ? -5.227 -13.195 -7.285 1 98.69 123 CYS B N 1
ATOM 3002 C CA . CYS B 1 123 ? -6.035 -12.109 -6.746 1 98.69 123 CYS B CA 1
ATOM 3003 C C . CYS B 1 123 ? -7.48 -12.227 -7.223 1 98.69 123 CYS B C 1
ATOM 3005 O O . CYS B 1 123 ? -8.133 -11.211 -7.473 1 98.69 123 CYS B O 1
ATOM 3007 N N . ILE B 1 124 ? -7.969 -13.414 -7.402 1 95.75 124 ILE B N 1
ATOM 3008 C CA . ILE B 1 124 ? -9.312 -13.719 -7.871 1 95.75 124 ILE B CA 1
ATOM 3009 C C . ILE B 1 124 ? -10.289 -13.695 -6.691 1 95.75 124 ILE B C 1
ATOM 3011 O O . ILE B 1 124 ? -9.938 -14.102 -5.582 1 95.75 124 ILE B O 1
ATOM 3015 N N . ASP B 1 125 ? -11.531 -13.305 -6.898 1 90.81 125 ASP B N 1
ATOM 3016 C CA . ASP B 1 125 ? -12.5 -13.25 -5.805 1 90.81 125 ASP B CA 1
ATOM 3017 C C . ASP B 1 125 ? -13.539 -14.367 -5.938 1 90.81 125 ASP B C 1
ATOM 3019 O O . ASP B 1 125 ? -14.359 -14.562 -5.043 1 90.81 125 ASP B O 1
ATOM 3023 N N . SER B 1 126 ? -13.5 -15.156 -6.984 1 90.44 126 SER B N 1
ATOM 3024 C CA . SER B 1 126 ? -14.367 -16.312 -7.156 1 90.44 126 SER B CA 1
ATOM 3025 C C . SER B 1 126 ? -13.727 -17.578 -6.578 1 90.44 126 SER B C 1
ATOM 3027 O O . SER B 1 126 ? -12.609 -17.938 -6.953 1 90.44 126 SER B O 1
ATOM 3029 N N . VAL B 1 127 ? -14.5 -18.266 -5.766 1 94.38 127 VAL B N 1
ATOM 3030 C CA . VAL B 1 127 ? -13.961 -19.438 -5.102 1 94.38 127 VAL B CA 1
ATOM 3031 C C . VAL B 1 127 ? -13.586 -20.5 -6.141 1 94.38 127 VAL B C 1
ATOM 3033 O O . VAL B 1 127 ? -12.492 -21.062 -6.086 1 94.38 127 VAL B O 1
ATOM 3036 N N . GLU B 1 128 ? -14.391 -20.688 -7.121 1 95.5 128 GLU B N 1
ATOM 3037 C CA . GLU B 1 128 ? -14.195 -21.75 -8.102 1 95.5 128 GLU B CA 1
ATOM 3038 C C . GLU B 1 128 ? -12.93 -21.531 -8.914 1 95.5 128 GLU B C 1
ATOM 3040 O O . GLU B 1 128 ? -12.086 -22.422 -9.016 1 95.5 128 GLU B O 1
ATOM 3045 N N . CYS B 1 129 ? -12.82 -20.375 -9.445 1 96.12 129 CYS B N 1
ATOM 3046 C CA . CYS B 1 129 ? -11.664 -20.047 -10.281 1 96.12 129 CYS B CA 1
ATOM 3047 C C . CYS B 1 129 ? -10.391 -19.984 -9.445 1 96.12 129 CYS B C 1
ATOM 3049 O O . CYS B 1 129 ? -9.328 -20.438 -9.883 1 96.12 129 CYS B O 1
ATOM 3051 N N . LYS B 1 130 ? -10.523 -19.422 -8.297 1 97.69 130 LYS B N 1
ATOM 3052 C CA . LYS B 1 130 ? -9.406 -19.328 -7.367 1 97.69 130 LYS B CA 1
ATOM 3053 C C . LYS B 1 130 ? -8.859 -20.703 -6.996 1 97.69 130 LYS B C 1
ATOM 3055 O O . LYS B 1 130 ? -7.656 -20.953 -7.109 1 97.69 130 LYS B O 1
ATOM 3060 N N . VAL B 1 131 ? -9.711 -21.594 -6.617 1 98.25 131 VAL B N 1
ATOM 3061 C CA . VAL B 1 131 ? -9.32 -22.938 -6.191 1 98.25 131 VAL B CA 1
ATOM 3062 C C . VAL B 1 131 ? -8.68 -23.672 -7.359 1 98.25 131 VAL B C 1
ATOM 3064 O O . VAL B 1 131 ? -7.668 -24.359 -7.188 1 98.25 131 VAL B O 1
ATOM 3067 N N . ALA B 1 132 ? -9.25 -23.562 -8.531 1 98.38 132 ALA B N 1
ATOM 3068 C CA . ALA B 1 132 ? -8.695 -24.219 -9.711 1 98.38 132 ALA B CA 1
ATOM 3069 C C . ALA B 1 132 ? -7.27 -23.766 -9.977 1 98.38 132 ALA B C 1
ATOM 3071 O O . ALA B 1 132 ? -6.383 -24.578 -10.25 1 98.38 132 ALA B O 1
ATOM 3072 N N . LEU B 1 133 ? -7.035 -22.484 -9.883 1 98.69 133 LEU B N 1
ATOM 3073 C CA . LEU B 1 133 ? -5.719 -21.922 -10.125 1 98.69 133 LEU B CA 1
ATOM 3074 C C . LEU B 1 133 ? -4.719 -22.375 -9.07 1 98.69 133 LEU B C 1
ATOM 3076 O O . LEU B 1 133 ? -3.619 -22.828 -9.398 1 98.69 133 LEU B O 1
ATOM 3080 N N . LEU B 1 134 ? -5.109 -22.234 -7.805 1 98.75 134 LEU B N 1
ATOM 3081 C CA . LEU B 1 134 ? -4.223 -22.594 -6.703 1 98.75 134 LEU B CA 1
ATOM 3082 C C . LEU B 1 134 ? -3.857 -24.078 -6.75 1 98.75 134 LEU B C 1
ATOM 3084 O O . LEU B 1 134 ? -2.686 -24.438 -6.621 1 98.75 134 LEU B O 1
ATOM 3088 N N . ALA B 1 135 ? -4.859 -24.906 -6.98 1 98.69 135 ALA B N 1
ATOM 3089 C CA . ALA B 1 135 ? -4.625 -26.344 -7.039 1 98.69 135 ALA B CA 1
ATOM 3090 C C . ALA B 1 135 ? -3.682 -26.703 -8.18 1 98.69 135 ALA B C 1
ATOM 3092 O O . ALA B 1 135 ? -2.73 -27.469 -7.996 1 98.69 135 ALA B O 1
ATOM 3093 N N . ALA B 1 136 ? -3.922 -26.172 -9.32 1 98.56 136 ALA B N 1
ATOM 3094 C CA . ALA B 1 136 ? -3.092 -26.453 -10.492 1 98.56 136 ALA B CA 1
ATOM 3095 C C . ALA B 1 136 ? -1.667 -25.953 -10.281 1 98.56 136 ALA B C 1
ATOM 3097 O O . ALA B 1 136 ? -0.703 -26.641 -10.641 1 98.56 136 ALA B O 1
ATOM 3098 N N . SER B 1 137 ? -1.545 -24.734 -9.758 1 98.69 137 SER B N 1
ATOM 3099 C CA . SER B 1 137 ? -0.233 -24.141 -9.492 1 98.69 137 SER B CA 1
ATOM 3100 C C . SER B 1 137 ? 0.603 -25.047 -8.594 1 98.69 137 SER B C 1
ATOM 3102 O O . SER B 1 137 ? 1.758 -25.344 -8.906 1 98.69 137 SER B O 1
ATOM 3104 N N . VAL B 1 138 ? 0.003 -25.484 -7.5 1 98.19 138 VAL B N 1
ATOM 3105 C CA . VAL B 1 138 ? 0.684 -26.359 -6.547 1 98.19 138 VAL B CA 1
ATOM 3106 C C . VAL B 1 138 ? 1.036 -27.688 -7.219 1 98.19 138 VAL B C 1
ATOM 3108 O O . VAL B 1 138 ? 2.146 -28.188 -7.059 1 98.19 138 VAL B O 1
ATOM 3111 N N . ARG B 1 139 ? 0.113 -28.234 -7.984 1 97.56 139 ARG B N 1
ATOM 3112 C CA . ARG B 1 139 ? 0.332 -29.5 -8.672 1 97.56 139 ARG B CA 1
ATOM 3113 C C . ARG B 1 139 ? 1.512 -29.406 -9.633 1 97.56 139 ARG B C 1
ATOM 3115 O O . ARG B 1 139 ? 2.279 -30.359 -9.773 1 97.56 139 ARG B O 1
ATOM 3122 N N . HIS B 1 140 ? 1.698 -28.297 -10.273 1 97.81 140 HIS B N 1
ATOM 3123 C CA . HIS B 1 140 ? 2.768 -28.109 -11.25 1 97.81 140 HIS B CA 1
ATOM 3124 C C . HIS B 1 140 ? 4.062 -27.672 -10.57 1 97.81 140 HIS B C 1
ATOM 3126 O O . HIS B 1 140 ? 5.055 -27.391 -11.242 1 97.81 140 HIS B O 1
ATOM 3132 N N . GLY B 1 141 ? 4.047 -27.516 -9.25 1 97.12 141 GLY B N 1
ATOM 3133 C CA . GLY B 1 141 ? 5.246 -27.219 -8.492 1 97.12 141 GLY B CA 1
ATOM 3134 C C . GLY B 1 141 ? 5.645 -25.75 -8.562 1 97.12 141 GLY B C 1
ATOM 3135 O O . GLY B 1 141 ? 6.812 -25.406 -8.359 1 97.12 141 GLY B O 1
ATOM 3136 N N . ILE B 1 142 ? 4.742 -24.875 -8.875 1 98.25 142 ILE B N 1
ATOM 3137 C CA . ILE B 1 142 ? 5.023 -23.438 -8.977 1 98.25 142 ILE B CA 1
ATOM 3138 C C . ILE B 1 142 ? 4.789 -22.766 -7.617 1 98.25 142 ILE B C 1
ATOM 3140 O O . ILE B 1 142 ? 3.797 -23.062 -6.945 1 98.25 142 ILE B O 1
ATOM 3144 N N . GLN B 1 143 ? 5.734 -21.922 -7.148 1 98 143 GLN B N 1
ATOM 3145 C CA . GLN B 1 143 ? 5.527 -21.188 -5.914 1 98 143 GLN B CA 1
ATOM 3146 C C . GLN B 1 143 ? 4.289 -20.297 -6.008 1 98 143 GLN B C 1
ATOM 3148 O O . GLN B 1 143 ? 4.172 -19.484 -6.926 1 98 143 GLN B O 1
ATOM 3153 N N . THR B 1 144 ? 3.373 -20.453 -5.02 1 98.62 144 THR B N 1
ATOM 3154 C CA . THR B 1 144 ? 2.029 -19.906 -5.164 1 98.62 144 THR B CA 1
ATOM 3155 C C . THR B 1 144 ? 1.735 -18.891 -4.062 1 98.62 144 THR B C 1
ATOM 3157 O O . THR B 1 144 ? 1.947 -19.172 -2.881 1 98.62 144 THR B O 1
ATOM 3160 N N . PHE B 1 145 ? 1.259 -17.734 -4.469 1 98.81 145 PHE B N 1
ATOM 3161 C CA . PHE B 1 145 ? 0.825 -16.641 -3.59 1 98.81 145 PHE B CA 1
ATOM 3162 C C . PHE B 1 145 ? -0.628 -16.281 -3.863 1 98.81 145 PHE B C 1
ATOM 3164 O O . PHE B 1 145 ? -1.076 -16.312 -5.012 1 98.81 145 PHE B O 1
ATOM 3171 N N . SER B 1 146 ? -1.357 -15.891 -2.826 1 98.88 146 SER B N 1
ATOM 3172 C CA . SER B 1 146 ? -2.77 -15.586 -3.027 1 98.88 146 SER B CA 1
ATOM 3173 C C . SER B 1 146 ? -3.25 -14.516 -2.053 1 98.88 146 SER B C 1
ATOM 3175 O O . SER B 1 146 ? -2.734 -14.406 -0.938 1 98.88 146 SER B O 1
ATOM 3177 N N . SER B 1 147 ? -4.164 -13.711 -2.529 1 98.81 147 SER B N 1
ATOM 3178 C CA . SER B 1 147 ? -4.84 -12.758 -1.656 1 98.81 147 SER B CA 1
ATOM 3179 C C . SER B 1 147 ? -6.141 -13.336 -1.107 1 98.81 147 SER B C 1
ATOM 3181 O O . SER B 1 147 ? -6.969 -13.844 -1.866 1 98.81 147 SER B O 1
ATOM 3183 N N . CYS B 1 148 ? -6.289 -13.258 0.197 1 98 148 CYS B N 1
ATOM 3184 C CA . CYS B 1 148 ? -7.605 -13.516 0.773 1 98 148 CYS B CA 1
ATOM 3185 C C . CYS B 1 148 ? -8.5 -12.289 0.671 1 98 148 CYS B C 1
ATOM 3187 O O . CYS B 1 148 ? -8.297 -11.438 -0.201 1 98 148 CYS B O 1
ATOM 3189 N N . GLY B 1 149 ? -9.586 -12.258 1.402 1 95.88 149 GLY B N 1
ATOM 3190 C CA . GLY B 1 149 ? -10.547 -11.172 1.255 1 95.88 149 GLY B CA 1
ATOM 3191 C C . GLY B 1 149 ? -10.094 -9.883 1.917 1 95.88 149 GLY B C 1
ATOM 3192 O O . GLY B 1 149 ? -9.914 -9.836 3.137 1 95.88 149 GLY B O 1
ATOM 3193 N N . ALA B 1 150 ? -9.984 -8.828 1.128 1 96.38 150 ALA B N 1
ATOM 3194 C CA . ALA B 1 150 ? -9.617 -7.512 1.646 1 96.38 150 ALA B CA 1
ATOM 3195 C C . ALA B 1 150 ? -10.852 -6.688 1.981 1 96.38 150 ALA B C 1
ATOM 3197 O O . ALA B 1 150 ? -10.758 -5.676 2.684 1 96.38 150 ALA B O 1
ATOM 3198 N N . GLY B 1 151 ? -12 -7.035 1.436 1 95.25 151 GLY B N 1
ATOM 3199 C CA . GLY B 1 151 ? -13.234 -6.312 1.684 1 95.25 151 GLY B CA 1
ATOM 3200 C C . GLY B 1 151 ? -13.75 -6.473 3.104 1 95.25 151 GLY B C 1
ATOM 3201 O O . GLY B 1 151 ? -13.414 -7.445 3.783 1 95.25 151 GLY B O 1
ATOM 3202 N N . GLY B 1 152 ? -14.484 -5.535 3.525 1 95.5 152 GLY B N 1
ATOM 3203 C CA . GLY B 1 152 ? -15.133 -5.609 4.828 1 95.5 152 GLY B CA 1
ATOM 3204 C C . GLY B 1 152 ? -14.188 -5.324 5.977 1 95.5 152 GLY B C 1
ATOM 3205 O O . GLY B 1 152 ? -14.516 -5.57 7.141 1 95.5 152 GLY B O 1
ATOM 3206 N N . ARG B 1 153 ? -13.016 -4.824 5.648 1 96.38 153 ARG B N 1
ATOM 3207 C CA . ARG B 1 153 ? -11.984 -4.57 6.656 1 96.38 153 ARG B CA 1
ATOM 3208 C C . ARG B 1 153 ? -11.656 -3.086 6.738 1 96.38 153 ARG B C 1
ATOM 3210 O O . ARG B 1 153 ? -11.734 -2.371 5.734 1 96.38 153 ARG B O 1
ATOM 3217 N N . LEU B 1 154 ? -11.234 -2.66 7.934 1 96.25 154 LEU B N 1
ATOM 3218 C CA . LEU B 1 154 ? -10.922 -1.247 8.117 1 96.25 154 LEU B CA 1
ATOM 3219 C C . LEU B 1 154 ? -9.523 -1.068 8.703 1 96.25 154 LEU B C 1
ATOM 3221 O O . LEU B 1 154 ? -8.836 -0.099 8.391 1 96.25 154 LEU B O 1
ATOM 3225 N N . ASP B 1 155 ? -9.117 -1.992 9.555 1 96.44 155 ASP B N 1
ATOM 3226 C CA . ASP B 1 155 ? -7.902 -1.821 10.344 1 96.44 155 ASP B CA 1
ATOM 3227 C C . ASP B 1 155 ? -6.719 -2.535 9.695 1 96.44 155 ASP B C 1
ATOM 3229 O O . ASP B 1 155 ? -6.645 -3.766 9.711 1 96.44 155 ASP B O 1
ATOM 3233 N N . PRO B 1 156 ? -5.773 -1.803 9.203 1 97.88 156 PRO B N 1
ATOM 3234 C CA . PRO B 1 156 ? -4.652 -2.428 8.492 1 97.88 156 PRO B CA 1
ATOM 3235 C C . PRO B 1 156 ? -3.732 -3.213 9.422 1 97.88 156 PRO B C 1
ATOM 3237 O O . PRO B 1 156 ? -2.912 -4.008 8.961 1 97.88 156 PRO B O 1
ATOM 3240 N N . SER B 1 157 ? -3.814 -2.996 10.758 1 94.94 157 SER B N 1
ATOM 3241 C CA . SER B 1 157 ? -2.904 -3.633 11.703 1 94.94 157 SER B CA 1
ATOM 3242 C C . SER B 1 157 ? -3.176 -5.129 11.812 1 94.94 157 SER B C 1
ATOM 3244 O O . SER B 1 157 ? -2.348 -5.883 12.328 1 94.94 157 SER B O 1
ATOM 3246 N N . PHE B 1 158 ? -4.293 -5.586 11.258 1 97.12 158 PHE B N 1
ATOM 3247 C CA . PHE B 1 158 ? -4.664 -6.992 11.344 1 97.12 158 PHE B CA 1
ATOM 3248 C C . PHE B 1 158 ? -4.203 -7.75 10.109 1 97.12 158 PHE B C 1
ATOM 3250 O O . PHE B 1 158 ? -4.375 -8.969 10.023 1 97.12 158 PHE B O 1
ATOM 3257 N N . VAL B 1 159 ? -3.611 -7.059 9.164 1 98.38 159 VAL B N 1
ATOM 3258 C CA . VAL B 1 159 ? -3.217 -7.68 7.902 1 98.38 159 VAL B CA 1
ATOM 3259 C C . VAL B 1 159 ? -1.818 -8.281 8.039 1 98.38 159 VAL B C 1
ATOM 3261 O O . VAL B 1 159 ? -0.924 -7.66 8.617 1 98.38 159 VAL B O 1
ATOM 3264 N N . SER B 1 160 ? -1.635 -9.469 7.531 1 96.38 160 SER B N 1
ATOM 3265 C CA . SER B 1 160 ? -0.335 -10.125 7.598 1 96.38 160 SER B CA 1
ATOM 3266 C C . SER B 1 160 ? -0.165 -11.133 6.465 1 96.38 160 SER B C 1
ATOM 3268 O O . SER B 1 160 ? -1.115 -11.422 5.734 1 96.38 160 SER B O 1
ATOM 3270 N N . ILE B 1 161 ? 1.029 -11.578 6.312 1 97.06 161 ILE B N 1
ATOM 3271 C CA . ILE B 1 161 ? 1.371 -12.672 5.41 1 97.06 161 ILE B CA 1
ATOM 3272 C C . ILE B 1 161 ? 1.454 -13.984 6.188 1 97.06 161 ILE B C 1
ATOM 3274 O O . ILE B 1 161 ? 2 -14.016 7.293 1 97.06 161 ILE B O 1
ATOM 3278 N N . GLY B 1 162 ? 0.889 -15.016 5.656 1 96.12 162 GLY B N 1
ATOM 3279 C CA . GLY B 1 162 ? 0.944 -16.312 6.301 1 96.12 162 GLY B CA 1
ATOM 3280 C C . GLY B 1 162 ? 0.474 -17.453 5.406 1 96.12 162 GLY B C 1
ATOM 3281 O O . GLY B 1 162 ? 0.276 -17.25 4.207 1 96.12 162 GLY B O 1
ATOM 3282 N N . ASP B 1 163 ? 0.367 -18.594 6.004 1 97.19 163 ASP B N 1
ATOM 3283 C CA . ASP B 1 163 ? -0.115 -19.766 5.277 1 97.19 163 ASP B CA 1
ATOM 3284 C C . ASP B 1 163 ? -1.634 -19.734 5.125 1 97.19 163 ASP B C 1
ATOM 3286 O O . ASP B 1 163 ? -2.348 -19.375 6.062 1 97.19 163 ASP B O 1
ATOM 3290 N N . LEU B 1 164 ? -2.096 -20.141 4 1 97.94 164 LEU B N 1
ATOM 3291 C CA . LEU B 1 164 ? -3.529 -20.141 3.732 1 97.94 164 LEU B CA 1
ATOM 3292 C C . LEU B 1 164 ? -4.285 -20.891 4.828 1 97.94 164 LEU B C 1
ATOM 3294 O O . LEU B 1 164 ? -5.355 -20.453 5.258 1 97.94 164 LEU B O 1
ATOM 3298 N N . PHE B 1 165 ? -3.746 -21.906 5.344 1 96.5 165 PHE B N 1
ATOM 3299 C CA . PHE B 1 165 ? -4.477 -22.797 6.238 1 96.5 165 PHE B CA 1
ATOM 3300 C C . PHE B 1 165 ? -4.418 -22.281 7.672 1 96.5 165 PHE B C 1
ATOM 3302 O O . PHE B 1 165 ? -5.027 -22.875 8.57 1 96.5 165 PHE B O 1
ATOM 3309 N N . GLU B 1 166 ? -3.803 -21.156 7.887 1 94.62 166 GLU B N 1
ATOM 3310 C CA . GLU B 1 166 ? -3.783 -20.516 9.203 1 94.62 166 GLU B CA 1
ATOM 3311 C C . GLU B 1 166 ? -4.727 -19.312 9.258 1 94.62 166 GLU B C 1
ATOM 3313 O O . GLU B 1 166 ? -4.848 -18.656 10.289 1 94.62 166 GLU B O 1
ATOM 3318 N N . THR B 1 167 ? -5.324 -19.031 8.164 1 96.44 167 THR B N 1
ATOM 3319 C CA . THR B 1 167 ? -6.172 -17.859 8.07 1 96.44 167 THR B CA 1
ATOM 3320 C C . THR B 1 167 ? -7.414 -18.016 8.945 1 96.44 167 THR B C 1
ATOM 3322 O O . THR B 1 167 ? -7.859 -19.125 9.211 1 96.44 167 THR B O 1
ATOM 3325 N N . GLU B 1 168 ? -7.918 -16.922 9.367 1 94.81 168 GLU B N 1
ATOM 3326 C CA . GLU B 1 168 ? -9.133 -16.859 10.172 1 94.81 168 GLU B CA 1
ATOM 3327 C C . GLU B 1 168 ? -10 -15.664 9.773 1 94.81 168 GLU B C 1
ATOM 3329 O O . GLU B 1 168 ? -9.516 -14.742 9.117 1 94.81 168 GLU B O 1
ATOM 3334 N N . ASN B 1 169 ? -11.266 -15.758 10.031 1 95.06 169 ASN B N 1
ATOM 3335 C CA . ASN B 1 169 ? -12.227 -14.672 9.883 1 95.06 169 ASN B CA 1
ATOM 3336 C C . ASN B 1 169 ? -12.344 -14.227 8.43 1 95.06 169 ASN B C 1
ATOM 3338 O O . ASN B 1 169 ? -12.484 -13.031 8.148 1 95.06 169 ASN B O 1
ATOM 3342 N N . ASP B 1 170 ? -12.148 -15.117 7.535 1 95.25 170 ASP B N 1
ATOM 3343 C CA . ASP B 1 170 ? -12.242 -14.859 6.102 1 95.25 170 ASP B CA 1
ATOM 3344 C C . ASP B 1 170 ? -13.039 -15.953 5.395 1 95.25 170 ASP B C 1
ATOM 3346 O O . ASP B 1 170 ? -12.539 -17.062 5.203 1 95.25 170 ASP B O 1
ATOM 3350 N N . ALA B 1 171 ? -14.211 -15.633 4.973 1 93.31 171 ALA B N 1
ATOM 3351 C CA . ALA B 1 171 ? -15.109 -16.609 4.367 1 93.31 171 ALA B CA 1
ATOM 3352 C C . ALA B 1 171 ? -14.539 -17.141 3.051 1 93.31 171 ALA B C 1
ATOM 3354 O O . ALA B 1 171 ? -14.664 -18.328 2.748 1 93.31 171 ALA B O 1
ATOM 3355 N N . LEU B 1 172 ? -13.945 -16.281 2.307 1 94.75 172 LEU B N 1
ATOM 3356 C CA . LEU B 1 172 ? -13.32 -16.703 1.053 1 94.75 172 LEU B CA 1
ATOM 3357 C C . LEU B 1 172 ? -12.211 -17.719 1.303 1 94.75 172 LEU B C 1
ATOM 3359 O O . LEU B 1 172 ? -12.172 -18.766 0.659 1 94.75 172 LEU B O 1
ATOM 3363 N N . ALA B 1 173 ? -11.352 -17.375 2.225 1 97.06 173 ALA B N 1
ATOM 3364 C CA . ALA B 1 173 ? -10.242 -18.266 2.562 1 97.06 173 ALA B CA 1
ATOM 3365 C C . ALA B 1 173 ? -10.758 -19.609 3.092 1 97.06 173 ALA B C 1
ATOM 3367 O O . ALA B 1 173 ? -10.219 -20.656 2.758 1 97.06 173 ALA B O 1
ATOM 3368 N N . ARG B 1 174 ? -11.766 -19.516 3.906 1 97.19 174 ARG B N 1
ATOM 3369 C CA . ARG B 1 174 ? -12.344 -20.719 4.473 1 97.19 174 ARG B CA 1
ATOM 3370 C C . ARG B 1 174 ? -12.852 -21.656 3.377 1 97.19 174 ARG B C 1
ATOM 3372 O O . ARG B 1 174 ? -12.562 -22.844 3.389 1 97.19 174 ARG B O 1
ATOM 3379 N N . ARG B 1 175 ? -13.562 -21.109 2.5 1 97.62 175 ARG B N 1
ATOM 3380 C CA . ARG B 1 175 ? -14.102 -21.906 1.403 1 97.62 175 ARG B CA 1
ATOM 3381 C C . ARG B 1 175 ? -12.984 -22.484 0.542 1 97.62 175 ARG B C 1
ATOM 3383 O O . ARG B 1 175 ? -13.062 -23.641 0.113 1 97.62 175 ARG B O 1
ATOM 3390 N N . CYS B 1 176 ? -11.984 -21.703 0.302 1 98.12 176 CYS B N 1
ATOM 3391 C CA . CYS B 1 176 ? -10.852 -22.172 -0.499 1 98.12 176 CYS B CA 1
ATOM 3392 C C . CYS B 1 176 ? -10.117 -23.312 0.199 1 98.12 176 CYS B C 1
ATOM 3394 O O . CYS B 1 176 ? -9.758 -24.297 -0.436 1 98.12 176 CYS B O 1
ATOM 3396 N N . ARG B 1 177 ? -9.891 -23.141 1.497 1 98.06 177 ARG B N 1
ATOM 3397 C CA . ARG B 1 177 ? -9.219 -24.203 2.254 1 98.06 177 ARG B CA 1
ATOM 3398 C C . ARG B 1 177 ? -9.984 -25.516 2.17 1 98.06 177 ARG B C 1
ATOM 3400 O O . ARG B 1 177 ? -9.398 -26.562 1.938 1 98.06 177 ARG B O 1
ATOM 3407 N N . ASN B 1 178 ? -11.289 -25.406 2.334 1 98.06 178 ASN B N 1
ATOM 3408 C CA . ASN B 1 178 ? -12.125 -26.594 2.275 1 98.06 178 ASN B CA 1
ATOM 3409 C C . ASN B 1 178 ? -12.039 -27.281 0.914 1 98.06 178 ASN B C 1
ATOM 3411 O O . ASN B 1 178 ? -11.883 -28.5 0.835 1 98.06 178 ASN B O 1
ATOM 3415 N N . GLU B 1 179 ? -12.109 -26.562 -0.088 1 98.25 179 GLU B N 1
ATOM 3416 C CA . GLU B 1 179 ? -12.055 -27.125 -1.437 1 98.25 179 GLU B CA 1
ATOM 3417 C C . GLU B 1 179 ? -10.672 -27.672 -1.757 1 98.25 179 GLU B C 1
ATOM 3419 O O . GLU B 1 179 ? -10.547 -28.719 -2.395 1 98.25 179 GLU B O 1
ATOM 3424 N N . LEU B 1 180 ? -9.664 -26.969 -1.315 1 98.44 180 LEU B N 1
ATOM 3425 C CA . LEU B 1 180 ? -8.297 -27.375 -1.619 1 98.44 180 LEU B CA 1
ATOM 3426 C C . LEU B 1 180 ? -7.949 -28.688 -0.914 1 98.44 180 LEU B C 1
ATOM 3428 O O . LEU B 1 180 ? -7.184 -29.5 -1.443 1 98.44 180 LEU B O 1
ATOM 3432 N N . ARG B 1 181 ? -8.492 -28.891 0.225 1 97.62 181 ARG B N 1
ATOM 3433 C CA . ARG B 1 181 ? -8.289 -30.156 0.923 1 97.62 181 ARG B CA 1
ATOM 3434 C C . ARG B 1 181 ? -8.781 -31.328 0.083 1 97.62 181 ARG B C 1
ATOM 3436 O O . ARG B 1 181 ? -8.172 -32.406 0.081 1 97.62 181 ARG B O 1
ATOM 3443 N N . LYS B 1 182 ? -9.859 -31.109 -0.608 1 97.38 182 LYS B N 1
ATOM 3444 C CA . LYS B 1 182 ? -10.398 -32.156 -1.477 1 97.38 182 LYS B CA 1
ATOM 3445 C C . LYS B 1 182 ? -9.445 -32.469 -2.625 1 97.38 182 LYS B C 1
ATOM 3447 O O . LYS B 1 182 ? -9.492 -33.531 -3.201 1 97.38 182 LYS B O 1
ATOM 3452 N N . HIS B 1 183 ? -8.609 -31.531 -2.91 1 96.62 183 HIS B N 1
ATOM 3453 C CA . HIS B 1 183 ? -7.613 -31.703 -3.965 1 96.62 183 HIS B CA 1
ATOM 3454 C C . HIS B 1 183 ? -6.301 -32.219 -3.398 1 96.62 183 HIS B C 1
ATOM 3456 O O . HIS B 1 183 ? -5.293 -32.281 -4.109 1 96.62 183 HIS B O 1
ATOM 3462 N N . GLY B 1 184 ? -6.281 -32.469 -2.057 1 96.94 184 GLY B N 1
ATOM 3463 C CA . GLY B 1 184 ? -5.098 -33.031 -1.416 1 96.94 184 GLY B CA 1
ATOM 3464 C C . GLY B 1 184 ? -4.066 -31.969 -1.067 1 96.94 184 GLY B C 1
ATOM 3465 O O . GLY B 1 184 ? -2.887 -32.281 -0.888 1 96.94 184 GLY B O 1
ATOM 3466 N N . ILE B 1 185 ? -4.473 -30.766 -1.054 1 97.62 185 ILE B N 1
ATOM 3467 C CA . ILE B 1 185 ? -3.553 -29.672 -0.753 1 97.62 185 ILE B CA 1
ATOM 3468 C C . ILE B 1 185 ? -3.744 -29.219 0.692 1 97.62 185 ILE B C 1
ATOM 3470 O O . ILE B 1 185 ? -4.867 -28.922 1.111 1 97.62 185 ILE B O 1
ATOM 3474 N N . GLY B 1 186 ? -2.551 -29.203 1.422 1 95.31 186 GLY B N 1
ATOM 3475 C CA . GLY B 1 186 ? -2.574 -28.797 2.82 1 95.31 186 GLY B CA 1
ATOM 3476 C C . GLY B 1 186 ? -1.641 -27.641 3.125 1 95.31 186 GLY B C 1
ATOM 3477 O O . GLY B 1 186 ? -1.237 -26.922 2.221 1 95.31 186 GLY B O 1
ATOM 3478 N N . PRO B 1 187 ? -1.365 -27.469 4.395 1 95.5 187 PRO B N 1
ATOM 3479 C CA . PRO B 1 187 ? -0.508 -26.359 4.809 1 95.5 187 PRO B CA 1
ATOM 3480 C C . PRO B 1 187 ? 0.875 -26.406 4.164 1 95.5 187 PRO B C 1
ATOM 3482 O O . PRO B 1 187 ? 1.357 -27.484 3.809 1 95.5 187 PRO B O 1
ATOM 3485 N N . GLY B 1 188 ? 1.418 -25.188 3.941 1 94.88 188 GLY B N 1
ATOM 3486 C CA . GLY B 1 188 ? 2.814 -25.094 3.547 1 94.88 188 GLY B CA 1
ATOM 3487 C C . GLY B 1 188 ? 3.004 -24.906 2.053 1 94.88 188 GLY B C 1
ATOM 3488 O O . GLY B 1 188 ? 4.133 -24.797 1.575 1 94.88 188 GLY B O 1
ATOM 3489 N N . LYS B 1 189 ? 1.91 -24.781 1.327 1 95.75 189 LYS B N 1
ATOM 3490 C CA . LYS B 1 189 ? 2.027 -24.766 -0.128 1 95.75 189 LYS B CA 1
ATOM 3491 C C . LYS B 1 189 ? 1.68 -23.375 -0.683 1 95.75 189 LYS B C 1
ATOM 3493 O O . LYS B 1 189 ? 2.158 -23 -1.753 1 95.75 189 LYS B O 1
ATOM 3498 N N . ILE B 1 190 ? 0.831 -22.688 0.017 1 98.06 190 ILE B N 1
ATOM 3499 C CA . ILE B 1 190 ? 0.302 -21.422 -0.495 1 98.06 190 ILE B CA 1
ATOM 3500 C C . ILE B 1 190 ? 0.485 -20.328 0.549 1 98.06 190 ILE B C 1
ATOM 3502 O O . ILE B 1 190 ? -0.023 -20.438 1.668 1 98.06 190 ILE B O 1
ATOM 3506 N N . LEU B 1 191 ? 1.235 -19.312 0.207 1 97.88 191 LEU B N 1
ATOM 3507 C CA . LEU B 1 191 ? 1.391 -18.125 1.048 1 97.88 191 LEU B CA 1
ATOM 3508 C C . LEU B 1 191 ? 0.338 -17.078 0.708 1 97.88 191 LEU B C 1
ATOM 3510 O O . LEU B 1 191 ? 0.095 -16.797 -0.467 1 97.88 191 LEU B O 1
ATOM 3514 N N . VAL B 1 192 ? -0.275 -16.516 1.747 1 98.62 192 VAL B N 1
ATOM 3515 C CA . VAL B 1 192 ? -1.386 -15.609 1.478 1 98.62 192 VAL B CA 1
ATOM 3516 C C . VAL B 1 192 ? -1.209 -14.32 2.281 1 98.62 192 VAL B C 1
ATOM 3518 O O . VAL B 1 192 ? -0.434 -14.281 3.24 1 98.62 192 VAL B O 1
ATOM 3521 N N . VAL B 1 193 ? -1.808 -13.305 1.832 1 98.69 193 VAL B N 1
ATOM 3522 C CA . VAL B 1 193 ? -2.088 -12.109 2.621 1 98.69 193 VAL B CA 1
ATOM 3523 C C . VAL B 1 193 ? -3.529 -12.148 3.123 1 98.69 193 VAL B C 1
ATOM 3525 O O . VAL B 1 193 ? -4.457 -12.391 2.348 1 98.69 193 VAL B O 1
ATOM 3528 N N . TYR B 1 194 ? -3.738 -11.961 4.387 1 98.12 194 TYR B N 1
ATOM 3529 C CA . TYR B 1 194 ? -5.062 -12.023 4.992 1 98.12 194 TYR B CA 1
ATOM 3530 C C . TYR B 1 194 ? -5.164 -11.078 6.184 1 98.12 194 TYR B C 1
ATOM 3532 O O . TYR B 1 194 ? -4.152 -10.547 6.648 1 98.12 194 TYR B O 1
ATOM 3540 N N . SER B 1 195 ? -6.383 -10.797 6.551 1 98.19 195 SER B N 1
ATOM 3541 C CA . SER B 1 195 ? -6.652 -10 7.746 1 98.19 195 SER B CA 1
ATOM 3542 C C . SER B 1 195 ? -7.352 -10.836 8.812 1 98.19 195 SER B C 1
ATOM 3544 O O . SER B 1 195 ? -8.273 -11.594 8.516 1 98.19 195 SER B O 1
ATOM 3546 N N . LYS B 1 196 ? -6.953 -10.633 10.047 1 96.88 196 LYS B N 1
ATOM 3547 C CA . LYS B 1 196 ? -7.605 -11.312 11.156 1 96.88 196 LYS B CA 1
ATOM 3548 C C . LYS B 1 196 ? -8.82 -10.531 11.648 1 96.88 196 LYS B C 1
ATOM 3550 O O . LYS B 1 196 ? -9.547 -10.992 12.523 1 96.88 196 LYS B O 1
ATOM 3555 N N . GLU B 1 197 ? -9 -9.344 11.086 1 96.5 197 GLU B N 1
ATOM 3556 C CA . GLU B 1 197 ? -10.18 -8.555 11.43 1 96.5 197 GLU B CA 1
ATOM 3557 C C . GLU B 1 197 ? -11.461 -9.273 11.031 1 96.5 197 GLU B C 1
ATOM 3559 O O . GLU B 1 197 ? -11.555 -9.82 9.922 1 96.5 197 GLU B O 1
ATOM 3564 N N . LYS B 1 198 ? -12.461 -9.305 11.961 1 92.94 198 LYS B N 1
ATOM 3565 C CA . LYS B 1 198 ? -13.766 -9.82 11.562 1 92.94 198 LYS B CA 1
ATOM 3566 C C . LYS B 1 198 ? -14.422 -8.914 10.523 1 92.94 198 LYS B C 1
ATOM 3568 O O . LYS B 1 198 ? -14.57 -7.711 10.742 1 92.94 198 LYS B O 1
ATOM 3573 N N . ALA B 1 199 ? -14.758 -9.492 9.461 1 88.38 199 ALA B N 1
ATOM 3574 C CA . ALA B 1 199 ? -15.305 -8.719 8.352 1 88.38 199 ALA B CA 1
ATOM 3575 C C . ALA B 1 199 ? -16.672 -8.148 8.711 1 88.38 199 ALA B C 1
ATOM 3577 O O . ALA B 1 199 ? -17.5 -8.828 9.336 1 88.38 199 ALA B O 1
ATOM 3578 N N . ARG B 1 200 ? -16.812 -6.938 8.352 1 85 200 ARG B N 1
ATOM 3579 C CA . ARG B 1 200 ? -18.156 -6.348 8.445 1 85 200 ARG B CA 1
ATOM 3580 C C . ARG B 1 200 ? -19.078 -6.914 7.387 1 85 200 ARG B C 1
ATOM 3582 O O . ARG B 1 200 ? -18.656 -7.23 6.277 1 85 200 ARG B O 1
ATOM 3589 N N . GLN B 1 201 ? -20.281 -7.012 7.707 1 75.69 201 GLN B N 1
ATOM 3590 C CA . GLN B 1 201 ? -21.266 -7.684 6.855 1 75.69 201 GLN B CA 1
ATOM 3591 C C . GLN B 1 201 ? -21.516 -6.891 5.574 1 75.69 201 GLN B C 1
ATOM 3593 O O . GLN B 1 201 ? -21.609 -5.66 5.609 1 75.69 201 GLN B O 1
ATOM 3598 N N . PRO B 1 202 ? -21.547 -7.637 4.539 1 71.25 202 PRO B N 1
ATOM 3599 C CA . PRO B 1 202 ? -21.875 -6.992 3.268 1 71.25 202 PRO B CA 1
ATOM 3600 C C . PRO B 1 202 ? -23.328 -6.527 3.203 1 71.25 202 PRO B C 1
ATOM 3602 O O . PRO B 1 202 ? -24.125 -6.859 4.082 1 71.25 202 PRO B O 1
ATOM 3605 N N . LEU B 1 203 ? -23.562 -5.582 2.379 1 66 203 LEU B N 1
ATOM 3606 C CA . LEU B 1 203 ? -24.953 -5.23 2.123 1 66 203 LEU B CA 1
ATOM 3607 C C . LEU B 1 203 ? -25.719 -6.422 1.562 1 66 203 LEU B C 1
ATOM 3609 O O . LEU B 1 203 ? -25.141 -7.289 0.908 1 66 203 LEU B O 1
ATOM 3613 N N . GLU B 1 204 ? -26.891 -6.582 2.014 1 59 204 GLU B N 1
ATOM 3614 C CA . GLU B 1 204 ? -27.766 -7.613 1.464 1 59 204 GLU B CA 1
ATOM 3615 C C . GLU B 1 204 ? -27.734 -7.598 -0.062 1 59 204 GLU B C 1
ATOM 3617 O O . GLU B 1 204 ? -27.594 -6.535 -0.674 1 59 204 GLU B O 1
ATOM 3622 N N . PRO B 1 205 ? -27.516 -8.758 -0.697 1 54.88 205 PRO B N 1
ATOM 3623 C CA . PRO B 1 205 ? -27.469 -8.867 -2.156 1 54.88 205 PRO B CA 1
ATOM 3624 C C . PRO B 1 205 ? -28.484 -7.98 -2.855 1 54.88 205 PRO B C 1
ATOM 3626 O O . PRO B 1 205 ? -29.641 -7.898 -2.42 1 54.88 205 PRO B O 1
ATOM 3629 N N . GLN B 1 206 ? -28.156 -6.887 -3.283 1 50.31 206 GLN B N 1
ATOM 3630 C CA . GLN B 1 206 ? -29.141 -6.195 -4.113 1 50.31 206 GLN B CA 1
ATOM 3631 C C . GLN B 1 206 ? -29.078 -6.695 -5.555 1 50.31 206 GLN B C 1
ATOM 3633 O O . GLN B 1 206 ? -28.031 -7.121 -6.031 1 50.31 206 GLN B O 1
ATOM 3638 N N . ARG B 1 207 ? -30.219 -6.98 -6.102 1 43.94 207 ARG B N 1
ATOM 3639 C CA . ARG B 1 207 ? -30.359 -7.426 -7.484 1 43.94 207 ARG B CA 1
ATOM 3640 C C . ARG B 1 207 ? -29.5 -6.582 -8.422 1 43.94 207 ARG B C 1
ATOM 3642 O O . ARG B 1 207 ? -29.531 -5.352 -8.367 1 43.94 207 ARG B O 1
ATOM 3649 N N . GLN B 1 208 ? -28.344 -7.102 -8.781 1 42.34 208 GLN B N 1
ATOM 3650 C CA . GLN B 1 208 ? -27.594 -6.332 -9.766 1 42.34 208 GLN B CA 1
ATOM 3651 C C . GLN B 1 208 ? -28.391 -6.137 -11.047 1 42.34 208 GLN B C 1
ATOM 3653 O O . GLN B 1 208 ? -29.219 -6.98 -11.398 1 42.34 208 GLN B O 1
ATOM 3658 N N . GLU B 1 209 ? -28.547 -4.926 -11.383 1 39.19 209 GLU B N 1
ATOM 3659 C CA . GLU B 1 209 ? -29.328 -4.668 -12.586 1 39.19 209 GLU B CA 1
ATOM 3660 C C . GLU B 1 209 ? -28.953 -5.621 -13.719 1 39.19 209 GLU B C 1
ATOM 3662 O O . GLU B 1 209 ? -29.781 -5.941 -14.578 1 39.19 209 GLU B O 1
ATOM 3667 N N . SER B 1 210 ? -27.656 -5.691 -13.992 1 38.78 210 SER B N 1
ATOM 3668 C CA . SER B 1 210 ? -27.312 -6.254 -15.297 1 38.78 210 SER B CA 1
ATOM 3669 C C . SER B 1 210 ? -27.375 -7.777 -15.273 1 38.78 210 SER B C 1
ATOM 3671 O O . SER B 1 210 ? -26.859 -8.438 -16.172 1 38.78 210 SER B O 1
ATOM 3673 N N . GLY B 1 211 ? -28.281 -8.461 -14.5 1 39.03 211 GLY B N 1
ATOM 3674 C CA . GLY B 1 211 ? -28.578 -9.883 -14.656 1 39.03 211 GLY B CA 1
ATOM 3675 C C . GLY B 1 211 ? -27.625 -10.773 -13.883 1 39.03 211 GLY B C 1
ATOM 3676 O O . GLY B 1 211 ? -27.656 -12 -14.031 1 39.03 211 GLY B O 1
ATOM 3677 N N . GLY B 1 212 ? -26.5 -10.312 -13.469 1 39.28 212 GLY B N 1
ATOM 3678 C CA . GLY B 1 212 ? -25.594 -11.266 -12.852 1 39.28 212 GLY B CA 1
ATOM 3679 C C . GLY B 1 212 ? -26.031 -11.695 -11.461 1 39.28 212 GLY B C 1
ATOM 3680 O O . GLY B 1 212 ? -26.984 -11.156 -10.922 1 39.28 212 GLY B O 1
ATOM 3681 N N . ARG B 1 213 ? -25.719 -12.945 -10.961 1 41.28 213 ARG B N 1
ATOM 3682 C CA . ARG B 1 213 ? -26.031 -13.484 -9.641 1 41.28 213 ARG B CA 1
ATOM 3683 C C . ARG B 1 213 ? -25.922 -12.398 -8.57 1 41.28 213 ARG B C 1
ATOM 3685 O O . ARG B 1 213 ? -25.109 -11.477 -8.695 1 41.28 213 ARG B O 1
ATOM 3692 N N . ASP B 1 214 ? -26.891 -12.383 -7.746 1 43.81 214 ASP B N 1
ATOM 3693 C CA . ASP B 1 214 ? -26.938 -11.523 -6.57 1 43.81 214 ASP B CA 1
ATOM 3694 C C . ASP B 1 214 ? -25.641 -11.625 -5.773 1 43.81 214 ASP B C 1
ATOM 3696 O O . ASP B 1 214 ? -25.203 -12.719 -5.422 1 43.81 214 ASP B O 1
ATOM 3700 N N . ARG B 1 215 ? -24.75 -11.117 -6.164 1 51.66 215 ARG B N 1
ATOM 3701 C CA . ARG B 1 215 ? -23.562 -11.211 -5.34 1 51.66 215 ARG B CA 1
ATOM 3702 C C . ARG B 1 215 ? -23.547 -10.125 -4.266 1 51.66 215 ARG B C 1
ATOM 3704 O O . ARG B 1 215 ? -24.031 -9.008 -4.496 1 51.66 215 ARG B O 1
ATOM 3711 N N . SER B 1 216 ? -23.438 -10.57 -3.07 1 62.78 216 SER B N 1
ATOM 3712 C CA . SER B 1 216 ? -23.219 -9.617 -1.984 1 62.78 216 SER B CA 1
ATOM 3713 C C . SER B 1 216 ? -22.031 -8.703 -2.277 1 62.78 216 SER B C 1
ATOM 3715 O O . SER B 1 216 ? -21.031 -9.141 -2.857 1 62.78 216 SER B O 1
ATOM 3717 N N . ILE B 1 217 ? -22.297 -7.488 -2.34 1 80.44 217 ILE B N 1
ATOM 3718 C CA . ILE B 1 217 ? -21.297 -6.473 -2.621 1 80.44 217 ILE B CA 1
ATOM 3719 C C . ILE B 1 217 ? -20.609 -6.051 -1.321 1 80.44 217 ILE B C 1
ATOM 3721 O O . ILE B 1 217 ? -21.25 -5.488 -0.431 1 80.44 217 ILE B O 1
ATOM 3725 N N . ASN B 1 218 ? -19.312 -6.469 -1.207 1 87.56 218 ASN B N 1
ATOM 3726 C CA . ASN B 1 218 ? -18.562 -6.094 -0.02 1 87.56 218 ASN B CA 1
ATOM 3727 C C . ASN B 1 218 ? -18.172 -4.617 -0.041 1 87.56 218 ASN B C 1
ATOM 3729 O O . ASN B 1 218 ? -17.875 -4.066 -1.099 1 87.56 218 ASN B O 1
ATOM 3733 N N . GLY B 1 219 ? -18.297 -4.008 1.142 1 94.44 219 GLY B N 1
ATOM 3734 C CA . GLY B 1 219 ? -17.688 -2.697 1.309 1 94.44 219 GLY B CA 1
ATOM 3735 C C . GLY B 1 219 ? -16.172 -2.744 1.373 1 94.44 219 GLY B C 1
ATOM 3736 O O . GLY B 1 219 ? -15.594 -3.746 1.801 1 94.44 219 GLY B O 1
ATOM 3737 N N . THR B 1 220 ? -15.602 -1.719 0.89 1 96.56 220 THR B N 1
ATOM 3738 C CA . THR B 1 220 ? -14.141 -1.636 0.91 1 96.56 220 THR B CA 1
ATOM 3739 C C . THR B 1 220 ? -13.688 -0.204 1.172 1 96.56 220 THR B C 1
ATOM 3741 O O . THR B 1 220 ? -14.438 0.746 0.932 1 96.56 220 THR B O 1
ATOM 3744 N N . ILE B 1 221 ? -12.562 -0.095 1.744 1 98 221 ILE B N 1
ATOM 3745 C CA . ILE B 1 221 ? -11.938 1.209 1.943 1 98 221 ILE B CA 1
ATOM 3746 C C . ILE B 1 221 ? -10.703 1.329 1.06 1 98 221 ILE B C 1
ATOM 3748 O O . ILE B 1 221 ? -10.07 0.324 0.724 1 98 221 ILE B O 1
ATOM 3752 N N . SER B 1 222 ? -10.336 2.469 0.732 1 98.75 222 SER B N 1
ATOM 3753 C CA . SER B 1 222 ? -9.406 2.809 -0.338 1 98.75 222 SER B CA 1
ATOM 3754 C C . SER B 1 222 ? -8.039 2.16 -0.111 1 98.75 222 SER B C 1
ATOM 3756 O O . SER B 1 222 ? -7.383 1.737 -1.063 1 98.75 222 SER B O 1
ATOM 3758 N N . TYR B 1 223 ? -7.543 2.029 1.114 1 98.88 223 TYR B N 1
ATOM 3759 C CA . TYR B 1 223 ? -6.16 1.642 1.377 1 98.88 223 TYR B CA 1
ATOM 3760 C C . TYR B 1 223 ? -6.047 0.135 1.572 1 98.88 223 TYR B C 1
ATOM 3762 O O . TYR B 1 223 ? -4.945 -0.42 1.536 1 98.88 223 TYR B O 1
ATOM 3770 N N . MET B 1 224 ? -7.098 -0.598 1.72 1 98.81 224 MET B N 1
ATOM 3771 C CA . MET B 1 224 ? -7.012 -1.98 2.182 1 98.81 224 MET B CA 1
ATOM 3772 C C . MET B 1 224 ? -6.641 -2.916 1.034 1 98.81 224 MET B C 1
ATOM 3774 O O . MET B 1 224 ? -5.656 -3.652 1.121 1 98.81 224 MET B O 1
ATOM 3778 N N . PRO B 1 225 ? -7.395 -2.869 -0.098 1 98.81 225 PRO B N 1
ATOM 3779 C CA . PRO B 1 225 ? -6.98 -3.764 -1.182 1 98.81 225 PRO B CA 1
ATOM 3780 C C . PRO B 1 225 ? -5.57 -3.469 -1.686 1 98.81 225 PRO B C 1
ATOM 3782 O O . PRO B 1 225 ? -4.766 -4.391 -1.853 1 98.81 225 PRO B O 1
ATOM 3785 N N . PRO B 1 226 ? -5.191 -2.178 -1.842 1 98.94 226 PRO B N 1
ATOM 3786 C CA . PRO B 1 226 ? -3.805 -1.902 -2.23 1 98.94 226 PRO B CA 1
ATOM 3787 C C . PRO B 1 226 ? -2.791 -2.418 -1.213 1 98.94 226 PRO B C 1
ATOM 3789 O O . PRO B 1 226 ? -1.716 -2.889 -1.591 1 98.94 226 PRO B O 1
ATOM 3792 N N . LEU B 1 227 ? -3.123 -2.307 0.052 1 98.94 227 LEU B N 1
ATOM 3793 C CA . LEU B 1 227 ? -2.248 -2.838 1.091 1 98.94 227 LEU B CA 1
ATOM 3794 C C . LEU B 1 227 ? -2.008 -4.328 0.891 1 98.94 227 LEU B C 1
ATOM 3796 O O . LEU B 1 227 ? -0.868 -4.793 0.956 1 98.94 227 LEU B O 1
ATOM 3800 N N . PHE B 1 228 ? -3.062 -5.078 0.629 1 98.88 228 PHE B N 1
ATOM 3801 C CA . PHE B 1 228 ? -2.938 -6.496 0.329 1 98.88 228 PHE B CA 1
ATOM 3802 C C . PHE B 1 228 ? -2.02 -6.719 -0.867 1 98.88 228 PHE B C 1
ATOM 3804 O O . PHE B 1 228 ? -1.168 -7.613 -0.844 1 98.88 228 PHE B O 1
ATOM 3811 N N . GLY B 1 229 ? -2.188 -5.887 -1.887 1 98.94 229 GLY B N 1
ATOM 3812 C CA . GLY B 1 229 ? -1.385 -6.004 -3.094 1 98.94 229 GLY B CA 1
ATOM 3813 C C . GLY B 1 229 ? 0.095 -5.773 -2.85 1 98.94 229 GLY B C 1
ATOM 3814 O O . GLY B 1 229 ? 0.938 -6.508 -3.369 1 98.94 229 GLY B O 1
ATOM 3815 N N . LEU B 1 230 ? 0.364 -4.77 -2.07 1 98.94 230 LEU B N 1
ATOM 3816 C CA . LEU B 1 230 ? 1.757 -4.457 -1.767 1 98.94 230 LEU B CA 1
ATOM 3817 C C . LEU B 1 230 ? 2.402 -5.578 -0.964 1 98.94 230 LEU B C 1
ATOM 3819 O O . LEU B 1 230 ? 3.555 -5.945 -1.214 1 98.94 230 LEU B O 1
ATOM 3823 N N . LEU B 1 231 ? 1.65 -6.117 -0.049 1 98.88 231 LEU B N 1
ATOM 3824 C CA . LEU B 1 231 ? 2.195 -7.195 0.768 1 98.88 231 LEU B CA 1
ATOM 3825 C C . LEU B 1 231 ? 2.404 -8.461 -0.064 1 98.88 231 LEU B C 1
ATOM 3827 O O . LEU B 1 231 ? 3.379 -9.188 0.137 1 98.88 231 LEU B O 1
ATOM 3831 N N . LEU B 1 232 ? 1.517 -8.734 -0.993 1 98.81 232 LEU B N 1
ATOM 3832 C CA . LEU B 1 232 ? 1.709 -9.859 -1.908 1 98.81 232 LEU B CA 1
ATOM 3833 C C . LEU B 1 232 ? 2.98 -9.68 -2.73 1 98.81 232 LEU B C 1
ATOM 3835 O O . LEU B 1 232 ? 3.771 -10.609 -2.873 1 98.81 232 LEU B O 1
ATOM 3839 N N . SER B 1 233 ? 3.16 -8.469 -3.27 1 98.94 233 SER B N 1
ATOM 3840 C CA . SER B 1 233 ? 4.359 -8.188 -4.051 1 98.94 233 SER B CA 1
ATOM 3841 C C . SER B 1 233 ? 5.621 -8.352 -3.205 1 98.94 233 SER B C 1
ATOM 3843 O O . SER B 1 233 ? 6.637 -8.852 -3.689 1 98.94 233 SER B O 1
ATOM 3845 N N . ALA B 1 234 ? 5.551 -7.953 -1.957 1 98.69 234 ALA B N 1
ATOM 3846 C CA . ALA B 1 234 ? 6.684 -8.102 -1.051 1 98.69 234 ALA B CA 1
ATOM 3847 C C . ALA B 1 234 ? 7.039 -9.57 -0.847 1 98.69 234 ALA B C 1
ATOM 3849 O O . ALA B 1 234 ? 8.211 -9.938 -0.853 1 98.69 234 ALA B O 1
ATOM 3850 N N . ALA B 1 235 ? 6.02 -10.383 -0.657 1 98.25 235 ALA B N 1
ATOM 3851 C CA . ALA B 1 235 ? 6.246 -11.812 -0.472 1 98.25 235 ALA B CA 1
ATOM 3852 C C . ALA B 1 235 ? 6.949 -12.422 -1.683 1 98.25 235 ALA B C 1
ATOM 3854 O O . ALA B 1 235 ? 7.891 -13.203 -1.534 1 98.25 235 ALA B O 1
ATOM 3855 N N . VAL B 1 236 ? 6.527 -12.047 -2.877 1 98.75 236 VAL B N 1
ATOM 3856 C CA . VAL B 1 236 ? 7.109 -12.555 -4.113 1 98.75 236 VAL B CA 1
ATOM 3857 C C . VAL B 1 236 ? 8.562 -12.086 -4.23 1 98.75 236 VAL B C 1
ATOM 3859 O O . VAL B 1 236 ? 9.461 -12.891 -4.48 1 98.75 236 VAL B O 1
ATOM 3862 N N . VAL B 1 237 ? 8.805 -10.828 -4.012 1 98.75 237 VAL B N 1
ATOM 3863 C CA . VAL B 1 237 ? 10.125 -10.234 -4.164 1 98.75 237 VAL B CA 1
ATOM 3864 C C . VAL B 1 237 ? 11.094 -10.852 -3.152 1 98.75 237 VAL B C 1
ATOM 3866 O O . VAL B 1 237 ? 12.219 -11.211 -3.502 1 98.75 237 VAL B O 1
ATOM 3869 N N . GLN B 1 238 ? 10.641 -10.969 -1.934 1 97.56 238 GLN B N 1
ATOM 3870 C CA . GLN B 1 238 ? 11.5 -11.539 -0.904 1 97.56 238 GLN B CA 1
ATOM 3871 C C . GLN B 1 238 ? 11.844 -12.992 -1.214 1 97.56 238 GLN B C 1
ATOM 3873 O O . GLN B 1 238 ? 12.977 -13.43 -0.998 1 97.56 238 GLN B O 1
ATOM 3878 N N . HIS B 1 239 ? 10.875 -13.75 -1.708 1 98.06 239 HIS B N 1
ATOM 3879 C CA . HIS B 1 239 ? 11.156 -15.125 -2.105 1 98.06 239 HIS B CA 1
ATOM 3880 C C . HIS B 1 239 ? 12.156 -15.18 -3.252 1 98.06 239 HIS B C 1
ATOM 3882 O O . HIS B 1 239 ? 13.062 -16.016 -3.256 1 98.06 239 HIS B O 1
ATOM 3888 N N . ALA B 1 240 ? 11.984 -14.289 -4.23 1 98.5 240 ALA B N 1
ATOM 3889 C CA . ALA B 1 240 ? 12.883 -14.258 -5.383 1 98.5 240 ALA B CA 1
ATOM 3890 C C . ALA B 1 240 ? 14.312 -13.922 -4.957 1 98.5 240 ALA B C 1
ATOM 3892 O O . ALA B 1 240 ? 15.273 -14.469 -5.504 1 98.5 240 ALA B O 1
ATOM 3893 N N . LEU B 1 241 ? 14.453 -13.062 -3.998 1 97.75 241 LEU B N 1
ATOM 3894 C CA . LEU B 1 241 ? 15.758 -12.594 -3.562 1 97.75 241 LEU B CA 1
ATOM 3895 C C . LEU B 1 241 ? 16.453 -13.641 -2.697 1 97.75 241 LEU B C 1
ATOM 3897 O O . LEU B 1 241 ? 17.688 -13.75 -2.721 1 97.75 241 LEU B O 1
ATOM 3901 N N . ASP B 1 242 ? 15.641 -14.328 -1.912 1 96.38 242 ASP B N 1
ATOM 3902 C CA . ASP B 1 242 ? 16.172 -15.344 -1.007 1 96.38 242 ASP B CA 1
ATOM 3903 C C . ASP B 1 242 ? 15.203 -16.516 -0.86 1 96.38 242 ASP B C 1
ATOM 3905 O O . ASP B 1 242 ? 14.578 -16.688 0.191 1 96.38 242 ASP B O 1
ATOM 3909 N N . PRO B 1 243 ? 15.234 -17.359 -1.845 1 93.81 243 PRO B N 1
ATOM 3910 C CA . PRO B 1 243 ? 14.281 -18.469 -1.835 1 93.81 243 PRO B CA 1
ATOM 3911 C C . PRO B 1 243 ? 14.469 -19.391 -0.63 1 93.81 243 PRO B C 1
ATOM 3913 O O . PRO B 1 243 ? 13.484 -19.875 -0.053 1 93.81 243 PRO B O 1
ATOM 3916 N N . VAL B 1 244 ? 15.664 -19.594 -0.203 1 91.62 244 VAL B N 1
ATOM 3917 C CA . VAL B 1 244 ? 15.953 -20.484 0.916 1 91.62 244 VAL B CA 1
ATOM 3918 C C . VAL B 1 244 ? 15.469 -19.859 2.219 1 91.62 244 VAL B C 1
ATOM 3920 O O . VAL B 1 244 ? 14.781 -20.5 3.01 1 91.62 244 VAL B O 1
ATOM 3923 N N . GLY B 1 245 ? 15.797 -18.594 2.359 1 90.69 245 GLY B N 1
ATOM 3924 C CA . GLY B 1 245 ? 15.344 -17.891 3.545 1 90.69 245 GLY B CA 1
ATOM 3925 C C . GLY B 1 245 ? 13.828 -17.766 3.617 1 90.69 245 GLY B C 1
ATOM 3926 O O . GLY B 1 245 ? 13.242 -17.906 4.691 1 90.69 245 GLY B O 1
ATOM 3927 N N . ALA B 1 246 ? 13.281 -17.547 2.457 1 87.75 246 ALA B N 1
ATOM 3928 C CA . ALA B 1 246 ? 11.836 -17.391 2.398 1 87.75 246 ALA B CA 1
ATOM 3929 C C . ALA B 1 246 ? 11.133 -18.703 2.742 1 87.75 246 ALA B C 1
ATOM 3931 O O . ALA B 1 246 ? 10.109 -18.703 3.436 1 87.75 246 ALA B O 1
ATOM 3932 N N . GLN B 1 247 ? 11.695 -19.75 2.311 1 86.88 247 GLN B N 1
ATOM 3933 C CA . GLN B 1 247 ? 11.125 -21.062 2.611 1 86.88 247 GLN B CA 1
ATOM 3934 C C . GLN B 1 247 ? 11.273 -21.406 4.094 1 86.88 247 GLN B C 1
ATOM 3936 O O . GLN B 1 247 ? 10.359 -21.953 4.703 1 86.88 247 GLN B O 1
ATOM 3941 N N . ALA B 1 248 ? 12.391 -21.047 4.613 1 89.06 248 ALA B N 1
ATOM 3942 C CA . ALA B 1 248 ? 12.625 -21.281 6.035 1 89.06 248 ALA B CA 1
ATOM 3943 C C . ALA B 1 248 ? 11.656 -20.469 6.891 1 89.06 248 ALA B C 1
ATOM 3945 O O . ALA B 1 248 ? 11.125 -20.969 7.883 1 89.06 248 ALA B O 1
ATOM 3946 N N . GLU B 1 249 ? 11.414 -19.281 6.434 1 86.56 249 GLU B N 1
ATOM 3947 C CA . GLU B 1 249 ? 10.484 -18.422 7.152 1 86.56 249 GLU B CA 1
ATOM 3948 C C . GLU B 1 249 ? 9.062 -18.953 7.082 1 86.56 249 GLU B C 1
ATOM 3950 O O . GLU B 1 249 ? 8.328 -18.922 8.07 1 86.56 249 GLU B O 1
ATOM 3955 N N . ALA B 1 250 ? 8.766 -19.422 5.965 1 83.81 250 ALA B N 1
ATOM 3956 C CA . ALA B 1 250 ? 7.434 -19.984 5.789 1 83.81 250 ALA B CA 1
ATOM 3957 C C . ALA B 1 250 ? 7.246 -21.219 6.68 1 83.81 250 ALA B C 1
ATOM 3959 O O . ALA B 1 250 ? 6.195 -21.391 7.305 1 83.81 250 ALA B O 1
ATOM 3960 N N . LYS B 1 251 ? 8.297 -21.984 6.797 1 86.56 251 LYS B N 1
ATOM 3961 C CA . LYS B 1 251 ? 8.25 -23.172 7.645 1 86.56 251 LYS B CA 1
ATOM 3962 C C . LYS B 1 251 ? 8.18 -22.781 9.117 1 86.56 251 LYS B C 1
ATOM 3964 O O . LYS B 1 251 ? 7.445 -23.406 9.891 1 86.56 251 LYS B O 1
ATOM 3969 N N . ARG B 1 252 ? 8.867 -21.812 9.406 1 87.44 252 ARG B N 1
ATOM 3970 C CA . ARG B 1 252 ? 8.867 -21.328 10.789 1 87.44 252 ARG B CA 1
ATOM 3971 C C . ARG B 1 252 ? 7.492 -20.781 11.172 1 87.44 252 ARG B C 1
ATOM 3973 O O . ARG B 1 252 ? 7 -21.047 12.273 1 87.44 252 ARG B O 1
ATOM 3980 N N . ARG B 1 253 ? 6.941 -20.047 10.273 1 82.62 253 ARG B N 1
ATOM 3981 C CA . ARG B 1 253 ? 5.621 -19.484 10.531 1 82.62 253 ARG B CA 1
ATOM 3982 C C . ARG B 1 253 ? 4.582 -20.594 10.719 1 82.62 253 ARG B C 1
ATOM 3984 O O . ARG B 1 253 ? 3.721 -20.484 11.594 1 82.62 253 ARG B O 1
ATOM 3991 N N . LEU B 1 254 ? 4.734 -21.578 9.969 1 84.44 254 LEU B N 1
ATOM 3992 C CA . LEU B 1 254 ? 3.801 -22.703 10.039 1 84.44 254 LEU B CA 1
ATOM 3993 C C . LEU B 1 254 ? 3.961 -23.469 11.352 1 84.44 254 LEU B C 1
ATOM 3995 O O . LEU B 1 254 ? 2.969 -23.844 11.977 1 84.44 254 LEU B O 1
ATOM 3999 N N . LYS B 1 255 ? 5.188 -23.625 11.711 1 86.81 255 LYS B N 1
ATOM 4000 C CA . LYS B 1 255 ? 5.465 -24.312 12.969 1 86.81 255 LYS B CA 1
ATOM 4001 C C . LYS B 1 255 ? 4.949 -23.516 14.156 1 86.81 255 LYS B C 1
ATOM 4003 O O . LYS B 1 255 ? 4.355 -24.078 15.078 1 86.81 255 LYS B O 1
ATOM 4008 N N . SER B 1 256 ? 5.16 -22.281 14.062 1 83.94 256 SER B N 1
ATOM 4009 C CA . SER B 1 256 ? 4.699 -21.406 15.133 1 83.94 256 SER B CA 1
ATOM 4010 C C . SER B 1 256 ? 3.178 -21.391 15.227 1 83.94 256 SER B C 1
ATOM 4012 O O . SER B 1 256 ? 2.621 -21.406 16.328 1 83.94 256 SER B O 1
ATOM 4014 N N . ALA B 1 257 ? 2.586 -21.422 14.109 1 78.25 257 ALA B N 1
ATOM 4015 C CA . ALA B 1 257 ? 1.126 -21.438 14.078 1 78.25 257 ALA B CA 1
ATOM 4016 C C . ALA B 1 257 ? 0.577 -22.734 14.648 1 78.25 257 ALA B C 1
ATOM 4018 O O . ALA B 1 257 ? -0.417 -22.734 15.375 1 78.25 257 ALA B O 1
ATOM 4019 N N . LYS B 1 258 ? 1.236 -23.766 14.391 1 81.94 258 LYS B N 1
ATOM 4020 C CA . LYS B 1 258 ? 0.829 -25.062 14.906 1 81.94 258 LYS B CA 1
ATOM 4021 C C . LYS B 1 258 ? 0.978 -25.125 16.422 1 81.94 258 LYS B C 1
ATOM 4023 O O . LYS B 1 258 ? 0.112 -25.656 17.125 1 81.94 258 LYS B O 1
ATOM 4028 N N . LYS B 1 259 ? 2.061 -24.562 16.812 1 84.5 259 LYS B N 1
ATOM 4029 C CA . LYS B 1 259 ? 2.309 -24.531 18.25 1 84.5 259 LYS B CA 1
ATOM 4030 C C . LYS B 1 259 ? 1.27 -23.672 18.969 1 84.5 259 LYS B C 1
ATOM 4032 O O . LYS B 1 259 ? 0.75 -24.062 20.016 1 84.5 259 LYS B O 1
ATOM 4037 N N . LYS B 1 260 ? 0.966 -22.562 18.391 1 81.62 260 LYS B N 1
ATOM 4038 C CA . LYS B 1 260 ? -0.022 -21.656 18.984 1 81.62 260 LYS B CA 1
ATOM 4039 C C . LYS B 1 260 ? -1.404 -22.312 19.016 1 81.62 260 LYS B C 1
ATOM 4041 O O . LYS B 1 260 ? -2.137 -22.172 20 1 81.62 260 LYS B O 1
ATOM 4046 N N . ALA B 1 261 ? -1.752 -23.016 18.031 1 77.88 261 ALA B N 1
ATOM 4047 C CA . ALA B 1 261 ? -3.033 -23.703 17.938 1 77.88 261 ALA B CA 1
ATOM 4048 C C . ALA B 1 261 ? -3.119 -24.844 18.953 1 77.88 261 ALA B C 1
ATOM 4050 O O . ALA B 1 261 ? -4.164 -25.047 19.578 1 77.88 261 ALA B O 1
ATOM 4051 N N . ALA B 1 262 ? -2.023 -25.5 19.172 1 84.38 262 ALA B N 1
ATOM 4052 C CA . ALA B 1 262 ? -1.974 -26.578 20.156 1 84.38 262 ALA B CA 1
ATOM 4053 C C . ALA B 1 262 ? -2.133 -26.047 21.562 1 84.38 262 ALA B C 1
ATOM 4055 O O . ALA B 1 262 ? -2.84 -26.625 22.391 1 84.38 262 ALA B O 1
ATOM 4056 N N . GLN B 1 263 ? -1.492 -24.938 21.781 1 83.75 263 GLN B N 1
ATOM 4057 C CA . GLN B 1 263 ? -1.581 -24.312 23.094 1 83.75 263 GLN B CA 1
ATOM 4058 C C . GLN B 1 263 ? -2.992 -23.797 23.359 1 83.75 263 GLN B C 1
ATOM 4060 O O . GLN B 1 263 ? -3.498 -23.906 24.469 1 83.75 263 GLN B O 1
ATOM 4065 N N . ALA B 1 264 ? -3.555 -23.203 22.438 1 77.5 264 ALA B N 1
ATOM 4066 C CA . ALA B 1 264 ? -4.922 -22.703 22.578 1 77.5 264 ALA B CA 1
ATOM 4067 C C . ALA B 1 264 ? -5.895 -23.844 22.844 1 77.5 264 ALA B C 1
ATOM 4069 O O . ALA B 1 264 ? -6.793 -23.719 23.672 1 77.5 264 ALA B O 1
ATOM 4070 N N . LYS B 1 265 ? -5.77 -24.953 22.172 1 77.5 265 LYS B N 1
ATOM 4071 C CA . LYS B 1 265 ? -6.605 -26.125 22.406 1 77.5 265 LYS B CA 1
ATOM 4072 C C . LYS B 1 265 ? -6.434 -26.672 23.812 1 77.5 265 LYS B C 1
ATOM 4074 O O . LYS B 1 265 ? -7.402 -27.078 24.453 1 77.5 265 LYS B O 1
ATOM 4079 N N . LYS B 1 266 ? -5.223 -26.609 24.328 1 84.75 266 LYS B N 1
ATOM 4080 C CA . LYS B 1 266 ? -4.945 -27.047 25.688 1 84.75 266 LYS B CA 1
ATOM 4081 C C . LYS B 1 266 ? -5.602 -26.125 26.719 1 84.75 266 LYS B C 1
ATOM 4083 O O . LYS B 1 266 ? -6.168 -26.594 27.703 1 84.75 266 LYS B O 1
ATOM 4088 N N . ARG B 1 267 ? -5.57 -24.797 26.516 1 78.62 267 ARG B N 1
ATOM 4089 C CA . ARG B 1 267 ? -6.172 -23.828 27.422 1 78.62 267 ARG B CA 1
ATOM 4090 C C . ARG B 1 267 ? -7.691 -23.953 27.438 1 78.62 267 ARG B C 1
ATOM 4092 O O . ARG B 1 267 ? -8.32 -23.828 28.484 1 78.62 267 ARG B O 1
ATOM 4099 N N . GLN B 1 268 ? -8.273 -24.203 26.312 1 78.5 268 GLN B N 1
ATOM 4100 C CA . GLN B 1 268 ? -9.719 -24.391 26.188 1 78.5 268 GLN B CA 1
ATOM 4101 C C . GLN B 1 268 ? -10.172 -25.641 26.922 1 78.5 268 GLN B C 1
ATOM 4103 O O . GLN B 1 268 ? -11.266 -25.672 27.484 1 78.5 268 GLN B O 1
ATOM 4108 N N . ARG B 1 269 ? -9.383 -26.656 26.812 1 77.88 269 ARG B N 1
ATOM 4109 C CA . ARG B 1 269 ? -9.703 -27.922 27.484 1 77.88 269 ARG B CA 1
ATOM 4110 C C . ARG B 1 269 ? -9.602 -27.766 29 1 77.88 269 ARG B C 1
ATOM 4112 O O . ARG B 1 269 ? -10.305 -28.453 29.75 1 77.88 269 ARG B O 1
ATOM 4119 N N . LEU B 1 270 ? -8.766 -26.875 29.453 1 77.06 270 LEU B N 1
ATOM 4120 C CA . LEU B 1 270 ? -8.547 -26.656 30.875 1 77.06 270 LEU B CA 1
ATOM 4121 C C . LEU B 1 270 ? -9.562 -25.672 31.438 1 77.06 270 LEU B C 1
ATOM 4123 O O . LEU B 1 270 ? -9.711 -25.547 32.656 1 77.06 270 LEU B O 1
ATOM 4127 N N . GLU B 1 271 ? -10.141 -24.844 30.594 1 67.56 271 GLU B N 1
ATOM 4128 C CA . GLU B 1 271 ? -11.203 -23.969 31.078 1 67.56 271 GLU B CA 1
ATOM 4129 C C . GLU B 1 271 ? -12.445 -24.781 31.453 1 67.56 271 GLU B C 1
ATOM 4131 O O . GLU B 1 271 ? -12.922 -25.609 30.672 1 67.56 271 GLU B O 1
ATOM 4136 N N . PRO B 1 272 ? -12.953 -24.75 32.781 1 64.69 272 PRO B N 1
ATOM 4137 C CA . PRO B 1 272 ? -14.109 -25.5 33.281 1 64.69 272 PRO B CA 1
ATOM 4138 C C . PRO B 1 272 ? -15.414 -25.094 32.625 1 64.69 272 PRO B C 1
ATOM 4140 O O . PRO B 1 272 ? -15.547 -23.953 32.156 1 64.69 272 PRO B O 1
#

Sequence (544 aa):
MLNAAIYERTQILIGDEGVRKLQGVNVFLVGVGGVGGNCAEALVRSGVGRITLCDYDVVSASNKNRQIVALNSTIGKSKVEVLAQRLLDINTHCRVTALDTLLLPEDVDDILTRQRYDYVVDCIDSVECKVALLAASVRHGIQTFSSCGAGGRLDPSFVSIGDLFETENDALARRCRNELRKHGIGPGKILVVYSKEKARQPLEPQRQESGGRDRSINGTISYMPPLFGLLLSAAVVQHALDPVGAQAEAKRRLKSAKKKAAQAKKRQRLEPMLNAAIYERTQILIGDEGVRKLQGVNVFLVGVGGVGGNCAEALVRSGVGRITLCDYDVVSASNKNRQIVALNSTIGKSKVEVLAQRLLDINTHCRVTALDTLLLPEDVDDILTRQRYDYVVDCIDSVECKVALLAASVRHGIQTFSSCGAGGRLDPSFVSIGDLFETENDALARRCRNELRKHGIGPGKILVVYSKEKARQPLEPQRQESGGRDRSINGTISYMPPLFGLLLSAAVVQHALDPVGAQAEAKRRLKSAKKKAAQAKKRQRLEP